Protein AF-A0A2E4J0R9-F1 (afdb_monomer_lite)

Sequence (691 aa):
MQTIPLLRLHPSAAPAVRNTQSSCRRRVATDRNFPVYTAAQASSKKLITSWTVWSPGIFLGLTMLCYFMTGLICVSTPPGPTVAYGRHVVPETATCVRVSRHADYVVAEVGIGTPLRIMRVLVNLNAVTDTTALLVHSTRVSESSTVSCDGQVCADVMLMNTRGPNSPQERVIGEFRYANPTTLTSSTSYTIGLDGEMPLRYGNDYFLTSTHMCWIPHDQVVSEEDPGLQMHVVENELCANASDILAYGGALGASPAISRLSKGCGNATDEVVSLFPDEASNEAAWLGLQNSEVYQSAPEDVDARRNVVEIGTTCAASAYPHAHSLFQLDCLSIYTSCETIASVPFRRAATQQMRFELPPSDSSVKPRVWATDDPRLHDLPKLGDNAVNTAIIKLILMVLSALVVWIRSNKVTASHSSLFMFCLRASRCIGSQSQEATKVSNFVIAEDAVIGLVAIGARLAVSAWRIVSLTADNQLRAPTIQIIASVLSLLHWVVRNFVLKHECEIPLTKLGGSTAIIDATSAVMLAFASPPLLVSATGRFDSTARMLVALIVATITVPRCLFSTSCCGLLLSFSLEDALRQKPLTSATMAMLPNGGGAKPSKQPHDTVYLVILVASAGAWLFQAASVGVLLADLFCVPLAYSMHRATTGDTLPTALALFLVTTSVGLPAIVNHAVRVAKEPVVEVPDKKN

Radius of gyration: 34.35 Å; chains: 1; bounding box: 87×56×108 Å

Structure (mmCIF, N/CA/C/O backbone):
data_AF-A0A2E4J0R9-F1
#
_entry.id   AF-A0A2E4J0R9-F1
#
loop_
_atom_site.group_PDB
_atom_site.id
_atom_site.type_symbol
_atom_site.label_atom_id
_atom_site.label_alt_id
_atom_site.label_comp_id
_atom_site.label_asym_id
_atom_site.label_entity_id
_atom_site.label_seq_id
_atom_site.pdbx_PDB_ins_code
_atom_site.Cartn_x
_atom_site.Cartn_y
_atom_site.Cartn_z
_atom_site.occupancy
_atom_site.B_iso_or_equiv
_atom_site.auth_seq_id
_atom_site.auth_comp_id
_atom_site.auth_asym_id
_atom_site.auth_atom_id
_atom_site.pdbx_PDB_model_num
ATOM 1 N N . MET A 1 1 ? -32.378 9.934 -17.286 1.00 36.19 1 MET A N 1
ATOM 2 C CA . MET A 1 1 ? -32.456 10.138 -15.823 1.00 36.19 1 MET A CA 1
ATOM 3 C C . MET A 1 1 ? -33.872 9.811 -15.372 1.00 36.19 1 MET A C 1
ATOM 5 O O . MET A 1 1 ? -34.761 10.629 -15.548 1.00 36.19 1 MET A O 1
ATOM 9 N N . GLN A 1 2 ? -34.094 8.584 -14.900 1.00 29.47 2 GLN A N 1
ATOM 10 C CA . GLN A 1 2 ? -35.380 8.118 -14.374 1.00 29.47 2 GLN A CA 1
ATOM 11 C C . GLN A 1 2 ? -35.316 8.143 -12.845 1.00 29.47 2 GLN A C 1
ATOM 13 O O . GLN A 1 2 ? -34.370 7.636 -12.246 1.00 29.47 2 GLN A O 1
ATOM 18 N N . THR A 1 3 ? -36.299 8.790 -12.230 1.00 33.22 3 THR A N 1
ATOM 19 C CA . THR A 1 3 ? -36.456 8.938 -10.784 1.00 33.22 3 THR A CA 1
ATOM 20 C C . THR A 1 3 ? -37.044 7.661 -10.183 1.00 33.22 3 THR A C 1
ATOM 22 O O . THR A 1 3 ? -38.137 7.231 -10.542 1.00 33.22 3 THR A O 1
ATOM 25 N N . ILE A 1 4 ? -36.310 7.050 -9.254 1.00 31.94 4 ILE A N 1
ATOM 26 C CA . ILE A 1 4 ? -36.760 5.896 -8.464 1.00 31.94 4 ILE A CA 1
ATOM 27 C C . ILE A 1 4 ? -37.635 6.416 -7.306 1.00 31.94 4 ILE A C 1
ATOM 29 O O . ILE A 1 4 ? -37.187 7.308 -6.579 1.00 31.94 4 ILE A O 1
ATOM 33 N N . PRO A 1 5 ? -38.861 5.898 -7.092 1.00 33.38 5 PRO A N 1
ATOM 34 C CA . PRO A 1 5 ? -39.711 6.330 -5.989 1.00 33.38 5 PRO A CA 1
ATOM 35 C C . PRO A 1 5 ? -39.284 5.669 -4.668 1.00 33.38 5 PRO A C 1
ATOM 37 O O . PRO A 1 5 ? -39.140 4.451 -4.570 1.00 33.38 5 PRO A O 1
ATOM 40 N N . LEU A 1 6 ? -39.107 6.490 -3.631 1.00 28.56 6 LEU A N 1
ATOM 41 C CA . LEU A 1 6 ? -38.840 6.055 -2.259 1.00 28.56 6 LEU A CA 1
ATOM 42 C C . LEU A 1 6 ? -40.099 5.429 -1.636 1.00 28.56 6 LEU A C 1
ATOM 44 O O . LEU A 1 6 ? -41.091 6.116 -1.387 1.00 28.56 6 LEU A O 1
ATOM 48 N N . LEU A 1 7 ? -40.029 4.128 -1.341 1.00 26.03 7 LEU A N 1
ATOM 49 C CA . LEU A 1 7 ? -41.007 3.405 -0.526 1.00 26.03 7 LEU A CA 1
ATOM 50 C C . LEU A 1 7 ? -41.025 3.978 0.906 1.00 26.03 7 LEU A C 1
ATOM 52 O O . LEU A 1 7 ? -40.048 3.859 1.647 1.00 26.03 7 LEU A O 1
ATOM 56 N N . ARG A 1 8 ? -42.151 4.567 1.323 1.00 30.78 8 ARG A N 1
ATOM 57 C CA . ARG A 1 8 ? -42.439 4.869 2.735 1.00 30.78 8 ARG A CA 1
ATOM 58 C C . ARG A 1 8 ? -42.994 3.619 3.415 1.00 30.78 8 ARG A C 1
ATOM 60 O O . ARG A 1 8 ? -44.126 3.226 3.152 1.00 30.78 8 ARG A O 1
ATOM 67 N N . LEU A 1 9 ? -42.219 3.027 4.320 1.00 29.05 9 LEU A N 1
ATOM 68 C CA . LEU A 1 9 ? -42.700 2.008 5.252 1.00 29.05 9 LEU A CA 1
ATOM 69 C C . LEU A 1 9 ? -43.286 2.697 6.494 1.00 29.05 9 LEU A C 1
ATOM 71 O O . LEU A 1 9 ? -42.570 3.362 7.243 1.00 29.05 9 LEU A O 1
ATOM 75 N N . HIS A 1 10 ? -44.596 2.551 6.700 1.00 31.91 10 HIS A N 1
ATOM 76 C CA . HIS A 1 10 ? -45.265 2.913 7.950 1.00 31.91 10 HIS A CA 1
ATOM 77 C C . HIS A 1 10 ? -44.947 1.871 9.037 1.00 31.91 10 HIS A C 1
ATOM 79 O O . HIS A 1 10 ? -45.091 0.675 8.777 1.00 31.91 10 HIS A O 1
ATOM 85 N N . PRO A 1 11 ? -44.567 2.274 10.263 1.00 36.44 11 PRO A N 1
ATOM 86 C CA . PRO A 1 11 ? -44.462 1.338 11.3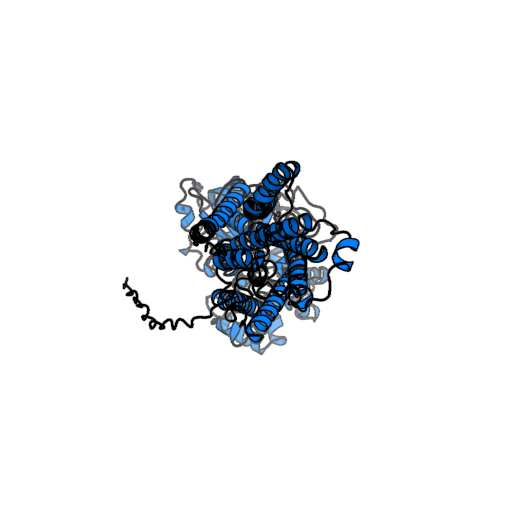72 1.00 36.44 11 PRO A CA 1
ATOM 87 C C . PRO A 1 11 ? -45.861 0.943 11.870 1.00 36.44 11 PRO A C 1
ATOM 89 O O . PRO A 1 11 ? -46.683 1.793 12.214 1.00 36.44 11 PRO A O 1
ATOM 92 N N . SER A 1 12 ? -46.106 -0.368 11.903 1.00 31.50 12 SER A N 1
ATOM 93 C CA . SER A 1 12 ? -47.281 -1.000 12.507 1.00 31.50 12 SER A CA 1
ATOM 94 C C . SER A 1 12 ? -47.376 -0.657 13.994 1.00 31.50 12 SER A C 1
ATOM 96 O O . SER A 1 12 ? -46.414 -0.834 14.743 1.00 31.50 12 SER A O 1
ATOM 98 N N . ALA A 1 13 ? -48.553 -0.205 14.424 1.00 36.22 13 ALA A N 1
ATOM 99 C CA . ALA A 1 13 ? -48.887 0.024 15.823 1.00 36.22 13 ALA A CA 1
ATOM 100 C C . ALA A 1 13 ? -48.776 -1.283 16.629 1.00 36.22 13 ALA A C 1
ATOM 102 O O 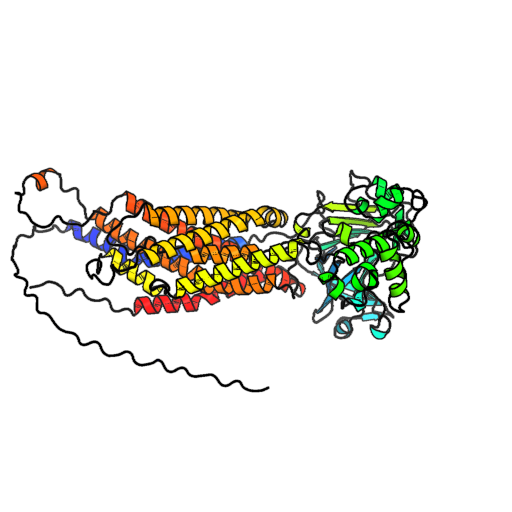. ALA A 1 13 ? -49.352 -2.306 16.257 1.00 36.22 13 ALA A O 1
ATOM 103 N N . ALA A 1 14 ? -48.029 -1.247 17.733 1.00 35.97 14 ALA A N 1
ATOM 104 C CA . ALA A 1 14 ? -47.977 -2.331 18.709 1.00 35.97 14 ALA A CA 1
ATOM 105 C C . ALA A 1 14 ? -49.219 -2.288 19.627 1.00 35.97 14 ALA A C 1
ATOM 107 O O . ALA A 1 14 ? -49.700 -1.196 19.947 1.00 35.97 14 ALA A O 1
ATOM 108 N N . PRO A 1 15 ? -49.751 -3.442 20.068 1.00 35.38 15 PRO A N 1
ATOM 109 C CA . PRO A 1 15 ? -50.953 -3.494 20.890 1.00 35.38 15 PRO A CA 1
ATOM 110 C C . PRO A 1 15 ? -50.681 -3.022 22.324 1.00 35.38 15 PRO A C 1
ATOM 112 O O . PRO A 1 15 ? -49.673 -3.368 22.941 1.00 35.38 15 PRO A O 1
ATOM 115 N N . ALA A 1 16 ? -51.618 -2.242 22.860 1.00 35.00 16 ALA A N 1
ATOM 116 C CA . ALA A 1 16 ? -51.612 -1.764 24.235 1.00 35.00 16 ALA A CA 1
ATOM 117 C C . ALA A 1 16 ? -51.759 -2.933 25.225 1.00 35.00 16 ALA A C 1
ATOM 119 O O . ALA A 1 16 ? -52.795 -3.598 25.278 1.00 35.00 16 ALA A O 1
ATOM 120 N N . VAL A 1 17 ? -50.725 -3.165 26.035 1.00 34.41 17 VAL A N 1
ATOM 121 C CA . VAL A 1 17 ? -50.752 -4.142 27.129 1.00 34.41 17 VAL A CA 1
ATOM 122 C C . VAL A 1 17 ? -51.416 -3.508 28.355 1.00 34.41 17 VAL A C 1
ATOM 124 O O . VAL A 1 17 ? -50.973 -2.483 28.872 1.00 34.41 17 VAL A O 1
ATOM 127 N N . ARG A 1 18 ? -52.512 -4.130 28.806 1.00 33.78 18 ARG A N 1
ATOM 128 C CA . ARG A 1 18 ? -53.256 -3.807 30.032 1.00 33.78 18 ARG A CA 1
ATOM 129 C C . ARG A 1 18 ? -52.372 -4.008 31.268 1.00 33.78 18 ARG A C 1
ATOM 131 O O . ARG A 1 18 ? -51.968 -5.128 31.560 1.00 33.78 18 ARG A O 1
ATOM 138 N N . ASN A 1 19 ? -52.166 -2.941 32.036 1.00 30.09 19 ASN A N 1
ATOM 139 C CA . ASN A 1 19 ? -51.603 -2.998 33.384 1.00 30.09 19 ASN A CA 1
ATOM 140 C C . ASN A 1 19 ? -52.639 -3.569 34.368 1.00 30.09 19 ASN A C 1
ATOM 142 O O . ASN A 1 19 ? -53.569 -2.874 34.774 1.00 30.09 19 ASN A O 1
ATOM 146 N N . THR A 1 20 ? -52.468 -4.821 34.788 1.00 33.75 20 THR A N 1
ATOM 147 C CA . THR A 1 20 ? -53.119 -5.363 35.988 1.00 33.75 20 THR A CA 1
ATOM 148 C C . THR A 1 20 ? -52.294 -4.988 37.218 1.00 33.75 20 THR A C 1
ATOM 150 O O . THR A 1 20 ? -51.226 -5.549 37.454 1.00 33.75 20 THR A O 1
ATOM 153 N N . GLN A 1 21 ? -52.782 -4.028 38.006 1.00 32.91 21 GLN A N 1
ATOM 154 C CA . GLN A 1 21 ? -52.235 -3.706 39.324 1.00 32.91 21 GLN A CA 1
ATOM 155 C C . GLN A 1 21 ? -52.614 -4.804 40.328 1.00 32.91 21 GLN A C 1
ATOM 157 O O . GLN A 1 21 ? -53.765 -4.897 40.748 1.00 32.91 21 GLN A O 1
ATOM 162 N N . SER A 1 22 ? -51.646 -5.617 40.753 1.00 32.12 22 SER A N 1
ATOM 163 C CA . SER A 1 22 ? -51.783 -6.469 41.939 1.00 32.12 22 SER A CA 1
ATOM 164 C C . SER A 1 22 ? -51.247 -5.728 43.166 1.00 32.12 22 SER A C 1
ATOM 166 O O . SER A 1 22 ? -50.049 -5.453 43.268 1.00 32.12 22 SER A O 1
ATOM 168 N N . SER A 1 23 ? -52.133 -5.398 44.105 1.00 35.16 23 SER A N 1
ATOM 169 C CA . SER A 1 23 ? -51.790 -4.756 45.373 1.00 35.16 23 SER A CA 1
ATOM 170 C C . SER A 1 23 ? -51.024 -5.717 46.289 1.00 35.16 23 SER A C 1
ATOM 172 O O . SER A 1 23 ? -51.594 -6.695 46.773 1.00 35.16 23 SER A O 1
ATOM 174 N N . CYS A 1 24 ? -49.763 -5.414 46.598 1.00 31.38 24 CYS A N 1
ATOM 175 C CA . CYS A 1 24 ? -49.012 -6.105 47.645 1.00 31.38 24 CYS A CA 1
ATOM 176 C C . CYS A 1 24 ? -48.757 -5.134 48.807 1.00 31.38 24 CYS A C 1
ATOM 178 O O . CYS A 1 24 ? -47.904 -4.251 48.740 1.00 31.38 24 CYS A O 1
ATOM 180 N N . ARG A 1 25 ? -49.546 -5.286 49.874 1.00 34.41 25 ARG A N 1
ATOM 181 C CA . ARG A 1 25 ? -49.492 -4.500 51.115 1.00 34.41 25 ARG A CA 1
ATOM 182 C C . ARG A 1 25 ? -48.278 -4.960 51.943 1.00 34.41 25 ARG A C 1
ATOM 184 O O . ARG A 1 25 ? -48.266 -6.092 52.419 1.00 34.41 25 ARG A O 1
ATOM 191 N N . ARG A 1 26 ? -47.252 -4.116 52.116 1.00 32.81 26 ARG A N 1
ATOM 192 C CA . ARG A 1 26 ? -46.111 -4.370 53.027 1.00 32.81 26 ARG A CA 1
ATOM 193 C C . ARG A 1 26 ? -46.337 -3.658 54.361 1.00 32.81 26 ARG A C 1
ATOM 195 O O . ARG A 1 26 ? -46.651 -2.474 54.371 1.00 32.81 26 ARG A O 1
ATOM 202 N N . ARG A 1 27 ? -46.163 -4.382 55.473 1.00 32.34 27 ARG A N 1
ATOM 203 C CA . ARG A 1 27 ? -46.080 -3.814 56.829 1.00 32.34 27 ARG A CA 1
ATOM 204 C C . ARG A 1 27 ? -44.744 -3.092 57.003 1.00 32.34 27 ARG A C 1
ATOM 206 O O . ARG A 1 27 ? -43.700 -3.653 56.674 1.00 32.34 27 ARG A O 1
ATOM 213 N N . VAL A 1 28 ? -44.808 -1.880 57.541 1.00 31.67 28 VAL A N 1
ATOM 214 C CA . VAL A 1 28 ? -43.667 -1.074 57.983 1.00 31.67 28 VAL A CA 1
ATOM 215 C C . VAL A 1 28 ? -43.428 -1.380 59.460 1.00 31.67 28 VAL A C 1
ATOM 217 O O . VAL A 1 28 ? -44.350 -1.265 60.265 1.00 31.67 28 VAL A O 1
ATOM 220 N N . ALA A 1 29 ? -42.209 -1.792 59.804 1.00 30.94 29 ALA A N 1
ATOM 221 C CA . ALA A 1 29 ? -41.714 -1.788 61.174 1.00 30.94 29 ALA A CA 1
ATOM 222 C C . ALA A 1 29 ? -40.817 -0.555 61.327 1.00 30.94 29 ALA A C 1
ATOM 224 O O . ALA A 1 29 ? -39.821 -0.409 60.618 1.00 30.94 29 ALA A O 1
ATOM 225 N N . THR A 1 30 ? -41.226 0.360 62.198 1.00 35.44 30 THR A N 1
ATOM 226 C CA . THR A 1 30 ? -40.498 1.575 62.556 1.00 35.44 30 THR A CA 1
ATOM 227 C C . THR A 1 30 ? -39.489 1.262 63.654 1.00 35.44 30 THR A C 1
ATOM 229 O O . THR A 1 30 ? -39.896 1.095 64.799 1.00 35.44 30 THR A O 1
ATOM 232 N N . ASP A 1 31 ? -38.197 1.260 63.330 1.00 29.50 31 ASP A N 1
ATOM 233 C CA . ASP A 1 31 ? -37.132 1.379 64.329 1.00 29.50 31 ASP A CA 1
ATOM 234 C C . ASP A 1 31 ? -36.396 2.706 64.129 1.00 29.50 31 ASP A C 1
ATOM 236 O O . ASP A 1 31 ? -35.691 2.936 63.143 1.00 29.50 31 ASP A O 1
ATOM 240 N N . ARG A 1 32 ? -36.623 3.622 65.075 1.00 34.69 32 ARG A N 1
ATOM 241 C CA . ARG A 1 32 ? -35.905 4.888 65.226 1.00 34.69 32 ARG A CA 1
ATOM 242 C C . ARG A 1 32 ? -34.724 4.644 66.155 1.00 34.69 32 ARG A C 1
ATOM 244 O O . ARG A 1 32 ? -34.942 4.523 67.349 1.00 34.69 32 ARG A O 1
ATOM 251 N N . ASN A 1 33 ? -33.507 4.646 65.619 1.00 31.77 33 ASN A N 1
ATOM 252 C CA . ASN A 1 33 ? -32.290 5.013 66.349 1.00 31.77 33 ASN A CA 1
ATOM 253 C C . ASN A 1 33 ? -31.198 5.391 65.337 1.00 31.77 33 ASN A C 1
ATOM 255 O O . ASN A 1 33 ? -30.549 4.528 64.754 1.00 31.77 33 ASN A O 1
ATOM 259 N N . PHE A 1 34 ? -31.014 6.693 65.107 1.00 30.33 34 PHE A N 1
ATOM 260 C CA . PHE A 1 34 ? -29.892 7.223 64.329 1.00 30.33 34 PHE A CA 1
ATOM 261 C C . PHE A 1 34 ? -28.862 7.844 65.279 1.00 30.33 34 PHE A C 1
ATOM 263 O O . PHE A 1 34 ? -29.234 8.707 66.076 1.00 30.33 34 PHE A O 1
ATOM 270 N N . PRO A 1 35 ? -27.573 7.474 65.190 1.00 36.06 35 PRO A N 1
ATOM 271 C CA . PRO A 1 35 ? -26.517 8.215 65.859 1.00 36.06 35 PRO A CA 1
ATOM 272 C C . PRO A 1 35 ? -26.300 9.570 65.169 1.00 36.06 35 PRO A C 1
ATOM 274 O O . PRO A 1 35 ? -26.275 9.679 63.940 1.00 36.06 35 PRO A O 1
ATOM 277 N N . VAL A 1 36 ? -26.136 10.609 65.986 1.00 38.75 36 VAL A N 1
ATOM 278 C CA . VAL A 1 36 ? -25.812 11.975 65.563 1.00 38.75 36 VAL A CA 1
ATOM 279 C C . VAL A 1 36 ? -24.407 11.989 64.952 1.00 38.75 36 VAL A C 1
ATOM 281 O O . VAL A 1 36 ? -23.417 11.714 65.626 1.00 38.75 36 VAL A O 1
ATOM 284 N N . TYR A 1 37 ? -24.319 12.297 63.657 1.00 34.84 37 TYR A N 1
ATOM 285 C CA . TYR A 1 37 ? -23.059 12.430 62.923 1.00 34.84 37 TYR A CA 1
ATOM 286 C C . TYR A 1 37 ? -22.448 13.827 63.116 1.00 34.84 37 TYR A C 1
ATOM 288 O O . TYR A 1 37 ? -23.112 14.841 62.917 1.00 34.84 37 TYR A O 1
ATOM 296 N N . THR A 1 38 ? -21.162 13.879 63.469 1.00 39.84 38 THR A N 1
ATOM 297 C CA . THR A 1 38 ? -20.392 15.108 63.711 1.00 39.84 38 THR A CA 1
ATOM 298 C C . THR A 1 38 ? -19.922 15.800 62.417 1.00 39.84 38 THR A C 1
ATOM 300 O O . THR A 1 38 ? -19.669 15.170 61.386 1.00 39.84 38 THR A O 1
ATOM 303 N N . ALA A 1 39 ? -19.772 17.129 62.485 1.00 41.69 39 ALA A N 1
ATOM 304 C CA . ALA A 1 39 ? -19.548 18.056 61.367 1.00 41.69 39 ALA A CA 1
ATOM 305 C C . ALA A 1 39 ? -18.246 17.857 60.550 1.00 41.69 39 ALA A C 1
ATOM 307 O O . ALA A 1 39 ? -18.129 18.395 59.449 1.00 41.69 39 ALA A O 1
ATOM 308 N N . ALA A 1 40 ? -17.298 17.030 61.007 1.00 42.62 40 ALA A N 1
ATOM 309 C CA . ALA A 1 40 ? -16.060 16.731 60.273 1.00 42.62 40 ALA A CA 1
ATOM 310 C C . ALA A 1 40 ? -16.282 15.892 58.990 1.00 42.62 40 ALA A C 1
ATOM 312 O O . ALA A 1 40 ? -15.427 15.862 58.107 1.00 42.62 40 ALA A O 1
ATOM 313 N N . GLN A 1 41 ? -17.448 15.250 58.830 1.00 47.88 41 GLN A N 1
ATOM 314 C CA . GLN A 1 41 ? -17.798 14.488 57.620 1.00 47.88 41 GLN A CA 1
ATOM 315 C C . GLN A 1 41 ? -18.389 15.324 56.470 1.00 47.88 41 GLN A C 1
ATOM 317 O O . GLN A 1 41 ? -18.591 14.789 55.379 1.00 47.88 41 GLN A O 1
ATOM 322 N N . ALA A 1 42 ? -18.673 16.613 56.670 1.00 49.69 42 ALA A N 1
ATOM 323 C CA . ALA A 1 42 ? -19.294 17.442 55.633 1.00 49.69 42 ALA A CA 1
ATOM 324 C C . ALA A 1 42 ? -18.322 17.820 54.493 1.00 49.69 42 ALA A C 1
ATOM 326 O O . ALA A 1 42 ? -18.745 17.945 53.344 1.00 49.69 42 ALA A O 1
ATOM 327 N N . SER A 1 43 ? -17.022 17.945 54.789 1.00 51.22 43 SER A N 1
ATOM 328 C CA . SER A 1 43 ? -15.977 18.293 53.809 1.00 51.22 43 SER A CA 1
ATOM 329 C C . SER A 1 43 ? -15.669 17.137 52.840 1.00 51.22 43 SER A C 1
ATOM 331 O O . SER A 1 43 ? -15.754 17.303 51.623 1.00 51.22 43 SER A O 1
ATOM 333 N N . SER A 1 44 ? -15.439 15.924 53.363 1.00 55.25 44 SER A N 1
ATOM 334 C CA . SER A 1 44 ? -15.159 14.725 52.550 1.00 55.25 44 SER A CA 1
ATOM 335 C C . SER A 1 44 ? -16.339 14.325 51.647 1.00 55.25 44 SER A C 1
ATOM 337 O O . SER A 1 44 ? -16.133 13.932 50.498 1.00 55.25 44 SER A O 1
ATOM 339 N N . LYS A 1 45 ? -17.588 14.517 52.104 1.00 57.66 45 LYS A N 1
ATOM 340 C CA . LYS A 1 45 ? -18.786 14.233 51.295 1.00 57.66 45 LYS A CA 1
ATOM 341 C C . LYS A 1 45 ? -18.894 15.117 50.048 1.00 57.66 45 LYS A C 1
ATOM 343 O O . LYS A 1 45 ? -19.344 14.620 49.019 1.00 57.66 45 LYS A O 1
ATOM 348 N N . LYS A 1 46 ? -18.461 16.385 50.099 1.00 66.19 46 LYS A N 1
ATOM 349 C CA . LYS A 1 46 ? -18.481 17.282 48.925 1.00 66.19 46 LYS A CA 1
ATOM 350 C C . LYS A 1 46 ? -17.480 16.858 47.846 1.00 66.19 46 LYS A C 1
ATOM 352 O O . LYS A 1 46 ? -17.795 16.942 46.665 1.00 66.19 46 LYS A O 1
ATOM 357 N N . LEU A 1 47 ? -16.302 16.367 48.236 1.00 62.31 47 LEU A N 1
ATOM 358 C CA . LEU A 1 47 ? -15.283 15.926 47.277 1.00 62.31 47 LEU A CA 1
ATOM 359 C C . LEU A 1 47 ? -15.689 14.618 46.572 1.00 62.31 47 LEU A C 1
ATOM 361 O O . LEU A 1 47 ? -15.575 14.508 45.355 1.00 62.31 47 LEU A O 1
ATOM 365 N N . ILE A 1 48 ? -16.222 13.650 47.327 1.00 65.00 48 ILE A N 1
ATOM 366 C CA . ILE A 1 48 ? -16.617 12.330 46.801 1.00 65.00 48 ILE A CA 1
ATOM 367 C C . ILE A 1 48 ? -17.838 12.438 45.875 1.00 65.00 48 ILE A C 1
ATOM 369 O O . ILE A 1 48 ? -17.852 11.838 44.802 1.00 65.00 48 ILE A O 1
ATOM 373 N N . THR A 1 49 ? -18.831 13.255 46.242 1.00 68.88 49 THR A N 1
ATOM 374 C CA . THR A 1 49 ? -20.008 13.510 45.387 1.00 68.88 49 THR A CA 1
ATOM 375 C C . THR A 1 49 ? -19.659 14.272 44.111 1.00 68.88 49 THR A C 1
ATOM 377 O O . THR A 1 49 ? -20.310 14.077 43.091 1.00 68.88 49 THR A O 1
ATOM 380 N N . SER A 1 50 ? -18.608 15.096 44.131 1.00 78.12 50 SER A N 1
ATOM 381 C CA . SER A 1 50 ? -18.077 15.716 42.915 1.00 78.12 50 SER A CA 1
ATOM 382 C C . SER A 1 50 ? -17.439 14.666 41.993 1.00 78.12 50 SER A C 1
ATOM 384 O O . SER A 1 50 ? -17.743 14.616 40.802 1.00 78.12 50 SER A O 1
ATOM 386 N N . TRP A 1 51 ? -16.615 13.759 42.531 1.00 83.75 51 TRP A N 1
ATOM 387 C CA . TRP A 1 51 ? -15.908 12.759 41.720 1.00 83.75 51 TRP A CA 1
ATOM 388 C C . TRP A 1 51 ? -16.843 11.826 40.940 1.00 83.75 51 TRP A C 1
ATOM 390 O O . TRP A 1 51 ? -16.611 11.589 39.758 1.00 83.75 51 TRP A O 1
ATOM 400 N N . THR A 1 52 ? -17.919 11.328 41.553 1.00 82.69 52 THR A N 1
ATOM 401 C CA . THR A 1 52 ? -18.867 10.419 40.878 1.00 82.69 52 THR A CA 1
ATOM 402 C C . THR A 1 52 ? -19.635 11.076 39.734 1.00 82.69 52 THR A C 1
ATOM 404 O O . THR A 1 52 ? -20.018 10.398 38.782 1.00 82.69 52 THR A O 1
ATOM 407 N N . VAL A 1 53 ? -19.828 12.395 39.792 1.00 86.00 53 VAL A N 1
ATOM 408 C CA . VAL A 1 53 ? -20.484 13.172 38.732 1.00 86.00 53 VAL A CA 1
ATOM 409 C C . VAL A 1 53 ? -19.527 13.441 37.570 1.00 86.00 53 VAL A C 1
ATOM 411 O O . VAL A 1 53 ? -19.917 13.311 36.411 1.00 86.00 53 VAL A O 1
ATOM 414 N N . TRP A 1 54 ? -18.271 13.789 37.861 1.00 90.31 54 TRP A N 1
ATOM 415 C CA . TRP A 1 54 ? -17.302 14.182 36.833 1.00 90.31 54 TRP A CA 1
ATOM 416 C C . TRP A 1 54 ? -16.526 13.012 36.220 1.00 90.31 54 TRP A C 1
ATOM 418 O O . TRP A 1 54 ? -16.075 13.130 35.079 1.00 90.31 54 TRP A O 1
ATOM 428 N N . SER A 1 55 ? -16.392 11.879 36.923 1.00 92.88 55 SER A N 1
ATOM 429 C CA . SER A 1 55 ? -15.593 10.731 36.467 1.00 92.88 55 SER A CA 1
ATOM 430 C C . SER A 1 55 ? -15.911 10.288 35.032 1.00 92.88 55 SER A C 1
ATOM 432 O O . SER A 1 55 ? -14.968 10.155 34.249 1.00 92.88 55 SER A O 1
ATOM 434 N N . PRO A 1 56 ? -17.177 10.143 34.587 1.00 92.06 56 PRO A N 1
ATOM 435 C CA . PRO A 1 56 ? -17.443 9.609 33.256 1.00 92.06 56 PRO A CA 1
ATOM 436 C C . PRO A 1 56 ? -17.015 10.588 32.159 1.00 92.06 56 PRO A C 1
ATOM 438 O O . PRO A 1 56 ? -16.528 10.158 31.113 1.00 92.06 56 PRO A O 1
ATOM 441 N N . GLY A 1 57 ? -17.154 11.895 32.419 1.00 93.31 57 GLY A N 1
ATOM 442 C CA . GLY A 1 57 ? -16.707 12.967 31.532 1.00 93.31 57 GLY A CA 1
ATOM 443 C C . GLY A 1 57 ? -15.184 13.072 31.459 1.00 93.31 57 GLY A C 1
ATOM 444 O O . GLY A 1 57 ? -14.645 13.239 30.368 1.00 93.31 57 GLY A O 1
ATOM 445 N N . ILE A 1 58 ? -14.482 12.887 32.584 1.00 95.44 58 ILE A N 1
ATOM 446 C CA . ILE A 1 58 ? -13.011 12.849 32.619 1.00 95.44 58 ILE A CA 1
ATOM 447 C C . ILE A 1 58 ? -12.490 11.678 31.781 1.00 95.44 58 ILE A C 1
ATOM 449 O O . ILE A 1 58 ? -11.634 11.877 30.923 1.00 95.44 58 ILE A O 1
ATOM 453 N N . PHE A 1 59 ? -13.028 10.469 31.972 1.00 96.38 59 PHE A N 1
ATOM 454 C CA . PHE A 1 59 ? -12.619 9.298 31.188 1.00 96.38 59 PHE A CA 1
ATOM 455 C C . PHE A 1 59 ? -12.993 9.423 29.704 1.00 96.38 59 PHE A C 1
ATOM 457 O O . PHE A 1 59 ? -12.224 8.980 28.848 1.00 96.38 59 PHE A O 1
ATOM 464 N N . LEU A 1 60 ? -14.119 10.074 29.381 1.00 95.75 60 LEU A N 1
ATOM 465 C CA . LEU A 1 60 ? -14.480 10.408 28.000 1.00 95.75 60 LEU A CA 1
ATOM 466 C C . LEU A 1 60 ? -13.424 11.321 27.368 1.00 95.75 60 LEU A C 1
ATOM 468 O O . LEU A 1 60 ? -12.890 11.013 26.303 1.00 95.75 60 LEU A O 1
ATOM 472 N N . GLY A 1 61 ? -13.105 12.425 28.048 1.00 96.62 61 GLY A N 1
ATOM 473 C CA . GLY A 1 61 ? -12.132 13.415 27.594 1.00 96.62 61 GLY A CA 1
ATOM 474 C C . GLY A 1 61 ? -10.731 12.829 27.457 1.00 96.62 61 GLY A C 1
ATOM 475 O O . GLY A 1 61 ? -10.080 13.048 26.440 1.00 96.62 61 GLY A O 1
ATOM 476 N N . LEU A 1 62 ? -10.299 12.012 28.421 1.00 97.69 62 LEU A N 1
ATOM 477 C CA . LEU A 1 62 ? -9.016 11.312 28.377 1.00 97.69 62 LEU A CA 1
ATOM 478 C C . LEU A 1 62 ? -8.943 10.349 27.186 1.00 97.69 62 LEU A C 1
ATOM 480 O O . LEU A 1 62 ? -7.935 10.314 26.492 1.00 97.69 62 LEU A O 1
ATOM 484 N N . THR A 1 63 ? -10.021 9.613 26.900 1.00 97.75 63 THR A N 1
ATOM 485 C CA . THR A 1 63 ? -10.066 8.694 25.751 1.00 97.75 63 THR A CA 1
ATOM 486 C C . THR A 1 63 ? -9.998 9.445 24.425 1.00 97.75 63 THR A C 1
ATOM 488 O O . THR A 1 63 ? -9.246 9.043 23.537 1.00 97.75 63 THR A O 1
ATOM 491 N N . MET A 1 64 ? -10.732 10.556 24.301 1.00 97.38 64 MET A N 1
ATOM 492 C CA . MET A 1 64 ? -10.674 11.418 23.118 1.00 97.38 64 MET A CA 1
ATOM 493 C C . MET A 1 64 ? -9.276 12.014 22.939 1.00 97.38 64 MET A C 1
ATOM 495 O O . MET A 1 64 ? -8.741 11.996 21.834 1.00 97.38 64 MET A O 1
ATOM 499 N N . LEU A 1 65 ? -8.664 12.486 24.029 1.00 97.75 65 LEU A N 1
ATOM 500 C CA . LEU A 1 65 ? -7.308 13.019 24.026 1.00 97.75 65 LEU A CA 1
ATOM 501 C C . LEU A 1 65 ? -6.292 11.949 23.613 1.00 97.75 65 LEU A C 1
ATOM 503 O O . LEU A 1 65 ? -5.467 12.216 22.750 1.00 97.75 65 LEU A O 1
ATOM 507 N N . CYS A 1 66 ? -6.365 10.732 24.160 1.00 97.81 66 CYS A N 1
ATOM 508 C CA . CYS A 1 66 ? -5.476 9.630 23.784 1.00 97.81 66 CYS A CA 1
ATOM 509 C C . CYS A 1 66 ? -5.600 9.275 22.296 1.00 97.81 66 CYS A C 1
ATOM 511 O O . CYS A 1 66 ? -4.584 9.197 21.607 1.00 97.81 66 CYS A O 1
ATOM 513 N N . TYR A 1 67 ? -6.825 9.102 21.788 1.00 98.06 67 TYR A N 1
ATOM 514 C CA . TYR A 1 67 ? -7.084 8.864 20.362 1.00 98.06 67 TYR A CA 1
ATOM 515 C C . TYR A 1 67 ? -6.502 9.983 19.484 1.00 98.06 67 TYR A C 1
ATOM 517 O O . TYR A 1 67 ? -5.778 9.721 18.526 1.00 98.06 67 TYR A O 1
ATOM 525 N N . PHE A 1 68 ? -6.782 11.236 19.842 1.00 97.88 68 PHE A N 1
ATOM 526 C CA . PHE A 1 68 ? -6.384 12.395 19.055 1.00 97.88 68 PHE A CA 1
ATOM 527 C C . PHE A 1 68 ? -4.870 12.613 19.072 1.00 97.88 68 PHE A C 1
ATOM 529 O O . PHE A 1 68 ? -4.263 12.769 18.019 1.00 97.88 68 PHE A O 1
ATOM 536 N N . MET A 1 69 ? -4.243 12.567 20.251 1.00 98.19 69 MET A N 1
ATOM 537 C CA . MET A 1 69 ? -2.802 12.774 20.408 1.00 98.19 69 MET A CA 1
ATOM 538 C C . MET A 1 69 ? -1.993 11.671 19.739 1.00 98.19 69 MET A C 1
ATOM 540 O O . MET A 1 69 ? -1.001 11.968 19.085 1.00 98.19 69 MET A O 1
ATOM 544 N N . THR A 1 70 ? -2.409 10.408 19.857 1.00 97.88 70 THR A N 1
ATOM 545 C CA . THR A 1 70 ? -1.712 9.308 19.171 1.00 97.88 70 THR A CA 1
ATOM 546 C C . THR A 1 70 ? -1.834 9.424 17.657 1.00 97.88 70 THR A C 1
ATOM 548 O O . THR A 1 70 ? -0.822 9.298 16.974 1.00 97.88 70 THR A O 1
ATOM 551 N N . GLY A 1 71 ? -3.018 9.755 17.132 1.00 97.62 71 GLY A N 1
ATOM 552 C CA . GLY A 1 71 ? -3.197 10.033 15.707 1.00 97.62 71 GLY A CA 1
ATOM 553 C C . GLY A 1 71 ? -2.359 11.221 15.222 1.00 97.62 71 GLY A C 1
ATOM 554 O O . GLY A 1 71 ? -1.669 11.097 14.215 1.00 97.62 71 GLY A O 1
ATOM 555 N N . LEU A 1 72 ? -2.325 12.330 15.971 1.00 97.88 72 LEU A N 1
ATOM 556 C CA . LEU A 1 72 ? -1.473 13.485 15.661 1.00 97.88 72 LEU A CA 1
ATOM 557 C C . LEU A 1 72 ? 0.015 13.134 15.672 1.00 97.88 72 LEU A C 1
ATOM 559 O O . LEU A 1 72 ? 0.722 13.501 14.743 1.00 97.88 72 LEU A O 1
ATOM 563 N N . ILE A 1 73 ? 0.495 12.411 16.687 1.00 97.69 73 ILE A N 1
ATOM 564 C CA . ILE A 1 73 ? 1.893 11.963 16.754 1.00 97.69 73 ILE A CA 1
ATOM 565 C C . ILE A 1 73 ? 2.223 11.106 15.530 1.00 97.69 73 ILE A C 1
ATOM 567 O O . ILE A 1 73 ? 3.280 11.290 14.931 1.00 97.69 73 ILE A O 1
ATOM 571 N N . CYS A 1 74 ? 1.318 10.208 15.133 1.00 97.00 74 CYS A N 1
ATOM 572 C CA . CYS A 1 74 ? 1.522 9.341 13.975 1.00 97.00 74 CYS A CA 1
ATOM 573 C C . CYS A 1 74 ? 1.549 10.121 12.656 1.00 97.00 74 CYS A C 1
ATOM 575 O O . CYS A 1 74 ? 2.442 9.901 11.845 1.00 97.00 74 CYS A O 1
ATOM 577 N N . VAL A 1 75 ? 0.636 11.079 12.471 1.00 96.62 75 VAL A N 1
ATOM 578 C CA . VAL A 1 75 ? 0.626 11.971 11.300 1.00 96.62 75 VAL A CA 1
ATOM 579 C C . VAL A 1 75 ? 1.877 12.851 11.247 1.00 96.62 75 VAL A C 1
ATOM 581 O O . VAL A 1 75 ? 2.438 13.025 10.172 1.00 96.62 75 VAL A O 1
ATOM 584 N N . SER A 1 76 ? 2.335 13.371 12.389 1.00 95.94 76 SER A N 1
ATOM 585 C CA . SER A 1 76 ? 3.541 14.207 12.496 1.00 95.94 76 SER A CA 1
ATOM 586 C C . SER A 1 76 ? 4.847 13.429 12.345 1.00 95.94 76 SER A C 1
ATOM 588 O O . SER A 1 76 ? 5.891 14.025 12.104 1.00 95.94 76 SER A O 1
ATOM 590 N N . THR A 1 77 ? 4.803 12.106 12.491 1.00 94.75 77 THR A N 1
ATOM 591 C CA . THR A 1 77 ? 5.938 11.205 12.254 1.00 94.75 77 THR A CA 1
ATOM 592 C C . THR A 1 77 ? 5.530 10.168 11.211 1.00 94.75 77 THR A C 1
ATOM 594 O O . THR A 1 77 ? 5.362 8.984 11.544 1.00 94.75 77 THR A O 1
ATOM 597 N N . PRO A 1 78 ? 5.271 10.610 9.963 1.00 91.50 78 PRO A N 1
ATOM 598 C CA . PRO A 1 78 ? 4.783 9.716 8.941 1.00 91.50 78 PRO A CA 1
ATOM 599 C C . PRO A 1 78 ? 5.885 8.712 8.569 1.00 91.50 78 PRO A C 1
ATOM 601 O O . PRO A 1 78 ? 7.069 9.058 8.549 1.00 91.50 78 PRO A O 1
ATOM 604 N N . PRO A 1 79 ? 5.513 7.466 8.262 1.00 88.25 79 PRO A N 1
ATOM 605 C CA . PRO A 1 79 ? 6.426 6.493 7.679 1.00 88.25 79 PRO A CA 1
ATOM 606 C C . PRO A 1 79 ? 6.980 7.039 6.356 1.00 88.25 79 PRO A C 1
ATOM 608 O O . PRO A 1 79 ? 6.221 7.462 5.482 1.00 88.25 79 PRO A O 1
ATOM 611 N N . GLY A 1 80 ? 8.308 7.069 6.234 1.00 83.25 80 GLY A N 1
ATOM 612 C CA . GLY A 1 80 ? 8.987 7.583 5.046 1.00 83.25 80 GLY A CA 1
ATOM 613 C C . GLY A 1 80 ? 8.917 6.603 3.869 1.00 83.25 80 GLY A C 1
ATOM 614 O O . GLY A 1 80 ? 8.895 5.385 4.095 1.00 83.25 80 GLY A O 1
ATOM 615 N N . PRO A 1 81 ? 8.899 7.097 2.616 1.00 84.06 81 PRO A N 1
ATOM 616 C CA . PRO A 1 81 ? 9.011 6.239 1.448 1.00 84.06 81 PRO A CA 1
ATOM 617 C C . PRO A 1 81 ? 10.357 5.510 1.405 1.00 84.06 81 PRO A C 1
ATOM 619 O O . PRO A 1 81 ? 11.293 5.784 2.155 1.00 84.06 81 PRO A O 1
ATOM 622 N N . THR A 1 82 ? 10.439 4.534 0.509 1.00 82.06 82 THR A N 1
ATOM 623 C CA . THR A 1 82 ? 11.662 3.786 0.241 1.00 82.06 82 THR A CA 1
ATOM 624 C C . THR A 1 82 ? 12.783 4.714 -0.213 1.00 82.06 82 THR A C 1
ATOM 626 O O . THR A 1 82 ? 12.742 5.240 -1.320 1.00 82.06 82 THR A O 1
ATOM 629 N N . VAL A 1 83 ? 13.796 4.878 0.636 1.00 86.81 83 VAL A N 1
ATOM 630 C CA . VAL A 1 83 ? 15.007 5.662 0.335 1.00 86.81 83 VAL A CA 1
ATOM 631 C C . VAL A 1 83 ? 16.171 4.822 -0.167 1.00 86.81 83 VAL A C 1
ATOM 633 O O . VAL A 1 83 ? 17.215 5.372 -0.492 1.00 86.81 83 VAL A O 1
ATOM 636 N N . ALA A 1 84 ? 16.027 3.500 -0.189 1.00 86.88 84 ALA A N 1
ATOM 637 C CA . ALA A 1 84 ? 17.120 2.587 -0.479 1.00 86.88 84 ALA A CA 1
ATOM 638 C C . ALA A 1 84 ? 16.746 1.571 -1.560 1.00 86.88 84 ALA A C 1
ATOM 640 O O . ALA A 1 84 ? 15.622 1.061 -1.590 1.00 86.88 84 ALA A O 1
ATOM 641 N N . TYR A 1 85 ? 17.729 1.285 -2.407 1.00 86.00 85 TYR A N 1
ATOM 642 C CA . TYR A 1 85 ? 17.804 0.124 -3.278 1.00 86.00 85 TYR A CA 1
ATOM 643 C C . TYR A 1 85 ? 18.635 -0.947 -2.553 1.00 86.00 85 TYR A C 1
ATOM 645 O O . TYR A 1 85 ? 19.836 -0.770 -2.350 1.00 86.00 85 TYR A O 1
ATOM 653 N N . GLY A 1 86 ? 18.008 -2.031 -2.096 1.00 86.81 86 GLY A N 1
ATOM 654 C CA . GLY A 1 86 ? 18.693 -3.051 -1.297 1.00 86.81 86 GLY A CA 1
ATOM 655 C C . GLY A 1 86 ? 19.395 -2.451 -0.068 1.00 86.81 86 GLY A C 1
ATOM 656 O O . GLY A 1 86 ? 18.741 -1.947 0.846 1.00 86.81 86 GLY A O 1
ATOM 657 N N . ARG A 1 87 ? 20.734 -2.502 -0.041 1.00 85.25 87 ARG A N 1
ATOM 658 C CA . ARG A 1 87 ? 21.571 -1.903 1.020 1.00 85.25 87 ARG A CA 1
ATOM 659 C C . ARG A 1 87 ? 22.053 -0.481 0.709 1.00 85.25 87 ARG A C 1
ATOM 661 O O . ARG A 1 87 ? 22.599 0.174 1.594 1.00 85.25 87 ARG A O 1
ATOM 668 N N . HIS A 1 88 ? 21.861 -0.007 -0.516 1.00 87.81 88 HIS A N 1
ATOM 669 C CA . HIS A 1 88 ? 22.363 1.278 -0.986 1.00 87.81 88 HIS A CA 1
ATOM 670 C C . HIS A 1 88 ? 21.290 2.354 -0.854 1.00 87.81 88 HIS A C 1
ATOM 672 O O . HIS A 1 88 ? 20.152 2.184 -1.289 1.00 87.81 88 HIS A O 1
ATOM 678 N N . VAL A 1 89 ? 21.649 3.482 -0.248 1.00 91.00 89 VAL A N 1
ATOM 679 C CA . VAL A 1 89 ? 20.761 4.642 -0.141 1.00 91.00 89 VAL A CA 1
ATOM 680 C C . VAL A 1 89 ? 20.768 5.384 -1.475 1.00 91.00 89 VAL A C 1
ATOM 682 O O . VAL A 1 89 ? 21.833 5.645 -2.031 1.00 91.00 89 VAL A O 1
ATOM 685 N N . VAL A 1 90 ? 19.584 5.723 -1.985 1.00 92.44 90 VAL A N 1
ATOM 686 C CA . VAL A 1 90 ? 19.441 6.575 -3.169 1.00 92.44 90 VAL A CA 1
ATOM 687 C C . VAL A 1 90 ? 20.009 7.956 -2.825 1.00 92.44 90 VAL A C 1
ATOM 689 O O . VAL A 1 90 ? 19.572 8.536 -1.826 1.00 92.44 90 VAL A O 1
ATOM 692 N N . PRO A 1 91 ? 20.958 8.499 -3.610 1.00 92.81 91 PRO A N 1
ATOM 693 C CA . PRO A 1 91 ? 21.577 9.783 -3.299 1.00 92.81 91 PRO A CA 1
ATOM 694 C C . PRO A 1 91 ? 20.558 10.913 -3.148 1.00 92.81 91 PRO A C 1
ATOM 696 O O . PRO A 1 91 ? 19.576 10.996 -3.885 1.00 92.81 91 PRO A O 1
ATOM 699 N N . GLU A 1 92 ? 20.818 11.834 -2.219 1.00 92.69 92 GLU A N 1
ATOM 700 C CA . GLU A 1 92 ? 19.970 13.016 -2.018 1.00 92.69 92 GLU A CA 1
ATOM 701 C C . GLU A 1 92 ? 20.003 13.976 -3.213 1.00 92.69 92 GLU A C 1
ATOM 703 O O . GLU A 1 92 ? 19.144 14.838 -3.312 1.00 92.69 92 GLU A O 1
ATOM 708 N N . THR A 1 93 ? 20.961 13.840 -4.132 1.00 93.88 93 THR A N 1
ATOM 709 C CA . THR A 1 93 ? 21.025 14.600 -5.392 1.00 93.88 93 THR A CA 1
ATOM 710 C C . THR A 1 93 ? 20.144 14.011 -6.496 1.00 93.88 93 THR A C 1
ATOM 712 O O . THR A 1 93 ? 20.037 14.602 -7.570 1.00 93.88 93 THR A O 1
ATOM 715 N N . ALA A 1 94 ? 19.519 12.853 -6.261 1.00 95.38 94 ALA A N 1
ATOM 716 C CA . ALA A 1 94 ? 18.714 12.177 -7.265 1.00 95.38 94 ALA A CA 1
ATOM 717 C C . ALA A 1 94 ? 17.417 12.926 -7.565 1.00 95.38 94 ALA A C 1
ATOM 719 O O . ALA A 1 94 ? 16.684 13.333 -6.662 1.00 95.38 94 ALA A O 1
ATOM 720 N N . THR A 1 95 ? 17.098 13.025 -8.854 1.00 96.06 95 THR A N 1
ATOM 721 C CA . THR A 1 95 ? 15.771 13.450 -9.295 1.00 96.06 95 THR A CA 1
ATOM 722 C C . THR A 1 95 ? 14.875 12.226 -9.355 1.00 96.06 95 THR A C 1
ATOM 724 O O . THR A 1 95 ? 15.229 11.229 -9.975 1.00 96.06 95 THR A O 1
ATOM 727 N N . CYS A 1 96 ? 13.725 12.281 -8.696 1.00 96.12 96 CYS A N 1
ATOM 728 C CA . CYS A 1 96 ? 12.807 11.163 -8.576 1.00 96.12 96 CYS A CA 1
ATOM 729 C C . CYS A 1 96 ? 11.410 11.517 -9.082 1.00 96.12 96 CYS A C 1
ATOM 731 O O . CYS A 1 96 ? 10.887 12.612 -8.854 1.00 96.12 96 CYS A O 1
ATOM 733 N N . VAL A 1 97 ? 10.770 10.525 -9.692 1.00 94.62 97 VAL A N 1
ATOM 734 C CA . VAL A 1 97 ? 9.339 10.509 -9.994 1.00 94.62 97 VAL A CA 1
ATOM 735 C C . VAL A 1 97 ? 8.692 9.331 -9.288 1.00 94.62 97 VAL A C 1
ATOM 737 O O . VAL A 1 97 ? 9.306 8.285 -9.069 1.00 94.62 97 VAL A O 1
ATOM 740 N N . ARG A 1 98 ? 7.430 9.499 -8.906 1.00 92.88 98 ARG A N 1
ATOM 741 C CA . ARG A 1 98 ? 6.666 8.432 -8.260 1.00 92.88 98 ARG A CA 1
ATOM 742 C C . ARG A 1 98 ? 6.280 7.395 -9.297 1.00 92.88 98 ARG A C 1
ATOM 744 O O . ARG A 1 98 ? 5.846 7.750 -10.392 1.00 92.88 98 ARG A O 1
ATOM 751 N N . VAL A 1 99 ? 6.389 6.125 -8.926 1.00 93.00 99 VAL A N 1
ATOM 752 C CA . VAL A 1 99 ? 6.013 5.019 -9.802 1.00 93.00 99 VAL A CA 1
ATOM 753 C C . VAL A 1 99 ? 5.004 4.089 -9.156 1.00 93.00 99 VAL A C 1
ATOM 755 O O . VAL A 1 99 ? 5.024 3.837 -7.952 1.00 93.00 99 VAL A O 1
ATOM 758 N N . SER A 1 100 ? 4.138 3.548 -10.000 1.00 91.44 100 SER A N 1
ATOM 759 C CA . SER A 1 100 ? 3.233 2.452 -9.710 1.00 91.44 100 SER A CA 1
ATOM 760 C C . SER A 1 100 ? 3.774 1.186 -10.374 1.00 91.44 100 SER A C 1
ATOM 762 O O . SER A 1 100 ? 3.891 1.105 -11.596 1.00 91.44 100 SER A O 1
ATOM 764 N N . ARG A 1 101 ? 4.116 0.190 -9.554 1.00 91.50 101 ARG A N 1
ATOM 765 C CA . ARG A 1 101 ? 4.601 -1.122 -10.002 1.00 91.50 101 ARG A CA 1
ATOM 766 C C . ARG A 1 101 ? 3.416 -2.025 -10.366 1.00 91.50 101 ARG A C 1
ATOM 768 O O . ARG A 1 101 ? 2.455 -2.129 -9.590 1.00 91.50 101 ARG A O 1
ATOM 775 N N . HIS A 1 102 ? 3.487 -2.662 -11.530 1.00 91.56 102 HIS A N 1
ATOM 776 C CA . HIS A 1 102 ? 2.590 -3.728 -11.980 1.00 91.56 102 HIS A CA 1
ATOM 777 C C . HIS A 1 102 ? 3.394 -5.022 -12.170 1.00 91.56 102 HIS A C 1
ATOM 779 O O . HIS A 1 102 ? 4.615 -5.002 -12.041 1.00 91.56 102 HIS A O 1
ATOM 785 N N . ALA A 1 103 ? 2.719 -6.149 -12.420 1.00 90.56 103 ALA A N 1
ATOM 786 C CA . ALA A 1 103 ? 3.412 -7.407 -12.693 1.00 90.56 103 ALA A CA 1
ATOM 787 C C . ALA A 1 103 ? 4.282 -7.302 -13.952 1.00 90.56 103 ALA A C 1
ATOM 789 O O . ALA A 1 103 ? 5.441 -7.676 -13.908 1.00 90.56 103 ALA A O 1
ATOM 790 N N . ASP A 1 104 ? 3.751 -6.741 -15.037 1.00 92.88 104 ASP A N 1
ATOM 791 C CA . ASP A 1 104 ? 4.415 -6.813 -16.345 1.00 92.88 104 ASP A CA 1
ATOM 792 C C . ASP A 1 104 ? 5.102 -5.498 -16.754 1.00 92.88 104 ASP A C 1
ATOM 794 O O . ASP A 1 104 ? 5.912 -5.491 -17.670 1.00 92.88 104 ASP A O 1
ATOM 798 N N . TYR A 1 105 ? 4.835 -4.388 -16.053 1.00 94.50 105 TYR A N 1
ATOM 799 C CA . TYR A 1 105 ? 5.388 -3.070 -16.385 1.00 94.50 105 TYR A CA 1
ATOM 800 C C . TYR A 1 105 ? 5.434 -2.106 -15.189 1.00 94.50 105 TYR A C 1
ATOM 802 O O . TYR A 1 105 ? 4.904 -2.372 -14.103 1.00 94.50 105 TYR A O 1
ATOM 810 N N . VAL A 1 106 ? 6.040 -0.935 -15.397 1.00 95.31 106 VAL A N 1
ATOM 811 C CA . VAL A 1 106 ? 6.083 0.161 -14.419 1.00 95.31 106 VAL A CA 1
ATOM 812 C C . VAL A 1 106 ? 5.498 1.429 -15.019 1.00 95.31 106 VAL A C 1
ATOM 814 O O . VAL A 1 106 ? 5.792 1.787 -16.153 1.00 95.31 106 VAL A O 1
ATOM 817 N N . VAL A 1 107 ? 4.684 2.133 -14.236 1.00 95.00 107 VAL A N 1
ATOM 818 C CA . VAL A 1 107 ? 4.099 3.417 -14.630 1.00 95.00 107 VAL A CA 1
ATOM 819 C C . VAL A 1 107 ? 4.702 4.522 -13.786 1.00 95.00 107 VAL A C 1
ATOM 821 O O . VAL A 1 107 ? 4.545 4.493 -12.569 1.00 95.00 107 VAL A O 1
ATOM 824 N N . ALA A 1 108 ? 5.330 5.512 -14.406 1.00 95.12 108 ALA A N 1
ATOM 825 C CA . ALA A 1 108 ? 5.660 6.765 -13.747 1.00 95.12 108 ALA A CA 1
ATOM 826 C C . ALA A 1 108 ? 4.473 7.726 -13.820 1.00 95.12 108 ALA A C 1
ATOM 828 O O . ALA A 1 108 ? 3.788 7.844 -14.835 1.00 95.12 108 ALA A O 1
ATOM 829 N N . GLU A 1 109 ? 4.206 8.402 -12.712 1.00 92.75 109 GLU A N 1
ATOM 830 C CA . GLU A 1 109 ? 3.146 9.395 -12.612 1.00 92.75 109 GLU A CA 1
ATOM 831 C C . GLU A 1 109 ? 3.784 10.776 -12.518 1.00 92.75 109 GLU A C 1
ATOM 833 O O . GLU A 1 109 ? 4.299 11.167 -11.469 1.00 92.75 109 GLU A O 1
ATOM 838 N N . VAL A 1 110 ? 3.769 11.498 -13.637 1.00 93.38 110 VAL A N 1
ATOM 839 C CA . VAL A 1 110 ? 4.443 12.790 -13.784 1.00 93.38 110 VAL A CA 1
ATOM 840 C C . VAL A 1 110 ? 3.384 13.879 -13.889 1.00 93.38 110 VAL A C 1
ATOM 842 O O . VAL A 1 110 ? 2.550 13.862 -14.791 1.00 93.38 110 VAL A O 1
ATOM 845 N N . GLY A 1 111 ? 3.387 14.829 -12.955 1.00 94.12 111 GLY A N 1
ATOM 846 C CA . GLY A 1 111 ? 2.552 16.024 -13.065 1.00 94.12 111 GLY A CA 1
ATOM 847 C C . GLY A 1 111 ? 3.157 16.974 -14.091 1.00 94.12 111 GLY A C 1
ATOM 848 O O . GLY A 1 111 ? 4.268 17.428 -13.859 1.00 94.12 111 GLY A O 1
ATOM 849 N N . ILE A 1 112 ? 2.456 17.272 -15.186 1.00 94.75 112 ILE A N 1
ATOM 850 C CA . ILE A 1 112 ? 2.917 18.160 -16.265 1.00 94.75 112 ILE A CA 1
ATOM 851 C C . ILE A 1 112 ? 1.889 19.280 -16.480 1.00 94.75 112 ILE A C 1
ATOM 853 O O . ILE A 1 112 ? 0.678 19.038 -16.469 1.00 94.75 112 ILE A O 1
ATOM 857 N N . GLY A 1 113 ? 2.384 20.498 -16.675 1.00 94.00 113 GLY A N 1
ATOM 858 C CA . GLY A 1 113 ? 1.646 21.657 -17.162 1.00 94.00 113 GLY A CA 1
ATOM 859 C C . GLY A 1 113 ? 1.018 22.573 -16.119 1.00 94.00 113 GLY A C 1
ATOM 860 O O . GLY A 1 113 ? 1.117 22.369 -14.909 1.00 94.00 113 GLY A O 1
ATOM 861 N N . THR A 1 114 ? 0.357 23.622 -16.614 1.00 93.06 114 THR A N 1
ATOM 862 C CA . THR A 1 114 ? -0.386 24.599 -15.807 1.00 93.06 114 THR A CA 1
ATOM 863 C C . THR A 1 114 ? -1.790 24.808 -16.402 1.00 93.06 114 THR A C 1
ATOM 865 O O . THR A 1 114 ? -1.896 25.422 -17.461 1.00 93.06 114 THR A O 1
ATOM 868 N N . PRO A 1 115 ? -2.879 24.332 -15.756 1.00 92.25 115 PRO A N 1
ATOM 869 C CA . PRO A 1 115 ? -2.910 23.622 -14.477 1.00 92.25 115 PRO A CA 1
ATOM 870 C C . PRO A 1 115 ? -2.256 22.237 -14.561 1.00 92.25 115 PRO A C 1
ATOM 872 O O . PRO A 1 115 ? -2.311 21.575 -15.592 1.00 92.25 115 PRO A O 1
ATOM 875 N N . LEU A 1 116 ? -1.686 21.788 -13.443 1.00 90.75 116 LEU A N 1
ATOM 876 C CA . LEU A 1 116 ? -0.996 20.503 -13.358 1.00 90.75 116 LEU A CA 1
ATOM 877 C C . LEU A 1 116 ? -1.942 19.334 -13.647 1.00 90.75 116 LEU A C 1
ATOM 879 O O . LEU A 1 116 ? -2.983 19.175 -12.999 1.00 90.75 116 LEU A O 1
ATOM 883 N N . ARG A 1 117 ? -1.544 18.484 -14.594 1.00 91.56 117 ARG A N 1
ATOM 884 C CA . ARG A 1 117 ? -2.212 17.224 -14.928 1.00 91.56 117 ARG A CA 1
ATOM 885 C C . ARG A 1 117 ? -1.253 16.066 -14.689 1.00 91.56 117 ARG A C 1
ATOM 887 O O . ARG A 1 117 ? -0.117 16.101 -15.141 1.00 91.56 117 ARG A O 1
ATOM 894 N N . ILE A 1 118 ? -1.712 15.031 -13.990 1.00 91.75 118 ILE A N 1
ATOM 895 C CA . ILE A 1 118 ? -0.932 13.800 -13.824 1.00 91.75 118 ILE A CA 1
ATOM 896 C C . ILE A 1 118 ? -1.011 13.020 -15.138 1.00 91.75 118 ILE A C 1
ATOM 898 O O . ILE A 1 118 ? -2.092 12.558 -15.509 1.00 91.75 118 ILE A O 1
ATOM 902 N N . MET A 1 119 ? 0.130 12.874 -15.803 1.00 93.31 119 MET A N 1
ATOM 903 C CA . MET A 1 119 ? 0.325 11.985 -16.942 1.00 93.31 119 MET A CA 1
ATOM 904 C C . MET A 1 119 ? 0.868 10.651 -16.438 1.00 93.31 119 MET A C 1
ATOM 906 O O . MET A 1 119 ? 1.784 10.610 -15.612 1.00 93.31 119 MET A O 1
ATOM 910 N N . ARG A 1 120 ? 0.290 9.549 -16.912 1.00 94.69 120 ARG A N 1
ATOM 911 C CA . ARG A 1 120 ? 0.752 8.196 -16.586 1.00 94.69 120 ARG A CA 1
ATOM 912 C C . ARG A 1 120 ? 1.622 7.704 -17.728 1.00 94.69 120 ARG A C 1
ATOM 914 O O . ARG A 1 120 ? 1.089 7.417 -18.788 1.00 94.69 120 ARG A O 1
ATOM 921 N N . VAL A 1 121 ? 2.927 7.599 -17.528 1.00 95.69 121 VAL A N 1
ATOM 922 C CA . VAL A 1 121 ? 3.870 7.213 -18.587 1.00 95.69 121 VAL A CA 1
ATOM 923 C C . VAL A 1 121 ? 4.486 5.849 -18.298 1.00 95.69 121 VAL A C 1
ATOM 925 O O . VAL A 1 121 ? 4.754 5.518 -17.143 1.00 95.69 121 VAL A O 1
ATOM 928 N N . LEU A 1 122 ? 4.669 5.031 -19.331 1.00 96.81 122 LEU A N 1
ATOM 929 C CA . LEU A 1 122 ? 5.346 3.739 -19.224 1.00 96.81 122 LEU A CA 1
ATOM 930 C C . LEU A 1 122 ? 6.831 3.982 -18.968 1.00 96.81 122 LEU A C 1
ATOM 932 O O . LEU A 1 122 ? 7.468 4.663 -19.762 1.00 96.81 122 LEU A O 1
ATOM 936 N N . VAL A 1 123 ? 7.402 3.427 -17.903 1.00 97.00 123 VAL A N 1
ATOM 937 C CA . VAL A 1 123 ? 8.863 3.406 -17.754 1.00 97.00 123 VAL A CA 1
ATOM 938 C C . VAL A 1 123 ? 9.379 2.291 -18.656 1.00 97.00 123 VAL A C 1
ATOM 940 O O . VAL A 1 123 ? 9.269 1.117 -18.303 1.00 97.00 123 VAL A O 1
ATOM 943 N N . ASN A 1 124 ? 9.864 2.660 -19.841 1.00 95.50 124 ASN A N 1
ATOM 944 C CA . ASN A 1 124 ? 10.358 1.711 -20.827 1.00 95.50 124 ASN A CA 1
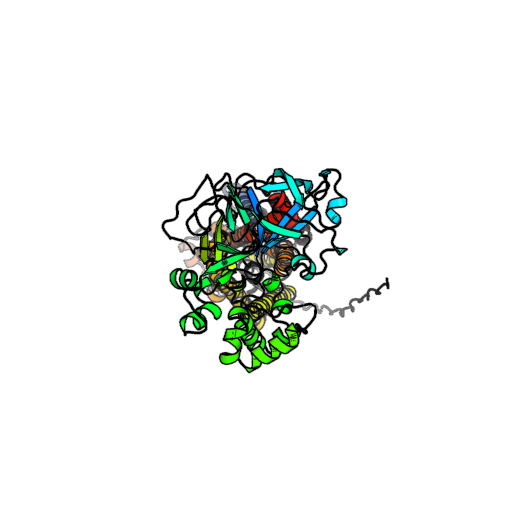ATOM 945 C C . ASN A 1 124 ? 11.790 1.324 -20.439 1.00 95.50 124 ASN A C 1
ATOM 947 O O . ASN A 1 124 ? 12.731 2.082 -20.651 1.00 95.50 124 ASN A O 1
ATOM 951 N N . LEU A 1 125 ? 11.919 0.166 -19.790 1.00 95.88 125 LEU A N 1
ATOM 952 C CA . LEU A 1 125 ? 13.197 -0.355 -19.309 1.00 95.88 125 LEU A CA 1
ATOM 953 C C . LEU A 1 125 ? 13.997 -1.077 -20.396 1.00 95.88 125 LEU A C 1
ATOM 955 O O . LEU A 1 125 ? 15.136 -1.428 -20.117 1.00 95.88 125 LEU A O 1
ATOM 959 N N . ASN A 1 126 ? 13.422 -1.301 -21.582 1.00 94.88 126 ASN A N 1
ATOM 960 C CA . ASN A 1 126 ? 14.143 -1.832 -22.738 1.00 94.88 126 ASN A CA 1
ATOM 961 C C . ASN A 1 126 ? 14.851 -0.703 -23.494 1.00 94.88 126 ASN A C 1
ATOM 963 O O . ASN A 1 126 ? 16.036 -0.787 -23.800 1.00 94.88 126 ASN A O 1
ATOM 967 N N . ALA A 1 127 ? 14.125 0.381 -23.768 1.00 95.19 127 ALA A N 1
ATOM 968 C CA . ALA A 1 127 ? 14.602 1.439 -24.646 1.00 95.19 127 ALA A CA 1
ATOM 969 C C . ALA A 1 127 ? 15.606 2.385 -23.963 1.00 95.19 127 ALA A C 1
ATOM 971 O O . ALA A 1 127 ? 15.354 2.912 -22.874 1.00 95.19 127 ALA A O 1
ATOM 972 N N . VAL A 1 128 ? 16.706 2.676 -24.659 1.00 95.81 128 VAL A N 1
ATOM 973 C CA . VAL A 1 128 ? 17.747 3.631 -24.260 1.00 95.81 128 VAL A CA 1
ATOM 974 C C . VAL A 1 128 ? 17.897 4.715 -25.323 1.00 95.81 128 VAL A C 1
ATOM 976 O O . VAL A 1 128 ? 17.938 4.431 -26.513 1.00 95.81 128 VAL A O 1
ATOM 979 N N . THR A 1 129 ? 17.986 5.981 -24.920 1.00 95.56 129 THR A N 1
ATOM 980 C CA . THR A 1 129 ? 18.128 7.112 -25.847 1.00 95.56 129 THR A CA 1
ATOM 981 C C . THR A 1 129 ? 19.238 8.075 -25.432 1.00 95.56 129 THR A C 1
ATOM 983 O O . THR A 1 129 ? 19.506 8.272 -24.249 1.00 95.56 129 THR A O 1
ATOM 986 N N . ASP A 1 130 ? 19.865 8.737 -26.405 1.00 92.69 130 ASP A N 1
ATOM 987 C CA . ASP A 1 130 ? 20.756 9.881 -26.159 1.00 92.69 130 ASP A CA 1
ATOM 988 C C . ASP A 1 130 ? 19.980 11.197 -25.940 1.00 92.69 130 ASP A C 1
ATOM 990 O O . ASP A 1 130 ? 20.502 12.175 -25.395 1.00 92.69 130 ASP A O 1
ATOM 994 N N . THR A 1 131 ? 18.715 11.233 -26.371 1.00 89.81 131 THR A N 1
ATOM 995 C CA . THR A 1 131 ? 17.888 12.449 -26.413 1.00 89.81 131 THR A CA 1
ATOM 996 C C . THR A 1 131 ? 17.044 12.634 -25.145 1.00 89.81 131 THR A C 1
ATOM 998 O O . THR A 1 131 ? 17.283 12.010 -24.110 1.00 89.81 131 THR A O 1
ATOM 1001 N N . THR A 1 132 ? 16.062 13.540 -25.185 1.00 86.19 132 THR A N 1
ATOM 1002 C CA . THR A 1 132 ? 15.062 13.693 -24.122 1.00 86.19 132 THR A CA 1
ATOM 1003 C C . THR A 1 132 ? 14.373 12.356 -23.864 1.00 86.19 132 THR A C 1
ATOM 1005 O O . THR A 1 132 ? 13.745 11.811 -24.773 1.00 86.19 132 THR A O 1
ATOM 1008 N N . ALA A 1 133 ? 14.460 11.861 -22.629 1.00 88.31 133 ALA A N 1
ATOM 1009 C CA . ALA A 1 133 ? 13.833 10.603 -22.252 1.00 88.31 133 ALA A CA 1
ATOM 1010 C C . ALA A 1 133 ? 12.313 10.679 -22.446 1.00 88.31 133 ALA A C 1
ATOM 1012 O O . ALA A 1 133 ? 11.744 9.922 -23.211 1.00 88.31 133 ALA A O 1
ATOM 1013 N N . LEU A 1 134 ? 11.638 11.640 -21.821 1.00 95.50 134 LEU A N 1
ATOM 1014 C CA . LEU A 1 134 ? 10.180 11.648 -21.766 1.00 95.50 134 LEU A CA 1
ATOM 1015 C C . LEU A 1 134 ? 9.524 11.870 -23.145 1.00 95.50 134 LEU A C 1
ATOM 1017 O O . LEU A 1 134 ? 9.672 12.929 -23.751 1.00 95.50 134 LEU A O 1
ATOM 1021 N N . LEU A 1 135 ? 8.744 10.894 -23.603 1.00 94.88 135 LEU A N 1
ATOM 1022 C CA . LEU A 1 135 ? 7.857 10.961 -24.763 1.00 94.88 135 LEU A CA 1
ATOM 1023 C C . LEU A 1 135 ? 6.412 11.052 -24.268 1.00 94.88 135 LEU A C 1
ATOM 1025 O O . LEU A 1 135 ? 5.959 10.211 -23.496 1.00 94.88 135 LEU A O 1
ATOM 1029 N N . VAL A 1 136 ? 5.658 12.047 -24.722 1.00 94.69 136 VAL A N 1
ATOM 1030 C CA . VAL A 1 136 ? 4.252 12.232 -24.351 1.00 94.69 136 VAL A CA 1
ATOM 1031 C C . VAL A 1 136 ? 3.394 12.266 -25.603 1.00 94.69 136 VAL A C 1
ATOM 1033 O O . VAL A 1 136 ? 3.670 13.013 -26.541 1.00 94.69 136 VAL A O 1
ATOM 1036 N N . HIS A 1 137 ? 2.324 11.477 -25.605 1.00 93.19 137 HIS A N 1
ATOM 1037 C CA . HIS A 1 137 ? 1.352 11.436 -26.700 1.00 93.19 137 HIS A CA 1
ATOM 1038 C C . HIS A 1 137 ? -0.072 11.802 -26.269 1.00 93.19 137 HIS A C 1
ATOM 1040 O O . HIS A 1 137 ? -1.007 11.796 -27.067 1.00 93.19 137 HIS A O 1
ATOM 1046 N N . SER A 1 138 ? -0.246 12.212 -25.013 1.00 89.31 138 SER A N 1
ATOM 1047 C CA . SER A 1 138 ? -1.524 12.697 -24.497 1.00 89.31 138 SER A CA 1
ATOM 1048 C C . SER A 1 138 ? -1.838 14.109 -24.983 1.00 89.31 138 SER A C 1
ATOM 1050 O O . SER A 1 138 ? -1.077 15.055 -24.761 1.00 89.31 138 SER A O 1
ATOM 1052 N N . THR A 1 139 ? -3.028 14.296 -25.559 1.00 86.06 139 THR A N 1
ATOM 1053 C CA . THR A 1 139 ? -3.507 15.624 -25.980 1.00 86.06 139 THR A CA 1
ATOM 1054 C C . THR A 1 139 ? -3.678 16.581 -24.803 1.00 86.06 139 THR A C 1
ATOM 1056 O O . THR A 1 139 ? -3.685 17.793 -24.994 1.00 86.06 139 THR A O 1
ATOM 1059 N N . ARG A 1 140 ? -3.777 16.067 -23.573 1.00 86.06 140 ARG A N 1
ATOM 1060 C CA . ARG A 1 140 ? -3.932 16.868 -22.350 1.00 86.06 140 ARG A CA 1
ATOM 1061 C C . ARG A 1 140 ? -2.789 17.849 -22.112 1.00 86.06 140 ARG A C 1
ATOM 1063 O O . ARG A 1 140 ? -3.001 18.860 -21.455 1.00 86.06 140 ARG A O 1
ATOM 1070 N N . VAL A 1 141 ? -1.596 17.573 -22.640 1.00 84.25 141 VAL A N 1
ATOM 1071 C CA . VAL A 1 141 ? -0.450 18.488 -22.526 1.00 84.25 141 VAL A CA 1
ATOM 1072 C C . VAL A 1 141 ? -0.713 19.802 -23.262 1.00 84.25 141 VAL A C 1
ATOM 1074 O O . VAL A 1 141 ? -0.295 20.860 -22.804 1.00 84.25 141 VAL A O 1
ATOM 1077 N N . SER A 1 142 ? -1.473 19.755 -24.361 1.00 81.94 142 SER A N 1
ATOM 1078 C CA . SER A 1 142 ? -1.823 20.950 -25.141 1.00 81.94 142 SER A CA 1
ATOM 1079 C C . SER A 1 142 ? -2.717 21.944 -24.385 1.00 81.94 142 SER A C 1
ATOM 1081 O O . SER A 1 142 ? -2.812 23.099 -24.784 1.00 81.94 142 SER A O 1
ATOM 1083 N N . GLU A 1 143 ? -3.343 21.528 -23.276 1.00 88.69 143 GLU A N 1
ATOM 1084 C CA . GLU A 1 143 ? -4.144 22.406 -22.409 1.00 88.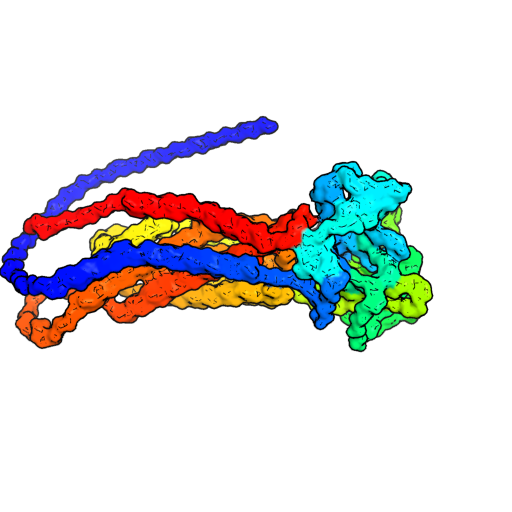69 143 GLU A CA 1
ATOM 1085 C C . GLU A 1 143 ? -3.286 23.282 -21.479 1.00 88.69 143 GLU A C 1
ATOM 1087 O O . GLU A 1 143 ? -3.817 24.172 -20.812 1.00 88.69 143 GLU A O 1
ATOM 1092 N N . SER A 1 144 ? -1.981 23.016 -21.388 1.00 93.12 144 SER A N 1
ATOM 1093 C CA . SER A 1 144 ? -1.075 23.742 -20.503 1.00 93.12 144 SER A CA 1
ATOM 1094 C C . SER A 1 144 ? -0.803 25.155 -21.014 1.00 93.12 144 SER A C 1
ATOM 1096 O O . SER A 1 144 ? -0.430 25.351 -22.167 1.00 93.12 144 SER A O 1
ATOM 1098 N N . SER A 1 145 ? -0.914 26.158 -20.140 1.00 95.12 145 SER A N 1
ATOM 1099 C CA . SER A 1 145 ? -0.566 27.543 -20.483 1.00 95.12 145 SER A CA 1
ATOM 1100 C C . SER A 1 145 ? 0.942 27.818 -20.480 1.00 95.12 145 SER A C 1
ATOM 1102 O O . SER A 1 145 ? 1.357 28.907 -20.866 1.00 95.12 145 SER A O 1
ATOM 1104 N N . THR A 1 146 ? 1.752 26.890 -19.962 1.00 95.44 146 THR A N 1
ATOM 1105 C CA . THR A 1 146 ? 3.207 27.045 -19.793 1.00 95.44 146 THR A CA 1
ATOM 1106 C C . THR A 1 146 ? 4.025 26.213 -20.774 1.00 95.44 146 THR A C 1
ATOM 1108 O O . THR A 1 146 ? 5.251 26.305 -20.756 1.00 95.44 146 THR A O 1
ATOM 1111 N N . VAL A 1 147 ? 3.369 25.437 -21.641 1.00 96.19 147 VAL A N 1
ATOM 1112 C CA . VAL A 1 147 ? 4.054 24.635 -22.655 1.00 96.19 147 VAL A CA 1
ATOM 1113 C C . VAL A 1 147 ? 4.671 25.528 -23.731 1.00 96.19 147 VAL A C 1
ATOM 1115 O O . VAL A 1 147 ? 4.025 26.428 -24.268 1.00 96.19 147 VAL A O 1
ATOM 1118 N N . SER A 1 148 ? 5.929 25.260 -24.067 1.00 95.69 148 SER A N 1
ATOM 1119 C CA . SER A 1 148 ? 6.647 25.899 -25.169 1.00 95.69 148 SER A CA 1
ATOM 1120 C C . SER A 1 148 ? 7.328 24.825 -26.002 1.00 95.69 148 SER A C 1
ATOM 1122 O O . SER A 1 148 ? 8.104 24.046 -25.459 1.00 95.69 148 SER A O 1
ATOM 1124 N N . CYS A 1 149 ? 7.061 24.780 -27.307 1.00 95.25 149 CYS A N 1
ATOM 1125 C CA . CYS A 1 149 ? 7.601 23.752 -28.195 1.00 95.25 149 CYS A CA 1
ATOM 1126 C C . CYS A 1 149 ? 8.477 24.349 -29.295 1.00 95.25 149 CYS A C 1
ATOM 1128 O O . CYS A 1 149 ? 8.099 25.340 -29.920 1.00 95.25 149 CYS A O 1
ATOM 1130 N N . ASP A 1 150 ? 9.600 23.687 -29.558 1.00 95.56 150 ASP A N 1
ATOM 1131 C CA . ASP A 1 150 ? 10.431 23.866 -30.743 1.00 95.56 150 ASP A CA 1
ATOM 1132 C C . ASP A 1 150 ? 10.455 22.545 -31.532 1.00 95.56 150 ASP A C 1
ATOM 1134 O O . ASP A 1 150 ? 11.044 21.536 -31.128 1.00 95.56 150 ASP A O 1
ATOM 1138 N N . GLY A 1 151 ? 9.705 22.505 -32.634 1.00 92.31 151 GLY A N 1
ATOM 1139 C CA . GLY A 1 151 ? 9.459 21.271 -33.380 1.00 92.31 151 GLY A CA 1
ATOM 1140 C C . GLY A 1 151 ? 8.708 20.222 -32.548 1.00 92.31 151 GLY A C 1
ATOM 1141 O O . GLY A 1 151 ? 7.573 20.446 -32.133 1.00 92.31 151 GLY A O 1
ATOM 1142 N N . GLN A 1 152 ? 9.323 19.050 -32.349 1.00 91.12 152 GLN A N 1
ATOM 1143 C CA . GLN A 1 152 ? 8.762 17.959 -31.534 1.00 91.12 152 GLN A CA 1
ATOM 1144 C C . GLN A 1 152 ? 9.173 18.029 -30.061 1.00 91.12 152 GLN A C 1
ATOM 1146 O O . GLN A 1 152 ? 8.626 17.278 -29.257 1.00 91.12 152 GLN A O 1
ATOM 1151 N N . VAL A 1 153 ? 10.148 18.867 -29.706 1.00 95.50 153 VAL A N 1
ATOM 1152 C CA . VAL A 1 153 ? 10.639 18.984 -28.332 1.00 95.50 153 VAL A CA 1
ATOM 1153 C C . VAL A 1 153 ? 9.897 20.128 -27.662 1.00 95.50 153 VAL A C 1
ATOM 1155 O O . VAL A 1 153 ? 9.884 21.255 -28.147 1.00 95.50 153 VAL A O 1
ATOM 1158 N N . CYS A 1 154 ? 9.255 19.828 -26.547 1.00 96.31 154 CYS A N 1
ATOM 1159 C CA . CYS A 1 154 ? 8.494 20.768 -25.753 1.00 96.31 154 CYS A CA 1
ATOM 1160 C C . CYS A 1 154 ? 9.088 20.853 -24.352 1.00 96.31 154 CYS A C 1
ATOM 1162 O O . CYS A 1 154 ? 9.533 19.856 -23.793 1.00 96.31 154 CYS A O 1
ATOM 1164 N N . ALA A 1 155 ? 9.060 22.042 -23.769 1.00 96.75 155 ALA A N 1
ATOM 1165 C CA . ALA A 1 155 ? 9.370 22.281 -22.373 1.00 96.75 155 ALA A CA 1
ATOM 1166 C C . ALA A 1 155 ? 8.098 22.726 -21.651 1.00 96.75 155 ALA A C 1
ATOM 1168 O O . ALA A 1 155 ? 7.319 23.523 -22.179 1.00 96.75 155 ALA A O 1
ATOM 1169 N N . ASP A 1 156 ? 7.881 22.213 -20.445 1.00 97.19 156 ASP A N 1
ATOM 1170 C CA . ASP A 1 156 ? 6.775 22.631 -19.585 1.00 97.19 156 ASP A CA 1
ATOM 1171 C C . ASP A 1 156 ? 7.142 22.444 -18.106 1.00 97.19 156 ASP A C 1
ATOM 1173 O O . ASP A 1 156 ? 8.152 21.831 -17.752 1.00 97.19 156 ASP A O 1
ATOM 1177 N N . VAL A 1 157 ? 6.314 22.987 -17.220 1.00 95.88 157 VAL A N 1
ATOM 1178 C CA . VAL A 1 157 ? 6.423 22.789 -15.779 1.00 95.88 157 VAL A CA 1
ATOM 1179 C C . VAL A 1 157 ? 6.078 21.342 -15.444 1.00 95.88 157 VAL A C 1
ATOM 1181 O O . VAL A 1 157 ? 5.001 20.855 -15.778 1.00 95.88 157 VAL A O 1
ATOM 1184 N N . MET A 1 158 ? 6.971 20.668 -14.729 1.00 95.62 158 MET A N 1
ATOM 1185 C CA . MET A 1 158 ? 6.790 19.319 -14.212 1.00 95.62 158 MET A CA 1
ATOM 1186 C C . MET A 1 158 ? 6.912 19.291 -12.688 1.00 95.62 158 MET A C 1
ATOM 1188 O O . MET A 1 158 ? 7.616 20.108 -12.092 1.00 95.62 158 MET A O 1
ATOM 1192 N N . LEU A 1 159 ? 6.234 18.341 -12.045 1.00 94.81 159 LEU A N 1
ATOM 1193 C CA . LEU A 1 159 ? 6.412 18.033 -10.627 1.00 94.81 159 LEU A CA 1
ATOM 1194 C C . LEU A 1 159 ? 7.366 16.862 -10.448 1.00 94.81 159 LEU A C 1
ATOM 1196 O O . LEU A 1 159 ? 7.072 15.747 -10.882 1.00 94.81 159 LEU A O 1
ATOM 1200 N N . MET A 1 160 ? 8.477 17.115 -9.762 1.00 94.81 160 MET A N 1
ATOM 1201 C CA . MET A 1 160 ? 9.495 16.110 -9.467 1.00 94.81 160 MET A CA 1
ATOM 1202 C C . MET A 1 160 ? 10.035 16.276 -8.048 1.00 94.81 160 MET A C 1
ATOM 1204 O O . MET A 1 160 ? 9.940 17.339 -7.436 1.00 94.81 160 MET A O 1
ATOM 1208 N N . ASN A 1 161 ? 10.612 15.205 -7.524 1.00 94.88 161 ASN A N 1
ATOM 1209 C CA . ASN A 1 161 ? 11.332 15.190 -6.260 1.00 94.88 161 ASN A CA 1
ATOM 1210 C C . ASN A 1 161 ? 12.823 15.378 -6.575 1.00 94.88 161 ASN A C 1
ATOM 1212 O O . ASN A 1 161 ? 13.490 14.430 -6.966 1.00 94.88 161 ASN A O 1
ATOM 1216 N N . THR A 1 162 ? 13.338 16.602 -6.483 1.00 94.88 162 THR A N 1
ATOM 1217 C CA . THR A 1 162 ? 14.700 16.972 -6.934 1.00 94.88 162 THR A CA 1
ATOM 1218 C C . THR A 1 162 ? 15.805 16.588 -5.955 1.00 94.88 162 THR A C 1
ATOM 1220 O O . THR A 1 162 ? 16.981 16.661 -6.302 1.00 94.88 162 THR A O 1
ATOM 1223 N N . ARG A 1 163 ? 15.437 16.232 -4.718 1.00 94.75 163 ARG A N 1
ATOM 1224 C CA . ARG A 1 163 ? 16.379 15.957 -3.629 1.00 94.75 163 ARG A CA 1
ATOM 1225 C C . ARG A 1 163 ? 16.188 14.559 -3.033 1.00 94.75 163 ARG A C 1
ATOM 1227 O O . ARG A 1 163 ? 16.045 14.386 -1.821 1.00 94.75 163 ARG A O 1
ATOM 1234 N N . GLY A 1 164 ? 16.069 13.562 -3.904 1.00 93.12 164 GLY A N 1
ATOM 1235 C CA . GLY A 1 164 ? 15.794 12.174 -3.543 1.00 93.12 164 GLY A CA 1
ATOM 1236 C C . GLY A 1 164 ? 14.319 11.892 -3.201 1.00 93.12 164 GLY A C 1
ATOM 1237 O O . GLY A 1 164 ? 13.475 12.794 -3.198 1.00 93.12 164 GLY A O 1
ATOM 1238 N N . PRO A 1 165 ? 13.973 10.633 -2.877 1.00 91.44 165 PRO A N 1
ATOM 1239 C CA . PRO A 1 165 ? 12.581 10.168 -2.765 1.00 91.44 165 PRO A CA 1
ATOM 1240 C C . PRO A 1 165 ? 11.816 10.707 -1.542 1.00 91.44 165 PRO A C 1
ATOM 1242 O O . PRO A 1 165 ? 10.585 10.690 -1.525 1.00 91.44 165 PRO A O 1
ATOM 1245 N N . ASN A 1 166 ? 12.526 11.197 -0.520 1.00 90.25 166 ASN A N 1
ATOM 1246 C CA . ASN A 1 166 ? 11.931 11.828 0.666 1.00 90.25 166 ASN A CA 1
ATOM 1247 C C . ASN A 1 166 ? 11.693 13.335 0.504 1.00 90.25 166 ASN A C 1
ATOM 1249 O O . ASN A 1 166 ? 11.055 13.941 1.366 1.00 90.25 166 ASN A O 1
ATOM 1253 N N . SER A 1 167 ? 12.232 13.956 -0.548 1.00 91.56 167 SER A N 1
ATOM 1254 C CA . SER A 1 167 ? 12.099 15.400 -0.737 1.00 91.56 167 SER A CA 1
ATOM 1255 C C . SER A 1 167 ? 10.647 15.803 -1.017 1.00 91.56 167 SER A C 1
ATOM 1257 O O . SER A 1 167 ? 9.873 14.994 -1.530 1.00 91.56 167 SER A O 1
ATOM 1259 N N . PRO A 1 168 ? 10.233 17.038 -0.691 1.00 90.50 168 PRO A N 1
ATOM 1260 C CA . PRO A 1 168 ? 8.959 17.571 -1.167 1.00 90.50 168 PRO A CA 1
ATOM 1261 C C . PRO A 1 168 ? 8.944 17.651 -2.701 1.00 90.50 168 PRO A C 1
ATOM 1263 O O . PRO A 1 168 ? 9.992 17.791 -3.330 1.00 90.50 168 PRO A O 1
ATOM 1266 N N . GLN A 1 169 ? 7.755 17.584 -3.309 1.00 91.12 169 GLN A N 1
ATOM 1267 C CA . GLN A 1 169 ? 7.640 17.802 -4.753 1.00 91.12 169 GLN A CA 1
ATOM 1268 C C . GLN A 1 169 ? 7.841 19.281 -5.085 1.00 91.12 169 GLN A C 1
ATOM 1270 O O . GLN A 1 169 ? 7.179 20.159 -4.518 1.00 91.12 169 GLN A O 1
ATOM 1275 N N . GLU A 1 170 ? 8.728 19.538 -6.039 1.00 94.19 170 GLU A N 1
ATOM 1276 C CA . GLU A 1 170 ? 9.091 20.861 -6.529 1.00 94.19 170 GLU A CA 1
ATOM 1277 C C . GLU A 1 170 ? 8.684 21.007 -8.000 1.00 94.19 170 GLU A C 1
ATOM 1279 O O . GLU A 1 170 ? 8.565 20.029 -8.741 1.00 94.19 170 GLU A O 1
ATOM 1284 N N . ARG A 1 171 ? 8.433 22.252 -8.419 1.00 95.00 171 ARG A N 1
ATOM 1285 C CA . ARG A 1 171 ? 8.179 22.576 -9.826 1.00 95.00 171 ARG A CA 1
ATOM 1286 C C . ARG A 1 171 ? 9.512 22.757 -10.525 1.00 95.00 171 ARG A C 1
ATOM 1288 O O . ARG A 1 171 ? 10.274 23.645 -10.154 1.00 95.00 171 ARG A O 1
ATOM 1295 N N . VAL A 1 172 ? 9.746 21.955 -11.548 1.00 95.38 172 VAL A N 1
ATOM 1296 C CA . VAL A 1 172 ? 10.924 22.033 -12.409 1.00 95.38 172 VAL A CA 1
ATOM 1297 C C . VAL A 1 172 ? 10.485 22.253 -13.845 1.00 95.38 172 VAL A C 1
ATOM 1299 O O . VAL A 1 172 ? 9.375 21.887 -14.213 1.00 95.38 172 VAL A O 1
ATOM 1302 N N . ILE A 1 173 ? 11.332 22.870 -14.660 1.00 95.88 173 ILE A N 1
ATOM 1303 C CA . ILE A 1 173 ? 11.102 22.907 -16.106 1.00 95.88 173 ILE A CA 1
ATOM 1304 C C . ILE A 1 173 ? 11.682 21.610 -16.659 1.00 95.88 173 ILE A C 1
ATOM 1306 O O . ILE A 1 173 ? 12.870 21.348 -16.482 1.00 95.88 173 ILE A O 1
ATOM 1310 N N . GLY A 1 174 ? 10.831 20.787 -17.260 1.00 94.56 174 GLY A N 1
ATOM 1311 C CA . GLY A 1 174 ? 11.229 19.535 -17.885 1.00 94.56 174 GLY A CA 1
ATOM 1312 C C . GLY A 1 174 ? 10.972 19.573 -19.382 1.00 94.56 174 GLY A C 1
ATOM 1313 O O . GLY A 1 174 ? 10.006 20.183 -19.842 1.00 94.56 174 GLY A O 1
ATOM 1314 N N . GLU A 1 175 ? 11.835 18.899 -20.131 1.00 96.00 175 GLU A N 1
ATOM 1315 C CA . GLU A 1 175 ? 11.692 18.717 -21.571 1.00 96.00 175 GLU A CA 1
ATOM 1316 C C . GLU A 1 175 ? 11.081 17.349 -21.874 1.00 96.00 175 GLU A C 1
ATOM 1318 O O . GLU A 1 175 ? 11.375 16.352 -21.210 1.00 96.00 175 GLU A O 1
ATOM 1323 N N . PHE A 1 176 ? 10.229 17.298 -22.889 1.00 96.00 176 PHE A N 1
ATOM 1324 C CA . PHE A 1 176 ? 9.615 16.080 -23.393 1.00 96.00 176 PHE A CA 1
ATOM 1325 C C . PHE A 1 176 ? 9.396 16.181 -24.898 1.00 96.00 176 PHE A C 1
ATOM 1327 O O . PHE A 1 176 ? 9.228 17.265 -25.454 1.00 96.00 176 PHE A O 1
ATOM 1334 N N . ARG A 1 177 ? 9.347 15.037 -25.572 1.00 95.38 177 ARG A N 1
ATOM 1335 C CA . ARG A 1 177 ? 8.925 14.971 -26.969 1.00 95.38 177 ARG A CA 1
ATOM 1336 C C . ARG A 1 177 ? 7.425 14.803 -27.044 1.00 95.38 177 ARG A C 1
ATOM 1338 O O . ARG A 1 177 ? 6.880 13.897 -26.422 1.00 95.38 177 ARG A O 1
ATOM 1345 N N . TYR A 1 178 ? 6.762 15.652 -27.816 1.00 94.12 178 TYR A N 1
ATOM 1346 C CA . TYR A 1 178 ? 5.353 15.478 -28.128 1.00 94.12 178 TYR A CA 1
ATOM 1347 C C . TYR A 1 178 ? 5.201 14.684 -29.421 1.00 94.12 178 TYR A C 1
ATOM 1349 O O . TYR A 1 178 ? 5.757 15.046 -30.460 1.00 94.12 178 TYR A O 1
ATOM 1357 N N . ALA A 1 179 ? 4.409 13.621 -29.368 1.00 91.19 179 ALA A N 1
ATOM 1358 C CA . ALA A 1 179 ? 4.047 12.850 -30.543 1.00 91.19 179 ALA A CA 1
ATOM 1359 C C . ALA A 1 179 ? 2.528 12.737 -30.656 1.00 91.19 179 ALA A C 1
ATOM 1361 O O . ALA A 1 179 ? 1.816 12.585 -29.668 1.00 91.19 179 ALA A O 1
ATOM 1362 N N . ASN A 1 180 ? 2.008 12.839 -31.877 1.00 87.06 180 ASN A N 1
ATOM 1363 C CA . ASN A 1 180 ? 0.570 12.787 -32.086 1.00 87.06 180 ASN A CA 1
ATOM 1364 C C . ASN A 1 180 ? 0.062 11.357 -31.796 1.00 87.06 180 ASN A C 1
ATOM 1366 O O . ASN A 1 180 ? 0.581 10.403 -32.382 1.00 87.06 180 ASN A O 1
ATOM 1370 N N . PRO A 1 181 ? -0.969 11.171 -30.954 1.00 82.44 181 PRO A N 1
ATOM 1371 C CA . PRO A 1 181 ? -1.481 9.836 -30.637 1.00 82.44 181 PRO A CA 1
ATOM 1372 C C . PRO A 1 181 ? -1.998 9.094 -31.877 1.00 82.44 181 PRO A C 1
ATOM 1374 O O . PRO A 1 181 ? -1.920 7.872 -31.947 1.00 82.44 181 PRO A O 1
ATOM 1377 N N . THR A 1 182 ? -2.464 9.816 -32.903 1.00 83.00 182 THR A N 1
ATOM 1378 C CA . THR A 1 182 ? -2.922 9.207 -34.167 1.00 83.00 182 THR A CA 1
ATOM 1379 C C . THR A 1 182 ? -1.799 8.548 -34.967 1.00 83.00 182 THR A C 1
ATOM 1381 O O . THR A 1 182 ? -2.068 7.654 -35.762 1.00 83.00 182 THR A O 1
ATOM 1384 N N . THR A 1 183 ? -0.546 8.951 -34.743 1.00 80.81 183 THR A N 1
ATOM 1385 C CA . THR A 1 183 ? 0.627 8.367 -35.408 1.00 80.81 183 THR A CA 1
ATOM 1386 C C . THR A 1 183 ? 1.266 7.226 -34.612 1.00 80.81 183 THR A C 1
ATOM 1388 O O . THR A 1 183 ? 2.104 6.520 -35.154 1.00 80.81 183 THR A O 1
ATOM 1391 N N . LEU A 1 184 ? 0.860 7.021 -33.352 1.00 79.50 184 LEU A N 1
ATOM 1392 C CA . LEU A 1 184 ? 1.457 6.067 -32.402 1.00 79.50 184 LEU A CA 1
ATOM 1393 C C . LEU A 1 184 ? 0.518 4.910 -32.037 1.00 79.50 184 LEU A C 1
ATOM 1395 O O . LEU A 1 184 ? 0.668 4.287 -30.993 1.00 79.50 184 LEU A O 1
ATOM 1399 N N . THR A 1 185 ? -0.456 4.596 -32.894 1.00 74.50 185 THR A N 1
ATOM 1400 C CA . THR A 1 185 ? -1.462 3.554 -32.600 1.00 74.50 185 THR A CA 1
ATOM 1401 C C . THR A 1 185 ? -0.878 2.162 -32.318 1.00 74.50 185 THR A C 1
ATOM 1403 O O . THR A 1 185 ? -1.569 1.339 -31.724 1.00 74.50 185 THR A O 1
ATOM 1406 N N . SER A 1 186 ? 0.377 1.912 -32.703 1.00 78.50 186 SER A N 1
ATOM 1407 C CA . SER A 1 186 ? 1.105 0.668 -32.445 1.00 78.50 186 SER A CA 1
ATOM 1408 C C . SER A 1 186 ? 2.001 0.695 -31.203 1.00 78.50 186 SER A C 1
ATOM 1410 O O . SER A 1 186 ? 2.565 -0.342 -30.881 1.00 78.50 186 SER A O 1
ATOM 1412 N N . SER A 1 187 ? 2.180 1.831 -30.512 1.00 86.19 187 SER A N 1
ATOM 1413 C CA . SER A 1 187 ? 3.088 1.868 -29.359 1.00 86.19 187 SER A CA 1
ATOM 1414 C C . SER A 1 187 ? 2.495 1.133 -28.164 1.00 86.19 187 SER A C 1
ATOM 1416 O O . SER A 1 187 ? 1.295 1.244 -27.872 1.00 86.19 187 SER A O 1
ATOM 1418 N N . THR A 1 188 ? 3.338 0.413 -27.423 1.00 88.31 188 THR A N 1
ATOM 1419 C CA . THR A 1 188 ? 2.855 -0.397 -26.307 1.00 88.31 188 THR A CA 1
ATOM 1420 C C . THR A 1 188 ? 2.146 0.465 -25.268 1.00 88.31 188 THR A C 1
ATOM 1422 O O . THR A 1 188 ? 1.034 0.121 -24.865 1.00 88.31 188 THR A O 1
ATOM 1425 N N . SER A 1 189 ? 2.695 1.638 -24.922 1.00 91.38 189 SER A N 1
ATOM 1426 C CA . SER A 1 189 ? 2.061 2.583 -23.988 1.00 91.38 189 SER A CA 1
ATOM 1427 C C . SER A 1 189 ? 0.648 3.006 -24.398 1.00 91.38 189 SER A C 1
ATOM 1429 O O . SER A 1 189 ? -0.223 3.128 -23.534 1.00 91.38 189 SER A O 1
ATOM 1431 N N . TYR A 1 190 ? 0.395 3.198 -25.696 1.00 90.50 190 TYR A N 1
ATOM 1432 C CA . TYR A 1 190 ? -0.922 3.561 -26.207 1.00 90.50 190 TYR A CA 1
ATOM 1433 C C . TYR A 1 190 ? -1.910 2.399 -26.055 1.00 90.50 190 TYR A C 1
ATOM 1435 O O . TYR A 1 190 ? -3.020 2.598 -25.557 1.00 90.50 190 TYR A O 1
ATOM 1443 N N . THR A 1 191 ? -1.494 1.170 -26.390 1.00 88.12 191 THR A N 1
ATOM 1444 C CA . THR A 1 191 ? -2.359 -0.023 -26.284 1.00 88.12 191 THR A CA 1
ATOM 1445 C C . THR A 1 191 ? -2.807 -0.313 -24.849 1.00 88.12 191 THR A C 1
ATOM 1447 O O . THR A 1 191 ? -3.946 -0.726 -24.628 1.00 88.12 191 THR A O 1
ATOM 1450 N N . ILE A 1 192 ? -1.954 -0.028 -23.859 1.00 90.00 192 ILE A N 1
ATOM 1451 C CA . ILE A 1 192 ? -2.280 -0.171 -22.430 1.00 90.00 192 ILE A CA 1
ATOM 1452 C C . ILE A 1 192 ? -2.950 1.078 -21.826 1.00 90.00 192 ILE A C 1
ATOM 1454 O O . ILE A 1 192 ? -3.245 1.105 -20.628 1.00 90.00 192 ILE A O 1
ATOM 1458 N N . GLY A 1 193 ? -3.229 2.103 -22.641 1.00 92.25 193 GLY A N 1
ATOM 1459 C CA . GLY A 1 193 ? -3.972 3.302 -22.248 1.00 92.25 193 GLY A CA 1
ATOM 1460 C C . GLY A 1 193 ? -3.195 4.270 -21.351 1.00 92.25 193 GLY A C 1
ATOM 1461 O O . GLY A 1 193 ? -3.788 4.901 -20.469 1.00 92.25 193 GLY A O 1
ATOM 1462 N N . LEU A 1 194 ? -1.877 4.354 -21.524 1.00 93.94 194 LEU A N 1
ATOM 1463 C CA . LEU A 1 194 ? -1.013 5.337 -20.867 1.00 93.94 194 LEU A CA 1
ATOM 1464 C C . LEU A 1 194 ? -0.890 6.616 -21.713 1.00 93.94 194 LEU A C 1
ATOM 1466 O O . LEU A 1 194 ? -1.317 6.655 -22.858 1.00 93.94 194 LEU A O 1
ATOM 1470 N N . ASP A 1 195 ? -0.345 7.680 -21.127 1.00 95.25 195 ASP A N 1
ATOM 1471 C CA . ASP A 1 195 ? -0.215 9.019 -21.719 1.00 95.25 195 ASP A CA 1
ATOM 1472 C C . ASP A 1 195 ? 1.132 9.238 -22.447 1.00 95.25 195 ASP A C 1
ATOM 1474 O O . ASP A 1 195 ? 1.327 10.272 -23.094 1.00 95.25 195 ASP A O 1
ATOM 1478 N N . GLY A 1 196 ? 2.086 8.312 -22.307 1.00 95.44 196 GLY A N 1
ATOM 1479 C CA . GLY A 1 196 ? 3.444 8.456 -22.831 1.00 95.44 196 GLY A CA 1
ATOM 1480 C C . GLY A 1 196 ? 4.402 7.344 -22.402 1.00 95.44 196 GLY A C 1
ATOM 1481 O O . GLY A 1 196 ? 3.993 6.357 -21.786 1.00 95.44 196 GLY A O 1
ATOM 1482 N N . GLU A 1 197 ? 5.685 7.541 -22.695 1.00 95.81 197 GLU A N 1
ATOM 1483 C CA . GLU A 1 197 ? 6.799 6.628 -22.425 1.00 95.81 197 GLU A CA 1
ATOM 1484 C C . GLU A 1 197 ? 7.999 7.384 -21.849 1.00 95.81 197 GLU A C 1
ATOM 1486 O O . GLU A 1 197 ? 8.249 8.544 -22.162 1.00 95.81 197 GLU A O 1
ATOM 1491 N N . MET A 1 198 ? 8.748 6.712 -20.988 1.00 96.50 198 MET A N 1
ATOM 1492 C CA . MET A 1 198 ? 9.971 7.191 -20.366 1.00 96.50 198 MET A CA 1
ATOM 1493 C C . MET A 1 198 ? 11.054 6.109 -20.551 1.00 96.50 198 MET A C 1
ATOM 1495 O O . MET A 1 198 ? 11.202 5.266 -19.664 1.00 96.50 198 MET A O 1
ATOM 1499 N N . PRO A 1 199 ? 11.750 6.080 -21.706 1.00 96.62 199 PRO A N 1
ATOM 1500 C CA . PRO A 1 199 ? 12.961 5.303 -21.922 1.00 96.62 199 PRO A CA 1
ATOM 1501 C C . PRO A 1 199 ? 14.086 5.780 -21.003 1.00 96.62 199 PRO A C 1
ATOM 1503 O O . PRO A 1 199 ? 14.062 6.892 -20.460 1.00 96.62 199 PRO A O 1
ATOM 1506 N N . LEU A 1 200 ? 15.095 4.936 -20.846 1.00 97.00 200 LEU A N 1
ATOM 1507 C CA . LEU A 1 200 ? 16.304 5.284 -20.120 1.00 97.00 200 LEU A CA 1
ATOM 1508 C C . LEU A 1 200 ? 17.204 6.174 -20.990 1.00 97.00 200 LEU A C 1
ATOM 1510 O O . LEU A 1 200 ? 17.159 6.123 -22.217 1.00 97.00 200 LEU A O 1
ATOM 1514 N N . ARG A 1 201 ? 18.027 7.014 -20.367 1.00 96.56 201 ARG A N 1
ATOM 1515 C CA . ARG A 1 201 ? 18.936 7.933 -21.060 1.00 96.56 201 ARG A CA 1
ATOM 1516 C C . ARG A 1 201 ? 20.381 7.617 -20.713 1.00 96.56 201 ARG A C 1
ATOM 1518 O O . ARG A 1 201 ? 20.703 7.486 -19.532 1.00 96.56 201 ARG A O 1
ATOM 1525 N N . TYR A 1 202 ? 21.246 7.578 -21.724 1.00 96.75 202 TYR A N 1
ATOM 1526 C CA . TYR A 1 202 ? 22.689 7.430 -21.526 1.00 96.75 202 TYR A CA 1
ATOM 1527 C C . TYR A 1 202 ? 23.267 8.496 -20.584 1.00 96.75 202 TYR A C 1
ATOM 1529 O O . TYR A 1 202 ? 22.770 9.624 -20.499 1.00 96.75 202 TYR A O 1
ATOM 1537 N N . GLY A 1 203 ? 24.338 8.132 -19.879 1.00 95.62 203 GLY A N 1
ATOM 1538 C CA . GLY A 1 203 ? 25.022 8.998 -18.919 1.00 95.62 203 GLY A CA 1
ATOM 1539 C C . GLY A 1 203 ? 24.285 9.184 -17.590 1.00 95.62 203 GLY A C 1
ATOM 1540 O O . GLY A 1 203 ? 24.581 10.146 -16.882 1.00 95.62 203 GLY A O 1
ATOM 1541 N N . ASN A 1 204 ? 23.345 8.298 -17.243 1.00 96.12 204 ASN A N 1
ATOM 1542 C CA . ASN A 1 204 ? 22.628 8.336 -15.969 1.00 96.12 204 ASN A CA 1
ATOM 1543 C C . ASN A 1 204 ? 22.620 6.974 -15.271 1.00 96.12 204 ASN A C 1
ATOM 1545 O O . ASN A 1 204 ? 22.526 5.923 -15.905 1.00 96.12 204 ASN A O 1
ATOM 1549 N N . ASP A 1 205 ? 22.601 7.028 -13.945 1.00 95.25 205 ASP A N 1
ATOM 1550 C CA . ASP A 1 205 ? 22.319 5.893 -13.080 1.00 95.25 205 ASP A CA 1
ATOM 1551 C C . ASP A 1 205 ? 20.868 5.985 -12.602 1.00 95.25 205 ASP A C 1
ATOM 1553 O O . ASP A 1 205 ? 20.461 6.989 -12.012 1.00 95.25 205 ASP A O 1
ATOM 1557 N N . TYR A 1 206 ? 20.088 4.934 -12.834 1.00 96.81 206 TYR A N 1
ATOM 1558 C CA . TYR A 1 206 ? 18.684 4.844 -12.456 1.00 96.81 206 TYR A CA 1
ATOM 1559 C C . TYR A 1 206 ? 18.483 3.908 -11.271 1.00 96.81 206 TYR A C 1
ATOM 1561 O O . TYR A 1 206 ? 19.021 2.806 -11.237 1.00 96.81 206 TYR A O 1
ATOM 1569 N N . PHE A 1 207 ? 17.624 4.307 -10.338 1.00 96.56 207 PHE A N 1
ATOM 1570 C CA . PHE A 1 207 ? 17.216 3.530 -9.176 1.00 96.56 207 PHE A CA 1
ATOM 1571 C C . PHE A 1 207 ? 15.708 3.350 -9.200 1.00 96.56 207 PHE A C 1
ATOM 1573 O O . PHE A 1 207 ? 14.934 4.287 -8.988 1.00 96.56 207 PHE A O 1
ATOM 1580 N N . LEU A 1 208 ? 15.289 2.118 -9.423 1.00 96.31 208 LEU A N 1
ATOM 1581 C CA . LEU A 1 208 ? 13.902 1.725 -9.463 1.00 96.31 208 LEU A CA 1
ATOM 1582 C C . LEU A 1 208 ? 13.531 1.020 -8.160 1.00 96.31 208 LEU A C 1
ATOM 1584 O O . LEU A 1 208 ? 13.770 -0.172 -7.964 1.00 96.31 208 LEU A O 1
ATOM 1588 N N . THR A 1 209 ? 12.941 1.790 -7.257 1.00 95.00 209 THR A N 1
ATOM 1589 C CA . THR A 1 209 ? 12.474 1.320 -5.950 1.00 95.00 209 THR A CA 1
ATOM 1590 C C . THR A 1 209 ? 11.014 0.861 -6.023 1.00 95.00 209 THR A C 1
ATOM 1592 O O . THR A 1 209 ? 10.360 0.925 -7.067 1.00 95.00 209 THR A O 1
ATOM 1595 N N . SER A 1 210 ? 10.456 0.430 -4.890 1.00 92.19 210 SER A N 1
ATOM 1596 C CA . SER A 1 210 ? 9.037 0.068 -4.809 1.00 92.19 210 SER A CA 1
ATOM 1597 C C . SER A 1 210 ? 8.080 1.245 -5.042 1.00 92.19 210 SER A C 1
ATOM 1599 O O . SER A 1 210 ? 6.926 1.011 -5.399 1.00 92.19 210 SER A O 1
ATOM 1601 N N . THR A 1 211 ? 8.532 2.490 -4.835 1.00 92.25 211 THR A N 1
ATOM 1602 C CA . THR A 1 211 ? 7.675 3.690 -4.851 1.00 92.25 211 THR A CA 1
ATOM 1603 C C . THR A 1 211 ? 8.132 4.794 -5.803 1.00 92.25 211 THR A C 1
ATOM 1605 O O . THR A 1 211 ? 7.310 5.619 -6.206 1.00 92.25 211 THR A O 1
ATOM 1608 N N . HIS A 1 212 ? 9.410 4.815 -6.186 1.00 94.62 212 HIS A N 1
ATOM 1609 C CA . HIS A 1 212 ? 9.998 5.834 -7.058 1.00 94.62 212 HIS A CA 1
ATOM 1610 C C . HIS A 1 212 ? 10.912 5.234 -8.123 1.00 94.62 212 HIS A C 1
ATOM 1612 O O . HIS A 1 212 ? 11.565 4.217 -7.886 1.00 94.62 212 HIS A O 1
ATOM 1618 N N . MET A 1 213 ? 11.002 5.938 -9.246 1.00 96.31 213 MET A N 1
ATOM 1619 C CA . MET A 1 213 ? 12.111 5.863 -10.187 1.00 96.31 213 MET A CA 1
ATOM 1620 C C . MET A 1 213 ? 12.937 7.130 -10.001 1.00 96.31 213 MET A C 1
ATOM 1622 O O . MET A 1 213 ? 12.423 8.235 -10.173 1.00 96.31 213 MET A O 1
ATOM 1626 N N . CYS A 1 214 ? 14.186 6.964 -9.597 1.00 97.12 214 CYS A N 1
ATOM 1627 C CA . CYS A 1 214 ? 15.130 8.043 -9.357 1.00 97.12 214 CYS A CA 1
ATOM 1628 C C . CYS A 1 214 ? 16.286 7.946 -10.342 1.00 97.12 214 CYS A C 1
ATOM 1630 O O . CYS A 1 214 ? 16.625 6.844 -10.760 1.00 97.12 214 CYS A O 1
ATOM 1632 N N . TRP A 1 215 ? 16.912 9.064 -10.684 1.00 96.31 215 TRP A N 1
ATOM 1633 C CA . TRP A 1 215 ? 18.124 9.060 -11.491 1.00 96.31 215 TRP A CA 1
ATOM 1634 C C . TRP A 1 215 ? 19.099 10.163 -11.089 1.00 96.31 215 TRP A C 1
ATOM 1636 O O . TRP A 1 215 ? 18.700 11.219 -10.587 1.00 96.31 215 TRP A O 1
ATOM 1646 N N . ILE A 1 216 ? 20.382 9.887 -11.310 1.00 95.62 216 ILE A N 1
ATOM 1647 C CA . ILE A 1 216 ? 21.507 10.814 -11.146 1.00 95.62 216 ILE A CA 1
ATOM 1648 C C . ILE A 1 216 ? 22.400 10.759 -12.389 1.00 95.62 216 ILE A C 1
ATOM 1650 O O . ILE A 1 216 ? 22.421 9.731 -13.067 1.00 95.62 216 ILE A O 1
ATOM 1654 N N . PRO A 1 217 ? 23.174 11.816 -12.669 1.00 94.69 217 PRO A N 1
ATOM 1655 C CA . PRO A 1 217 ? 24.259 11.743 -13.640 1.00 94.69 217 PRO A CA 1
ATOM 1656 C C . PRO A 1 217 ? 25.285 10.657 -13.265 1.00 94.69 217 PRO A C 1
ATOM 1658 O O . PRO A 1 217 ? 25.601 10.466 -12.089 1.00 94.69 217 PRO A O 1
ATOM 1661 N N . HIS A 1 218 ? 25.802 9.943 -14.268 1.00 89.75 218 HIS A N 1
ATOM 1662 C CA . HIS A 1 218 ? 26.683 8.781 -14.087 1.00 89.75 218 HIS A CA 1
ATOM 1663 C C . HIS A 1 218 ? 28.018 9.104 -13.388 1.00 89.75 218 HIS A C 1
ATOM 1665 O O . HIS A 1 218 ? 28.616 8.239 -12.765 1.00 89.75 218 HIS A O 1
ATOM 1671 N N . ASP A 1 219 ? 28.497 10.348 -13.426 1.00 80.38 219 ASP A N 1
ATOM 1672 C CA . ASP A 1 219 ? 29.749 10.764 -12.776 1.00 80.38 219 ASP A CA 1
ATOM 1673 C C . ASP A 1 219 ? 29.711 10.706 -11.232 1.00 80.38 219 ASP A C 1
ATOM 1675 O O . ASP A 1 219 ? 30.752 10.809 -10.581 1.00 80.38 219 ASP A O 1
ATOM 1679 N N . GLN A 1 220 ? 28.537 10.478 -10.636 1.00 72.88 220 GLN A N 1
ATOM 1680 C CA . GLN A 1 220 ? 28.318 10.351 -9.190 1.00 72.88 220 GLN A CA 1
ATOM 1681 C C . GLN A 1 220 ? 28.244 8.883 -8.718 1.00 72.88 220 GLN A C 1
ATOM 1683 O O . GLN A 1 220 ? 27.482 8.565 -7.802 1.00 72.88 220 GLN A O 1
ATOM 1688 N N . VAL A 1 221 ? 29.022 7.990 -9.347 1.00 66.56 221 VAL A N 1
ATOM 1689 C CA . VAL A 1 221 ? 28.953 6.523 -9.183 1.00 66.56 221 VAL A CA 1
ATOM 1690 C C . VAL A 1 221 ? 28.906 6.081 -7.716 1.00 66.56 221 VAL A C 1
ATOM 1692 O O . VAL A 1 221 ? 29.813 6.343 -6.921 1.00 66.56 221 VAL A O 1
ATOM 1695 N N . VAL A 1 222 ? 27.881 5.296 -7.381 1.00 65.31 222 VAL A N 1
ATOM 1696 C CA . VAL A 1 222 ? 27.842 4.498 -6.149 1.00 65.31 222 VAL A CA 1
ATOM 1697 C C . VAL A 1 222 ? 28.563 3.178 -6.422 1.00 65.31 222 VAL A C 1
ATOM 1699 O O . VAL A 1 222 ? 28.062 2.354 -7.189 1.00 65.31 222 VAL A O 1
ATOM 1702 N N . SER A 1 223 ? 29.740 2.983 -5.821 1.00 72.00 223 SER A N 1
ATOM 1703 C CA . SER A 1 223 ? 30.507 1.734 -5.940 1.00 72.00 223 SER A CA 1
ATOM 1704 C C . SER A 1 223 ? 29.701 0.555 -5.387 1.00 72.00 223 SER A C 1
ATOM 1706 O O . SER A 1 223 ? 29.278 0.598 -4.230 1.00 72.00 223 SER A O 1
ATOM 1708 N N . GLU A 1 224 ? 29.529 -0.504 -6.180 1.00 73.31 224 GLU A N 1
ATOM 1709 C CA . GLU A 1 224 ? 29.001 -1.792 -5.704 1.00 73.31 224 GLU A CA 1
ATOM 1710 C C . GLU A 1 224 ? 30.107 -2.839 -5.599 1.00 73.31 224 GLU A C 1
ATOM 1712 O O . GLU A 1 224 ? 31.076 -2.821 -6.357 1.00 73.31 224 GLU A O 1
ATOM 1717 N N . GLU A 1 225 ? 29.958 -3.736 -4.624 1.00 78.25 225 GLU A N 1
ATOM 1718 C CA . GLU A 1 225 ? 30.840 -4.895 -4.442 1.00 78.25 225 GLU A CA 1
ATOM 1719 C C . GLU A 1 225 ? 30.505 -6.012 -5.445 1.00 78.25 225 GLU A C 1
ATOM 1721 O O . GLU A 1 225 ? 31.400 -6.743 -5.873 1.00 78.25 225 GLU A O 1
ATOM 1726 N N . ASP A 1 226 ? 29.235 -6.108 -5.861 1.00 80.19 226 ASP A N 1
ATOM 1727 C CA . ASP A 1 226 ? 28.759 -7.112 -6.809 1.00 80.19 226 ASP A CA 1
ATOM 1728 C C . ASP A 1 226 ? 28.906 -6.625 -8.263 1.00 80.19 226 ASP A C 1
ATOM 1730 O O . ASP A 1 226 ? 28.564 -5.480 -8.576 1.00 80.19 226 ASP A O 1
ATOM 1734 N N . PRO A 1 227 ? 29.358 -7.486 -9.197 1.00 83.62 227 PRO A N 1
ATOM 1735 C CA . PRO A 1 227 ? 29.716 -7.072 -10.556 1.00 83.62 227 PRO A CA 1
ATOM 1736 C C . PRO A 1 227 ? 28.531 -6.639 -11.437 1.00 83.62 227 PRO A C 1
ATOM 1738 O O . PRO A 1 227 ? 28.767 -6.059 -12.499 1.00 83.62 227 PRO A O 1
ATOM 1741 N N . GLY A 1 228 ? 27.288 -6.894 -11.013 1.00 90.38 228 GLY A N 1
ATOM 1742 C CA . GLY A 1 228 ? 26.078 -6.631 -11.798 1.00 90.38 228 GLY A CA 1
ATOM 1743 C C . GLY A 1 228 ? 25.956 -7.527 -13.034 1.00 90.38 228 GLY A C 1
ATOM 1744 O O . GLY A 1 228 ? 26.908 -8.191 -13.448 1.00 90.38 228 GLY A O 1
ATOM 1745 N N . LEU A 1 229 ? 24.770 -7.562 -13.637 1.00 94.06 229 LEU A N 1
ATOM 1746 C CA . LEU A 1 229 ? 24.572 -8.170 -14.950 1.00 94.06 229 LEU A CA 1
ATOM 1747 C C . LEU A 1 229 ? 25.074 -7.193 -16.013 1.00 94.06 229 LEU A C 1
ATOM 1749 O O . LEU A 1 229 ? 24.568 -6.075 -16.111 1.00 94.06 229 LEU A O 1
ATOM 1753 N N . GLN A 1 230 ? 26.056 -7.616 -16.809 1.00 94.56 230 GLN A N 1
ATOM 1754 C CA . GLN A 1 230 ? 26.527 -6.831 -17.947 1.00 94.56 230 GLN A CA 1
ATOM 1755 C C . GLN A 1 230 ? 25.494 -6.860 -19.071 1.00 94.56 230 GLN A C 1
ATOM 1757 O O . GLN A 1 230 ? 24.999 -7.917 -19.457 1.00 94.56 230 GLN A O 1
ATOM 1762 N N . MET A 1 231 ? 25.199 -5.682 -19.603 1.00 95.31 231 MET A N 1
ATOM 1763 C CA . MET A 1 231 ? 24.275 -5.479 -20.709 1.00 95.31 231 MET A CA 1
ATOM 1764 C C . MET A 1 231 ? 24.992 -4.761 -21.852 1.00 95.31 231 MET A C 1
ATOM 1766 O O . MET A 1 231 ? 26.085 -4.209 -21.703 1.00 95.31 231 MET A O 1
ATOM 1770 N N . HIS A 1 232 ? 24.364 -4.762 -23.013 1.00 94.50 232 HIS A N 1
ATOM 1771 C CA . HIS A 1 232 ? 24.760 -3.990 -24.176 1.00 94.50 232 HIS A CA 1
ATOM 1772 C C . HIS A 1 232 ? 23.503 -3.445 -24.851 1.00 94.50 232 HIS A C 1
ATOM 1774 O O . HIS A 1 232 ? 22.416 -3.987 -24.676 1.00 94.50 232 HIS A O 1
ATOM 1780 N N . VAL A 1 233 ? 23.645 -2.344 -25.585 1.00 94.75 233 VAL A N 1
ATOM 1781 C CA . VAL A 1 233 ? 22.519 -1.735 -26.294 1.00 94.75 233 VAL A CA 1
ATOM 1782 C C . VAL A 1 233 ? 22.623 -2.093 -27.770 1.00 94.75 233 VAL A C 1
ATOM 1784 O O . VAL A 1 233 ? 23.637 -1.793 -28.400 1.00 94.75 233 VAL A O 1
ATOM 1787 N N . VAL A 1 234 ? 21.593 -2.740 -28.310 1.00 94.38 234 VAL A N 1
ATOM 1788 C CA . VAL A 1 234 ? 21.472 -3.093 -29.731 1.00 94.38 234 VAL A CA 1
ATOM 1789 C C . VAL A 1 234 ? 20.255 -2.366 -30.268 1.00 94.38 234 VAL A C 1
ATOM 1791 O O . VAL A 1 234 ? 19.179 -2.514 -29.714 1.00 94.38 234 VAL A O 1
ATOM 1794 N N . GLU A 1 235 ? 20.418 -1.536 -31.298 1.00 93.19 235 GLU A N 1
ATOM 1795 C CA . GLU A 1 235 ? 19.294 -0.800 -31.909 1.00 93.19 235 GLU A CA 1
ATOM 1796 C C . GLU A 1 235 ? 18.452 0.034 -30.914 1.00 93.19 235 GLU A C 1
ATOM 1798 O O . GLU A 1 235 ? 17.268 0.261 -31.132 1.00 93.19 235 GLU A O 1
ATOM 1803 N N . ASN A 1 236 ? 19.087 0.573 -29.863 1.00 94.56 236 ASN A N 1
ATOM 1804 C CA . ASN A 1 236 ? 18.461 1.289 -28.734 1.00 94.56 236 ASN A CA 1
ATOM 1805 C C . ASN A 1 236 ? 17.722 0.407 -27.716 1.00 94.56 236 ASN A C 1
ATOM 1807 O O . ASN A 1 236 ? 17.062 0.945 -26.832 1.00 94.56 236 ASN A O 1
ATOM 1811 N N . GLU A 1 237 ? 17.862 -0.910 -27.785 1.00 94.44 237 GLU A N 1
ATOM 1812 C CA . GLU A 1 237 ? 17.261 -1.860 -26.849 1.00 94.44 237 GLU A CA 1
ATOM 1813 C C . GLU A 1 237 ? 18.301 -2.502 -25.937 1.00 94.44 237 GLU A C 1
ATOM 1815 O O . GLU A 1 237 ? 19.431 -2.789 -26.347 1.00 94.44 237 GLU A O 1
ATOM 1820 N N . LEU A 1 238 ? 17.924 -2.740 -24.683 1.00 95.06 238 LEU A N 1
ATOM 1821 C CA . LEU A 1 238 ? 18.780 -3.377 -23.698 1.00 95.06 238 LEU A CA 1
ATOM 1822 C C . LEU A 1 238 ? 18.788 -4.884 -23.905 1.00 95.06 238 LEU A C 1
ATOM 1824 O O . LEU A 1 238 ? 17.798 -5.583 -23.713 1.00 95.06 238 LEU A O 1
ATOM 1828 N N . CYS A 1 239 ? 19.966 -5.392 -24.232 1.00 95.50 239 CYS A N 1
ATOM 1829 C CA . CYS A 1 239 ? 20.220 -6.805 -24.421 1.00 95.50 239 CYS A CA 1
ATOM 1830 C C . CYS A 1 239 ? 21.322 -7.284 -23.472 1.00 95.50 239 CYS A C 1
ATOM 1832 O O . CYS A 1 239 ? 22.176 -6.519 -23.017 1.00 95.50 239 CYS A O 1
ATOM 1834 N N . ALA A 1 240 ? 21.348 -8.579 -23.189 1.00 95.00 240 ALA A N 1
ATOM 1835 C CA . ALA A 1 240 ? 22.459 -9.224 -22.503 1.00 95.00 240 ALA A CA 1
ATOM 1836 C C . ALA A 1 240 ? 22.800 -10.551 -23.174 1.00 95.00 240 ALA A C 1
ATOM 1838 O O . ALA A 1 240 ? 21.957 -11.184 -23.807 1.00 95.00 240 ALA A O 1
ATOM 1839 N N . ASN A 1 241 ? 24.054 -10.974 -23.040 1.00 93.19 241 ASN A N 1
ATOM 1840 C CA . ASN A 1 241 ? 24.450 -12.288 -23.526 1.00 93.19 241 ASN A CA 1
ATOM 1841 C C . ASN A 1 241 ? 23.904 -13.356 -22.582 1.00 93.19 241 ASN A C 1
ATOM 1843 O O . ASN A 1 241 ? 23.933 -13.197 -21.357 1.00 93.19 241 ASN A O 1
ATOM 1847 N N . ALA A 1 242 ? 23.475 -14.486 -23.139 1.00 89.88 242 ALA A N 1
ATOM 1848 C CA . ALA A 1 242 ? 22.982 -15.607 -22.346 1.00 89.88 242 ALA A CA 1
ATOM 1849 C C . ALA A 1 242 ? 23.999 -16.082 -21.285 1.00 89.88 242 ALA A C 1
ATOM 1851 O O . ALA A 1 242 ? 23.610 -16.397 -20.157 1.00 89.88 242 ALA A O 1
ATOM 1852 N N . SER A 1 243 ? 25.301 -16.067 -21.600 1.00 90.19 243 SER A N 1
ATOM 1853 C CA . SER A 1 243 ? 26.376 -16.396 -20.654 1.00 90.19 243 SER A CA 1
ATOM 1854 C C . SER A 1 243 ? 26.448 -15.445 -19.459 1.00 90.19 243 SER A C 1
ATOM 1856 O O . SER A 1 243 ? 26.703 -15.893 -18.342 1.00 90.19 243 SER A O 1
ATOM 1858 N N . ASP A 1 244 ? 26.204 -14.150 -19.675 1.00 92.44 244 ASP A N 1
ATOM 1859 C CA . ASP A 1 244 ? 26.268 -13.130 -18.624 1.00 92.44 244 ASP A CA 1
ATOM 1860 C C . ASP A 1 244 ? 25.064 -13.256 -17.683 1.00 92.44 244 ASP A C 1
ATOM 1862 O O . ASP A 1 244 ? 25.218 -13.174 -16.465 1.00 92.44 244 ASP A O 1
ATOM 1866 N N . ILE A 1 245 ? 23.878 -13.562 -18.226 1.00 90.88 245 ILE A N 1
ATOM 1867 C CA . ILE A 1 245 ? 22.675 -13.831 -17.423 1.00 90.88 245 ILE A CA 1
ATOM 1868 C C . ILE A 1 245 ? 22.844 -15.119 -16.600 1.00 90.88 245 ILE A C 1
ATOM 1870 O O . ILE A 1 245 ? 22.484 -15.155 -15.420 1.00 90.88 245 ILE A O 1
ATOM 1874 N N . LEU A 1 246 ? 23.435 -16.167 -17.190 1.00 89.00 246 LEU A N 1
ATOM 1875 C CA . LEU A 1 246 ? 23.771 -17.409 -16.484 1.00 89.00 246 LEU A CA 1
ATOM 1876 C C . LEU A 1 246 ? 24.775 -17.176 -15.349 1.00 89.00 246 LEU A C 1
ATOM 1878 O O . LEU A 1 246 ? 24.612 -17.746 -14.270 1.00 89.00 246 LEU A O 1
ATOM 1882 N N . ALA A 1 247 ? 25.797 -16.350 -15.585 1.00 89.38 247 ALA A N 1
ATOM 1883 C CA . ALA A 1 247 ? 26.820 -16.029 -14.594 1.00 89.38 247 ALA A CA 1
ATOM 1884 C C . ALA A 1 247 ? 26.285 -15.143 -13.458 1.00 89.38 247 ALA A C 1
ATOM 1886 O O . ALA A 1 247 ? 26.682 -15.328 -12.308 1.00 89.38 247 ALA A O 1
ATOM 1887 N N . TYR A 1 248 ? 25.379 -14.210 -13.765 1.00 89.44 248 TYR A N 1
ATOM 1888 C CA . TYR A 1 248 ? 24.748 -13.333 -12.777 1.00 89.44 248 TYR A CA 1
ATOM 1889 C C . TYR A 1 248 ? 23.882 -14.111 -11.773 1.00 89.44 248 TYR A C 1
ATOM 1891 O O . TYR A 1 248 ? 23.931 -13.854 -10.569 1.00 89.44 248 TYR A O 1
ATOM 1899 N N . GLY A 1 249 ? 23.109 -15.093 -12.248 1.00 81.50 249 GLY A N 1
ATOM 1900 C CA . GLY A 1 249 ? 22.184 -15.852 -11.406 1.00 81.50 249 GLY A CA 1
ATOM 1901 C C . GLY A 1 249 ? 20.987 -15.020 -10.911 1.00 81.50 249 GLY A C 1
ATOM 1902 O O . GLY A 1 249 ? 20.610 -14.009 -11.498 1.00 81.50 249 GLY A O 1
ATOM 1903 N N . GLY A 1 250 ? 20.314 -15.471 -9.848 1.00 83.00 250 GLY A N 1
ATOM 1904 C CA . GLY A 1 250 ? 19.170 -14.753 -9.263 1.00 83.00 250 GLY A CA 1
ATOM 1905 C C . GLY A 1 250 ? 17.866 -14.848 -10.072 1.00 83.00 250 GLY A C 1
ATOM 1906 O O . GLY A 1 250 ? 17.632 -15.822 -10.785 1.00 83.00 250 GLY A O 1
ATOM 1907 N N . ALA A 1 251 ? 16.978 -13.854 -9.926 1.00 79.19 251 ALA A N 1
ATOM 1908 C CA . ALA A 1 251 ? 15.632 -13.904 -10.517 1.00 79.19 251 ALA A CA 1
ATOM 1909 C C . ALA A 1 251 ? 15.628 -13.763 -12.048 1.00 79.19 251 ALA A C 1
ATOM 1911 O O . ALA A 1 251 ? 14.826 -14.417 -12.712 1.00 79.19 251 ALA A O 1
ATOM 1912 N N . LEU A 1 252 ? 16.554 -12.978 -12.613 1.00 83.31 252 LEU A N 1
ATOM 1913 C CA . LEU A 1 252 ? 16.729 -12.871 -14.068 1.00 83.31 252 LEU A CA 1
ATOM 1914 C C . LEU A 1 252 ? 17.247 -14.188 -14.670 1.00 83.31 252 LEU A C 1
ATOM 1916 O O . LEU A 1 252 ? 16.794 -14.602 -15.735 1.00 83.31 252 LEU A O 1
ATOM 1920 N N . GLY A 1 253 ? 18.128 -14.894 -13.952 1.00 80.25 253 GLY A N 1
ATOM 1921 C CA . GLY A 1 253 ? 18.634 -16.212 -14.351 1.00 80.25 253 GLY A CA 1
ATOM 1922 C C . GLY A 1 253 ? 17.628 -17.360 -14.193 1.00 80.25 253 GLY A C 1
ATOM 1923 O O . GLY A 1 253 ? 17.837 -18.437 -14.747 1.00 80.25 253 GLY A O 1
ATOM 1924 N N . ALA A 1 254 ? 16.523 -17.148 -13.470 1.00 83.31 254 ALA A N 1
ATOM 1925 C CA . ALA A 1 254 ? 15.478 -18.153 -13.269 1.00 83.31 254 ALA A CA 1
ATOM 1926 C C . ALA A 1 254 ? 14.484 -18.254 -14.444 1.00 83.31 254 ALA A C 1
ATOM 1928 O O . ALA A 1 254 ? 13.535 -19.040 -14.371 1.00 83.31 254 ALA A O 1
ATOM 1929 N N . SER A 1 255 ? 14.662 -17.470 -15.514 1.00 85.69 255 SER A N 1
ATOM 1930 C CA . SER A 1 255 ? 13.741 -17.505 -16.648 1.00 85.69 255 SER A CA 1
ATOM 1931 C C . SER A 1 255 ? 13.837 -18.836 -17.430 1.00 85.69 255 SER A C 1
ATOM 1933 O O . SER A 1 255 ? 14.913 -19.440 -17.548 1.00 85.69 255 SER A O 1
ATOM 1935 N N . PRO A 1 256 ? 12.718 -19.321 -18.001 1.00 85.50 256 PRO A N 1
ATOM 1936 C CA . PRO A 1 256 ? 12.687 -20.466 -18.909 1.00 85.50 256 PRO A CA 1
ATOM 1937 C C . PRO A 1 256 ? 13.671 -20.343 -20.075 1.00 85.50 256 PRO A C 1
ATOM 1939 O O . PRO A 1 256 ? 14.255 -21.357 -20.464 1.00 85.50 256 PRO A O 1
ATOM 1942 N N . ALA A 1 257 ? 13.877 -19.121 -20.584 1.00 83.94 257 ALA A N 1
ATOM 1943 C CA . ALA A 1 257 ? 14.855 -18.808 -21.622 1.00 83.94 257 ALA A CA 1
ATOM 1944 C C . ALA A 1 257 ? 16.240 -19.333 -21.228 1.00 83.94 257 ALA A C 1
ATOM 1946 O O . ALA A 1 257 ? 16.789 -20.239 -21.853 1.00 83.94 257 ALA A O 1
ATOM 1947 N N . ILE A 1 258 ? 16.737 -18.876 -20.082 1.00 85.56 258 ILE A N 1
ATOM 1948 C CA . ILE A 1 258 ? 18.068 -19.200 -19.569 1.00 85.56 258 ILE A CA 1
ATOM 1949 C C . ILE A 1 258 ? 18.201 -20.687 -19.213 1.00 85.56 258 ILE A C 1
ATOM 1951 O O . ILE A 1 258 ? 19.216 -21.333 -19.505 1.00 85.56 258 ILE A O 1
ATOM 1955 N N . SER A 1 259 ? 17.143 -21.286 -18.658 1.00 86.62 259 SER A N 1
ATOM 1956 C CA . SER A 1 259 ? 17.109 -22.725 -18.366 1.00 86.62 259 SER A CA 1
ATOM 1957 C C . SER A 1 259 ? 17.194 -23.605 -19.622 1.00 86.62 259 SER A C 1
ATOM 1959 O O . SER A 1 259 ? 17.671 -24.740 -19.547 1.00 86.62 259 SER A O 1
ATOM 1961 N N . ARG A 1 260 ? 16.727 -23.127 -20.783 1.00 86.38 260 ARG A N 1
ATOM 1962 C CA . ARG A 1 260 ? 16.825 -23.870 -22.049 1.00 86.38 260 ARG A CA 1
ATOM 1963 C C . ARG A 1 260 ? 18.113 -23.594 -22.805 1.00 86.38 260 ARG A C 1
ATOM 1965 O O . ARG A 1 260 ? 18.687 -24.552 -23.321 1.00 86.38 260 ARG A O 1
ATOM 1972 N N . LEU A 1 261 ? 18.599 -22.356 -22.800 1.00 82.19 261 LEU A N 1
ATOM 1973 C CA . LEU A 1 261 ? 19.893 -22.007 -23.392 1.00 82.19 261 LEU A CA 1
ATOM 1974 C C . LEU A 1 261 ? 21.029 -22.815 -22.742 1.00 82.19 261 LEU A C 1
ATOM 1976 O O . LEU A 1 261 ? 21.837 -23.435 -23.429 1.00 82.19 261 LEU A O 1
ATOM 1980 N N . SER A 1 262 ? 21.004 -22.966 -21.413 1.00 83.81 262 SER A N 1
ATOM 1981 C CA . SER A 1 262 ? 21.956 -23.831 -20.688 1.00 83.81 262 SER A CA 1
ATOM 1982 C C . SER A 1 262 ? 21.856 -25.327 -21.028 1.00 83.81 262 SER A C 1
ATOM 1984 O O . SER A 1 262 ? 22.805 -26.073 -20.792 1.00 83.81 262 SER A O 1
ATOM 1986 N N . LYS A 1 263 ? 20.736 -25.785 -21.602 1.00 85.44 263 LYS A N 1
ATOM 1987 C CA . LYS A 1 263 ? 20.530 -27.175 -22.049 1.00 85.44 263 LYS A CA 1
ATOM 1988 C C . LYS A 1 263 ? 20.913 -27.402 -23.516 1.00 85.44 263 LYS A C 1
ATOM 1990 O O . LYS A 1 263 ? 20.628 -28.474 -24.044 1.00 85.44 263 LYS A O 1
ATOM 1995 N N . GLY A 1 264 ? 21.564 -26.431 -24.158 1.00 81.12 264 GLY A N 1
ATOM 1996 C CA . GLY A 1 264 ? 22.077 -26.556 -25.523 1.00 81.12 264 GLY A CA 1
ATOM 1997 C C . GLY A 1 264 ? 21.070 -26.184 -26.608 1.00 81.12 264 GLY A C 1
ATOM 1998 O O . GLY A 1 264 ? 21.208 -26.637 -27.742 1.00 81.12 264 GLY A O 1
ATOM 1999 N N . CYS A 1 265 ? 20.047 -25.395 -26.271 1.00 80.38 265 CYS A N 1
ATOM 2000 C CA . CYS A 1 265 ? 19.258 -24.739 -27.300 1.00 80.38 265 CYS A CA 1
ATOM 2001 C C . CYS A 1 265 ? 19.971 -23.455 -27.728 1.00 80.38 265 CYS A C 1
ATOM 2003 O O . CYS A 1 265 ? 20.200 -22.607 -26.878 1.00 80.38 265 CYS A O 1
ATOM 2005 N N . GLY A 1 266 ? 20.365 -23.354 -29.000 1.00 75.38 266 GLY A N 1
ATOM 2006 C CA . GLY A 1 266 ? 21.156 -22.225 -29.497 1.00 75.38 266 GLY A CA 1
ATOM 2007 C C . GLY A 1 266 ? 22.627 -22.242 -29.057 1.00 75.38 266 GLY A C 1
ATOM 2008 O O . GLY A 1 266 ? 23.105 -23.200 -28.440 1.00 75.38 266 GLY A O 1
ATOM 2009 N N . ASN A 1 267 ? 23.376 -21.201 -29.433 1.00 74.62 267 ASN A N 1
ATOM 2010 C CA . ASN A 1 267 ? 24.777 -21.049 -29.036 1.00 74.62 267 ASN A CA 1
ATOM 2011 C C . ASN A 1 267 ? 24.849 -20.158 -27.792 1.00 74.62 267 ASN A C 1
ATOM 2013 O O . ASN A 1 267 ? 24.935 -18.937 -27.900 1.00 74.62 267 ASN A O 1
ATOM 2017 N N . ALA A 1 268 ? 24.825 -20.777 -26.611 1.00 66.56 268 ALA A N 1
ATOM 2018 C CA . ALA A 1 268 ? 24.713 -20.087 -25.322 1.00 66.56 268 ALA A CA 1
ATOM 2019 C C . ALA A 1 268 ? 25.805 -19.030 -25.039 1.00 66.56 268 ALA A C 1
ATOM 2021 O O . ALA A 1 268 ? 25.656 -18.242 -24.107 1.00 66.56 268 ALA A O 1
ATOM 2022 N N . THR A 1 269 ? 26.906 -19.012 -25.798 1.00 69.56 269 THR A N 1
ATOM 2023 C CA . THR A 1 269 ? 27.975 -18.011 -25.656 1.00 69.56 269 THR A CA 1
ATOM 2024 C C . THR A 1 269 ? 27.707 -16.709 -26.406 1.00 69.56 269 THR A C 1
ATOM 2026 O O . THR A 1 269 ? 28.152 -15.668 -25.938 1.00 69.56 269 THR A O 1
ATOM 2029 N N . ASP A 1 270 ? 26.975 -16.754 -27.525 1.00 76.06 270 ASP A N 1
ATOM 2030 C CA . ASP A 1 270 ? 26.800 -15.604 -28.431 1.00 76.06 270 ASP A CA 1
ATOM 2031 C C . ASP A 1 270 ? 25.330 -15.205 -28.623 1.00 76.06 270 ASP A C 1
ATOM 2033 O O . ASP A 1 270 ? 25.026 -14.263 -29.353 1.00 76.06 270 ASP A O 1
ATOM 2037 N N . GLU A 1 271 ? 24.399 -15.932 -28.006 1.00 83.94 271 GLU A N 1
ATOM 2038 C CA . GLU A 1 271 ? 22.979 -15.640 -28.136 1.00 83.94 271 GLU A CA 1
ATOM 2039 C C . GLU A 1 271 ? 22.597 -14.393 -27.333 1.00 83.94 271 GLU A C 1
ATOM 2041 O O . GLU A 1 271 ? 22.773 -14.322 -26.109 1.00 83.94 271 GLU A O 1
ATOM 2046 N N . VAL A 1 272 ? 22.084 -13.406 -28.067 1.00 90.50 272 VAL A N 1
ATOM 2047 C CA . VAL A 1 272 ? 21.585 -12.135 -27.547 1.00 90.50 272 VAL A CA 1
ATOM 2048 C C . VAL A 1 272 ? 20.190 -12.361 -26.973 1.00 90.50 272 VAL A C 1
ATOM 2050 O O . VAL A 1 272 ? 19.311 -12.886 -27.652 1.00 90.50 272 VAL A O 1
ATOM 2053 N N . VAL A 1 273 ? 19.994 -11.961 -25.719 1.00 92.88 273 VAL A N 1
ATOM 2054 C CA . VAL A 1 273 ? 18.717 -12.046 -25.009 1.00 92.88 273 VAL A CA 1
ATOM 2055 C C . VAL A 1 273 ? 18.210 -10.630 -24.754 1.00 92.88 273 VAL A C 1
ATOM 2057 O O . VAL A 1 273 ? 18.898 -9.840 -24.103 1.00 92.88 273 VAL A O 1
ATOM 2060 N N . SER A 1 274 ? 17.009 -10.315 -25.243 1.00 94.12 274 SER A N 1
ATOM 2061 C CA . SER A 1 274 ? 16.363 -9.018 -25.003 1.00 94.12 274 SER A CA 1
ATOM 2062 C C . SER A 1 274 ? 15.895 -8.913 -23.546 1.00 94.12 274 SER A C 1
ATOM 2064 O O . SER A 1 274 ? 15.313 -9.854 -22.989 1.00 94.12 274 SER A O 1
ATOM 2066 N N . LEU A 1 275 ? 16.173 -7.785 -22.893 1.00 94.75 275 LEU A N 1
ATOM 2067 C CA . LEU A 1 275 ? 15.797 -7.532 -21.507 1.00 94.75 275 LEU A CA 1
ATOM 2068 C C . LEU A 1 275 ? 14.613 -6.570 -21.446 1.00 94.75 275 LEU A C 1
ATOM 2070 O O . LEU A 1 275 ? 14.682 -5.430 -21.887 1.00 94.75 275 LEU A O 1
ATOM 2074 N N . PHE A 1 276 ? 13.548 -7.019 -20.786 1.00 95.06 276 PHE A N 1
ATOM 2075 C CA . PHE A 1 276 ? 12.336 -6.241 -20.535 1.00 95.06 276 PHE A CA 1
ATOM 2076 C C . PHE A 1 276 ? 11.641 -5.701 -21.798 1.00 95.06 276 PHE A C 1
ATOM 2078 O O . PHE A 1 276 ? 11.216 -4.545 -21.747 1.00 95.06 276 PHE A O 1
ATOM 2085 N N . PRO A 1 277 ? 11.476 -6.508 -22.872 1.00 93.69 277 PRO A N 1
ATOM 2086 C CA . PRO A 1 277 ? 10.901 -6.054 -24.143 1.00 93.69 277 PRO A CA 1
ATOM 2087 C C . PRO A 1 277 ? 9.608 -5.272 -23.915 1.00 93.69 277 PRO A C 1
ATOM 2089 O O . PRO A 1 277 ? 8.803 -5.634 -23.044 1.00 93.69 277 PRO A O 1
ATOM 2092 N N . ASP A 1 278 ? 9.425 -4.169 -24.640 1.00 91.50 278 ASP A N 1
ATOM 2093 C CA . ASP A 1 278 ? 8.342 -3.242 -24.334 1.00 91.50 278 ASP A CA 1
ATOM 2094 C C . ASP A 1 278 ? 6.988 -3.902 -24.587 1.00 91.50 278 ASP A C 1
ATOM 2096 O O . ASP A 1 278 ? 6.087 -3.721 -23.765 1.00 91.50 278 ASP A O 1
ATOM 2100 N N . GLU A 1 279 ? 6.882 -4.761 -25.607 1.00 89.75 279 GLU A N 1
ATOM 2101 C CA . GLU A 1 279 ? 5.685 -5.525 -25.956 1.00 89.75 279 GLU A CA 1
ATOM 2102 C C . GLU A 1 279 ? 5.186 -6.375 -24.784 1.00 89.75 279 GLU A C 1
ATOM 2104 O O . GLU A 1 279 ? 3.975 -6.484 -24.570 1.00 89.75 279 GLU A O 1
ATOM 2109 N N . ALA A 1 280 ? 6.092 -6.909 -23.954 1.00 91.31 280 ALA A N 1
ATOM 2110 C CA . ALA A 1 280 ? 5.729 -7.701 -22.778 1.00 91.31 280 ALA A CA 1
ATOM 2111 C C . ALA A 1 280 ? 4.956 -6.890 -21.722 1.00 91.31 280 ALA A C 1
ATOM 2113 O O . ALA A 1 280 ? 4.259 -7.472 -20.886 1.00 91.31 280 ALA A O 1
ATOM 2114 N N . SER A 1 281 ? 4.997 -5.554 -21.786 1.00 92.06 281 SER A N 1
ATOM 2115 C CA . SER A 1 281 ? 4.140 -4.683 -20.968 1.00 92.06 281 SER A CA 1
ATOM 2116 C C . SER A 1 281 ? 2.651 -4.892 -21.274 1.00 92.06 281 SER A C 1
ATOM 2118 O O . SER A 1 281 ? 1.804 -4.706 -20.394 1.00 92.06 281 SER A O 1
ATOM 2120 N N . ASN A 1 282 ? 2.321 -5.306 -22.503 1.00 90.56 282 ASN A N 1
ATOM 2121 C CA . ASN A 1 282 ? 1.008 -5.794 -22.906 1.00 90.56 282 ASN A CA 1
ATOM 2122 C C . ASN A 1 282 ? 1.055 -7.312 -23.120 1.00 90.56 282 ASN A C 1
ATOM 2124 O O . ASN A 1 282 ? 1.000 -7.810 -24.243 1.00 90.56 282 ASN A O 1
ATOM 2128 N N . GLU A 1 283 ? 1.114 -8.051 -22.013 1.00 89.12 283 GLU A N 1
ATOM 2129 C CA . GLU A 1 283 ? 1.267 -9.509 -22.012 1.00 89.12 283 GLU A CA 1
ATOM 2130 C C . GLU A 1 283 ? 0.286 -10.233 -22.953 1.00 89.12 283 GLU A C 1
ATOM 2132 O O . GLU A 1 283 ? 0.680 -11.154 -23.658 1.00 89.12 283 GLU A O 1
ATOM 2137 N N . ALA A 1 284 ? -0.979 -9.811 -23.021 1.00 88.81 284 ALA A N 1
ATOM 2138 C CA . ALA A 1 284 ? -1.950 -10.459 -23.901 1.00 88.81 284 ALA A CA 1
ATOM 2139 C C . ALA A 1 284 ? -1.554 -10.334 -25.382 1.00 88.81 284 ALA A C 1
ATOM 2141 O O . ALA A 1 284 ? -1.609 -11.322 -26.111 1.00 88.81 284 ALA A O 1
ATOM 2142 N N . ALA A 1 285 ? -1.121 -9.146 -25.811 1.00 87.56 285 ALA A N 1
ATOM 2143 C CA . ALA A 1 285 ? -0.647 -8.929 -27.174 1.00 87.56 285 ALA A CA 1
ATOM 2144 C C . ALA A 1 285 ? 0.666 -9.679 -27.435 1.00 87.56 285 ALA A C 1
ATOM 2146 O O . ALA A 1 285 ? 0.783 -10.342 -28.462 1.00 87.56 285 ALA A O 1
ATOM 2147 N N . TRP A 1 286 ? 1.600 -9.640 -26.482 1.00 89.75 286 TRP A N 1
ATOM 2148 C CA . TRP A 1 286 ? 2.901 -10.308 -26.563 1.00 89.75 286 TRP A CA 1
ATOM 2149 C C . TRP A 1 286 ? 2.795 -11.837 -26.648 1.00 89.75 286 TRP A C 1
ATOM 2151 O O . TRP A 1 286 ? 3.523 -12.476 -27.397 1.00 89.75 286 TRP A O 1
ATOM 2161 N N . LEU A 1 287 ? 1.828 -12.439 -25.950 1.00 90.50 287 LEU A N 1
ATOM 2162 C CA . LEU A 1 287 ? 1.537 -13.877 -26.018 1.00 90.50 287 LEU A CA 1
ATOM 2163 C C . LEU A 1 287 ? 0.679 -14.277 -27.236 1.00 90.50 287 LEU A C 1
ATOM 2165 O O . LEU A 1 287 ? 0.283 -15.446 -27.358 1.00 90.50 287 LEU A O 1
ATOM 2169 N N . GLY A 1 288 ? 0.337 -13.323 -28.110 1.00 87.44 288 GLY A N 1
ATOM 2170 C CA . GLY A 1 288 ? -0.568 -13.540 -29.240 1.00 87.44 288 GLY A CA 1
ATOM 2171 C C . GLY A 1 288 ? -1.969 -13.982 -28.802 1.00 87.44 288 GLY A C 1
ATOM 2172 O O . GLY A 1 288 ? -2.625 -14.761 -29.484 1.00 87.44 288 GLY A O 1
ATOM 2173 N N . LEU A 1 289 ? -2.434 -13.566 -27.623 1.00 87.50 289 LEU A N 1
ATOM 2174 C CA . LEU A 1 289 ? -3.741 -13.954 -27.102 1.00 87.50 289 LEU A CA 1
ATOM 2175 C C . LEU A 1 289 ? -4.821 -13.018 -27.648 1.00 87.50 289 LEU A C 1
ATOM 2177 O O . LEU A 1 289 ? -4.961 -11.880 -27.206 1.00 87.50 289 LEU A O 1
ATOM 2181 N N . GLN A 1 290 ? -5.650 -13.521 -28.565 1.00 82.44 290 GLN A N 1
ATOM 2182 C CA . GLN A 1 290 ? -6.801 -12.763 -29.076 1.00 82.44 290 GLN A CA 1
ATOM 2183 C C . GLN A 1 290 ? -7.925 -12.611 -28.038 1.00 82.44 290 GLN A C 1
ATOM 2185 O O . GLN A 1 290 ? -8.690 -11.649 -28.085 1.00 82.44 290 GLN A O 1
ATOM 2190 N N . ASN A 1 291 ? -8.034 -13.557 -27.097 1.00 82.56 291 ASN A N 1
ATOM 2191 C CA . ASN A 1 291 ? -9.030 -13.538 -26.030 1.00 82.56 291 ASN A CA 1
ATOM 2192 C C . ASN A 1 291 ? -8.349 -13.552 -24.653 1.00 82.56 291 ASN A C 1
ATOM 2194 O O . ASN A 1 291 ? -7.631 -14.489 -24.307 1.00 82.56 291 ASN A O 1
ATOM 2198 N N . SER A 1 292 ? -8.623 -12.536 -23.833 1.00 79.94 292 SER A N 1
ATOM 2199 C CA . SER A 1 292 ? -8.116 -12.455 -22.458 1.00 79.94 292 SER A CA 1
ATOM 2200 C C . SER A 1 292 ? -8.840 -13.395 -21.478 1.00 79.94 292 SER A C 1
ATOM 2202 O O . SER A 1 292 ? -8.392 -13.576 -20.349 1.00 79.94 292 SER A O 1
ATOM 2204 N N . GLU A 1 293 ? -9.917 -14.069 -21.885 1.00 83.25 293 GLU A N 1
ATOM 2205 C CA . GLU A 1 293 ? -10.562 -15.114 -21.074 1.00 83.25 293 GLU A CA 1
ATOM 2206 C C . GLU A 1 293 ? -9.700 -16.379 -20.934 1.00 83.25 293 GLU A C 1
ATOM 2208 O O . GLU A 1 293 ? -9.923 -17.187 -20.026 1.00 83.25 293 GLU A O 1
ATOM 2213 N N . VAL A 1 294 ? -8.684 -16.553 -21.788 1.00 83.38 294 VAL A N 1
ATOM 2214 C CA . VAL A 1 294 ? -7.750 -17.692 -21.723 1.00 83.38 294 VAL A CA 1
ATOM 2215 C C . VAL A 1 294 ? -6.995 -17.712 -20.389 1.00 83.38 294 VAL A C 1
ATOM 2217 O O . VAL A 1 294 ? -6.772 -18.779 -19.828 1.00 83.38 294 VAL A O 1
ATOM 2220 N N . TYR A 1 295 ? -6.742 -16.542 -19.792 1.00 81.25 295 TYR A N 1
ATOM 2221 C CA . TYR A 1 295 ? -6.157 -16.429 -18.451 1.00 81.25 295 TYR A CA 1
ATOM 2222 C C . TYR A 1 295 ? -6.970 -17.128 -17.353 1.00 81.25 295 TYR A C 1
ATOM 2224 O O . TYR A 1 295 ? -6.410 -17.500 -16.326 1.00 81.25 295 TYR A O 1
ATOM 2232 N N . GLN A 1 296 ? -8.284 -17.271 -17.539 1.00 80.94 296 GLN A N 1
ATOM 2233 C CA . GLN A 1 296 ? -9.173 -17.906 -16.564 1.00 80.94 296 GLN A CA 1
ATOM 2234 C C . GLN A 1 296 ? -9.521 -19.341 -16.956 1.00 80.94 296 GLN A C 1
ATOM 2236 O O . GLN A 1 296 ? -9.646 -20.201 -16.088 1.00 80.94 296 GLN A O 1
ATOM 2241 N N . SER A 1 297 ? -9.709 -19.588 -18.253 1.00 86.06 297 SER A N 1
ATOM 2242 C CA . SER A 1 297 ? -10.167 -20.881 -18.767 1.00 86.06 297 SER A CA 1
ATOM 2243 C C . SER A 1 297 ? -9.040 -21.900 -18.953 1.00 86.06 297 SER A C 1
ATOM 2245 O O . SER A 1 297 ? -9.297 -23.091 -18.801 1.00 86.06 297 SER A O 1
ATOM 2247 N N . ALA A 1 298 ? -7.812 -21.453 -19.233 1.00 83.94 298 ALA A N 1
ATOM 2248 C CA . ALA A 1 298 ? -6.660 -22.321 -19.480 1.00 83.94 298 ALA A CA 1
ATOM 2249 C C . ALA A 1 298 ? -5.336 -21.665 -19.020 1.00 83.94 298 ALA A C 1
ATOM 2251 O O . ALA A 1 298 ? -4.492 -21.311 -19.845 1.00 83.94 298 ALA A O 1
ATOM 2252 N N . PRO A 1 299 ? -5.121 -21.482 -17.701 1.00 86.31 299 PRO A N 1
ATOM 2253 C CA . PRO A 1 299 ? -3.922 -20.815 -17.182 1.00 86.31 299 PRO A CA 1
ATOM 2254 C C . PRO A 1 299 ? -2.619 -21.548 -17.542 1.00 86.31 299 PRO A C 1
ATOM 2256 O O . PRO A 1 299 ? -1.621 -20.899 -17.844 1.00 86.31 299 PRO A O 1
ATOM 2259 N N . GLU A 1 300 ? -2.641 -22.884 -17.595 1.00 89.06 300 GLU A N 1
ATOM 2260 C CA . GLU A 1 300 ? -1.479 -23.694 -17.990 1.00 89.06 300 GLU A CA 1
ATOM 2261 C C . GLU A 1 300 ? -1.051 -23.430 -19.445 1.00 89.06 300 GLU A C 1
ATOM 2263 O O . GLU A 1 300 ? 0.144 -23.389 -19.740 1.00 89.06 300 GLU A O 1
ATOM 2268 N N . ASP A 1 301 ? -2.004 -23.177 -20.349 1.00 88.69 301 ASP A N 1
ATOM 2269 C CA . ASP A 1 301 ? -1.708 -22.842 -21.747 1.00 88.69 301 ASP A CA 1
ATOM 2270 C C . ASP A 1 301 ? -1.096 -21.443 -21.870 1.00 88.69 301 ASP A C 1
ATOM 2272 O O . ASP A 1 301 ? -0.214 -21.219 -22.703 1.00 88.69 301 ASP A O 1
ATOM 2276 N N . VAL A 1 302 ? -1.519 -20.501 -21.017 1.00 89.88 302 VAL A N 1
ATOM 2277 C CA . VAL A 1 302 ? -0.889 -19.176 -20.921 1.00 89.88 302 VAL A CA 1
ATOM 2278 C C . VAL A 1 302 ? 0.555 -19.314 -20.447 1.00 89.88 302 VAL A C 1
ATOM 2280 O O . VAL A 1 302 ? 1.442 -18.712 -21.044 1.00 89.88 302 VAL A O 1
ATOM 2283 N N . ASP A 1 303 ? 0.822 -20.139 -19.433 1.00 90.06 303 ASP A N 1
ATOM 2284 C CA . ASP A 1 303 ? 2.188 -20.403 -18.965 1.00 90.06 303 ASP A CA 1
ATOM 2285 C C . ASP A 1 303 ? 3.047 -21.095 -20.026 1.00 90.06 303 ASP A C 1
ATOM 2287 O O . ASP A 1 303 ? 4.213 -20.739 -20.221 1.00 90.06 303 ASP A O 1
ATOM 2291 N N . ALA A 1 304 ? 2.479 -22.044 -20.771 1.00 91.62 304 ALA A N 1
ATOM 2292 C CA . ALA A 1 304 ? 3.164 -22.672 -21.892 1.00 91.62 304 ALA A CA 1
ATOM 2293 C C . ALA A 1 304 ? 3.499 -21.653 -22.992 1.00 91.62 304 ALA A C 1
ATOM 2295 O O . ALA A 1 304 ? 4.618 -21.667 -23.507 1.00 91.62 304 ALA A O 1
ATOM 2296 N N . ARG A 1 305 ? 2.579 -20.734 -23.316 1.00 90.94 305 ARG A N 1
ATOM 2297 C CA . ARG A 1 305 ? 2.836 -19.634 -24.258 1.00 90.94 305 ARG A CA 1
ATOM 2298 C C . ARG A 1 305 ? 3.886 -18.661 -23.734 1.00 90.94 305 ARG A C 1
ATOM 2300 O O . ARG A 1 305 ? 4.785 -18.326 -24.491 1.00 90.94 305 ARG A O 1
ATOM 2307 N N . ARG A 1 306 ? 3.856 -18.277 -22.454 1.00 91.94 306 ARG A N 1
ATOM 2308 C CA . ARG A 1 306 ? 4.922 -17.458 -21.840 1.00 91.94 306 ARG A CA 1
ATOM 2309 C C . ARG A 1 306 ? 6.286 -18.091 -22.054 1.00 91.94 306 ARG A C 1
ATOM 2311 O O . ARG A 1 306 ? 7.200 -17.433 -22.531 1.00 91.94 306 ARG A O 1
ATOM 2318 N N . ASN A 1 307 ? 6.399 -19.393 -21.793 1.00 92.94 307 ASN A N 1
ATOM 2319 C CA . ASN A 1 307 ? 7.644 -20.115 -22.027 1.00 92.94 307 ASN A CA 1
ATOM 2320 C C . ASN A 1 307 ? 8.077 -20.048 -23.501 1.00 92.94 307 ASN A C 1
ATOM 2322 O O . ASN A 1 307 ? 9.261 -19.868 -23.760 1.00 92.94 307 ASN A O 1
ATOM 2326 N N . VAL A 1 308 ? 7.149 -20.170 -24.459 1.00 92.62 308 VAL A N 1
ATOM 2327 C CA . VAL A 1 308 ? 7.453 -20.052 -25.898 1.00 92.62 308 VAL A CA 1
ATOM 2328 C C . VAL A 1 308 ? 8.073 -18.694 -26.232 1.00 92.62 308 VAL A C 1
ATOM 2330 O O . VAL A 1 308 ? 9.109 -18.670 -26.891 1.00 92.62 308 VAL A O 1
ATOM 2333 N N . VAL A 1 309 ? 7.470 -17.592 -25.772 1.00 92.06 309 VAL A N 1
ATOM 2334 C CA . VAL A 1 309 ? 7.937 -16.237 -26.114 1.00 92.06 309 VAL A CA 1
ATOM 2335 C C . VAL A 1 309 ? 9.227 -15.873 -25.366 1.00 92.06 309 VAL A C 1
ATOM 2337 O O . VAL A 1 309 ? 10.133 -15.300 -25.958 1.00 92.06 309 VAL A O 1
ATOM 2340 N N . GLU A 1 310 ? 9.379 -16.295 -24.105 1.00 92.56 310 GLU A N 1
ATOM 2341 C CA . GLU A 1 310 ? 10.623 -16.089 -23.342 1.00 92.56 310 GLU A CA 1
ATOM 2342 C C . GLU A 1 310 ? 11.809 -16.844 -23.971 1.00 92.56 310 GLU A C 1
ATOM 2344 O O . GLU A 1 310 ? 12.916 -16.321 -24.049 1.00 92.56 310 GLU A O 1
ATOM 2349 N N . ILE A 1 311 ? 11.602 -18.077 -24.443 1.00 91.50 311 ILE A N 1
ATOM 2350 C CA . ILE A 1 311 ? 12.670 -18.913 -25.021 1.00 91.50 311 ILE A CA 1
ATOM 2351 C C . ILE A 1 311 ? 12.981 -18.541 -26.484 1.00 91.50 311 ILE A C 1
ATOM 2353 O O . ILE A 1 311 ? 14.045 -18.898 -26.989 1.00 91.50 311 ILE A O 1
ATOM 2357 N N . GLY A 1 312 ? 12.069 -17.852 -27.169 1.00 90.00 312 GLY A N 1
ATOM 2358 C CA . GLY A 1 312 ? 12.145 -17.592 -28.605 1.00 90.00 312 GLY A CA 1
ATOM 2359 C C . GLY A 1 312 ? 11.667 -18.783 -29.448 1.00 90.00 312 GLY A C 1
ATOM 2360 O O . GLY A 1 312 ? 11.837 -19.958 -29.093 1.00 90.00 312 GLY A O 1
ATOM 2361 N N . THR A 1 313 ? 11.059 -18.495 -30.602 1.00 86.19 313 THR A N 1
ATOM 2362 C CA . THR A 1 313 ? 10.401 -19.506 -31.458 1.00 86.19 313 THR A CA 1
ATOM 2363 C C . THR A 1 313 ? 11.336 -20.621 -31.933 1.00 86.19 313 THR A C 1
ATOM 2365 O O . THR A 1 313 ? 10.948 -21.792 -31.914 1.00 86.19 313 THR A O 1
ATOM 2368 N N . THR A 1 314 ? 12.590 -20.298 -32.264 1.00 85.00 314 THR A N 1
ATOM 2369 C CA . THR A 1 314 ? 13.604 -21.271 -32.714 1.00 85.00 314 THR A CA 1
ATOM 2370 C C . THR A 1 314 ? 13.791 -22.407 -31.710 1.00 85.00 314 THR A C 1
ATOM 2372 O O . THR A 1 314 ? 13.817 -23.585 -32.072 1.00 85.00 314 THR A O 1
ATOM 2375 N N . CYS A 1 315 ? 13.871 -22.058 -30.429 1.00 87.31 315 CYS A N 1
ATOM 2376 C CA . CYS A 1 315 ? 14.085 -23.011 -29.354 1.00 87.31 315 CYS A CA 1
ATOM 2377 C C . CYS A 1 315 ? 12.782 -23.631 -28.840 1.00 87.31 315 CYS A C 1
ATOM 2379 O O . CYS A 1 315 ? 12.728 -24.822 -28.502 1.00 87.31 315 CYS A O 1
ATOM 2381 N N . ALA A 1 316 ? 11.704 -22.850 -28.840 1.00 90.94 316 ALA A N 1
ATOM 2382 C CA . ALA A 1 316 ? 10.394 -23.281 -28.384 1.00 90.94 316 ALA A CA 1
ATOM 2383 C C . ALA A 1 316 ? 9.774 -24.388 -29.252 1.00 90.94 316 ALA A C 1
ATOM 2385 O O . ALA A 1 316 ? 9.066 -25.237 -28.709 1.00 90.94 316 ALA A O 1
ATOM 2386 N N . ALA A 1 317 ? 10.077 -24.445 -30.556 1.00 90.19 317 ALA A N 1
ATOM 2387 C CA . ALA A 1 317 ? 9.542 -25.460 -31.471 1.00 90.19 317 ALA A CA 1
ATOM 2388 C C . ALA A 1 317 ? 9.800 -26.906 -31.002 1.00 90.19 317 ALA A C 1
ATOM 2390 O O . ALA A 1 317 ? 8.941 -27.775 -31.148 1.00 90.19 317 ALA A O 1
ATOM 2391 N N . SER A 1 318 ? 10.966 -27.160 -30.397 1.00 89.00 318 SER A N 1
ATOM 2392 C CA . SER A 1 318 ? 11.322 -28.481 -29.857 1.00 89.00 318 SER A CA 1
ATOM 2393 C C . SER A 1 318 ? 10.825 -28.699 -28.424 1.00 89.00 318 SER A C 1
ATOM 2395 O O . SER A 1 318 ? 10.461 -29.813 -28.049 1.00 89.00 318 SER A O 1
ATOM 2397 N N . ALA A 1 319 ? 10.808 -27.639 -27.612 1.00 88.00 319 ALA A N 1
ATOM 2398 C CA . ALA A 1 319 ? 10.519 -27.717 -26.185 1.00 88.00 319 ALA A CA 1
ATOM 2399 C C . ALA A 1 319 ? 9.016 -27.724 -25.865 1.00 88.00 319 ALA A C 1
ATOM 2401 O O . ALA A 1 319 ? 8.607 -28.384 -24.911 1.00 88.00 319 ALA A O 1
ATOM 2402 N N . TYR A 1 320 ? 8.218 -26.996 -26.651 1.00 91.69 320 TYR A N 1
ATOM 2403 C CA . TYR A 1 320 ? 6.784 -26.779 -26.453 1.00 91.69 320 TYR A CA 1
ATOM 2404 C C . TYR A 1 320 ? 6.042 -26.782 -27.803 1.00 91.69 320 TYR A C 1
ATOM 2406 O O . TYR A 1 320 ? 5.426 -25.781 -28.169 1.00 91.69 320 TYR A O 1
ATOM 2414 N N . PRO A 1 321 ? 6.064 -27.892 -28.566 1.00 92.38 321 PRO A N 1
ATOM 2415 C CA . PRO A 1 321 ? 5.608 -27.917 -29.961 1.00 92.38 321 PRO A CA 1
ATOM 2416 C C . PRO A 1 321 ? 4.144 -27.489 -30.139 1.00 92.38 321 PRO A C 1
ATOM 2418 O O . PRO A 1 321 ? 3.809 -26.802 -31.106 1.00 92.38 321 PRO A O 1
ATOM 2421 N N . HIS A 1 322 ? 3.267 -27.855 -29.198 1.00 92.88 322 HIS A N 1
ATOM 2422 C CA . HIS A 1 322 ? 1.855 -27.478 -29.246 1.00 92.88 322 HIS A CA 1
ATOM 2423 C C . HIS A 1 322 ? 1.650 -25.970 -29.032 1.00 92.88 322 HIS A C 1
ATOM 2425 O O . HIS A 1 322 ? 1.093 -25.302 -29.901 1.00 92.88 322 HIS A O 1
ATOM 2431 N N . ALA A 1 323 ? 2.157 -25.425 -27.920 1.00 91.75 323 ALA A N 1
ATOM 2432 C CA . ALA A 1 323 ? 2.040 -24.001 -27.603 1.00 91.75 323 ALA A CA 1
ATOM 2433 C C . ALA A 1 323 ? 2.750 -23.122 -28.643 1.00 91.75 323 ALA A C 1
ATOM 2435 O O . ALA A 1 323 ? 2.221 -22.084 -29.027 1.00 91.75 323 ALA A O 1
ATOM 2436 N N . HIS A 1 324 ? 3.899 -23.573 -29.157 1.00 93.25 324 HIS A N 1
ATOM 2437 C CA . HIS A 1 324 ? 4.614 -22.920 -30.248 1.00 93.25 324 HIS A CA 1
ATOM 2438 C C . HIS A 1 324 ? 3.762 -22.829 -31.519 1.00 93.25 324 HIS A C 1
ATOM 2440 O O . HIS A 1 324 ? 3.668 -21.760 -32.111 1.00 93.25 324 HIS A O 1
ATOM 2446 N N . SER A 1 325 ? 3.104 -23.922 -31.921 1.00 92.31 325 SER A N 1
ATOM 2447 C CA . SER A 1 325 ? 2.251 -23.926 -33.119 1.00 92.31 325 SER A CA 1
ATOM 2448 C C . SER A 1 325 ? 1.068 -22.965 -32.979 1.00 92.31 325 SER A C 1
ATOM 2450 O O . SER A 1 325 ? 0.733 -22.262 -33.926 1.00 92.31 325 SER A O 1
ATOM 2452 N N . LEU A 1 326 ? 0.452 -22.902 -31.794 1.00 90.88 326 LEU A N 1
ATOM 2453 C CA . LEU A 1 326 ? -0.633 -21.959 -31.520 1.00 90.88 326 LEU A CA 1
ATOM 2454 C C . LEU A 1 326 ? -0.144 -20.505 -31.526 1.00 90.88 326 LEU A C 1
ATOM 2456 O O . LEU A 1 326 ? -0.777 -19.657 -32.145 1.00 90.88 326 LEU A O 1
ATOM 2460 N N . PHE A 1 327 ? 0.997 -20.231 -30.890 1.00 90.25 327 PHE A N 1
ATOM 2461 C CA . PHE A 1 327 ? 1.611 -18.905 -30.914 1.00 90.25 327 PHE A CA 1
ATOM 2462 C C . PHE A 1 327 ? 1.935 -18.465 -32.346 1.00 90.25 327 PHE A C 1
ATOM 2464 O O . PHE A 1 327 ? 1.565 -17.362 -32.729 1.00 90.25 327 PHE A O 1
ATOM 2471 N N . GLN A 1 328 ? 2.533 -19.345 -33.159 1.00 90.50 328 GLN A N 1
ATOM 2472 C CA . GLN A 1 328 ? 2.829 -19.063 -34.566 1.00 90.50 328 GLN A CA 1
ATOM 2473 C C . GLN A 1 328 ? 1.583 -18.748 -35.393 1.00 90.50 328 GLN A C 1
ATOM 2475 O O . GLN A 1 328 ? 1.647 -17.906 -36.280 1.00 90.50 328 GLN A O 1
ATOM 2480 N N . LEU A 1 329 ? 0.453 -19.405 -35.128 1.00 88.56 329 LEU A N 1
ATOM 2481 C CA . LEU A 1 329 ? -0.799 -19.095 -35.819 1.00 88.56 329 LEU A CA 1
ATOM 2482 C C . LEU A 1 329 ? -1.321 -17.703 -35.448 1.00 88.56 329 LEU A C 1
ATOM 2484 O O . LEU A 1 329 ? -1.793 -16.977 -36.323 1.00 88.56 329 LEU A O 1
ATOM 2488 N N . ASP A 1 330 ? -1.214 -17.325 -34.175 1.00 86.06 330 ASP A N 1
ATOM 2489 C CA . ASP A 1 330 ? -1.777 -16.071 -33.676 1.00 86.06 330 ASP A CA 1
ATOM 2490 C C . ASP A 1 330 ? -0.876 -14.852 -33.945 1.00 86.06 330 ASP A C 1
ATOM 2492 O O . ASP A 1 330 ? -1.387 -13.767 -34.237 1.00 86.06 330 ASP A O 1
ATOM 2496 N N . CYS A 1 331 ? 0.451 -15.019 -33.915 1.00 85.38 331 CYS A N 1
ATOM 2497 C CA . CYS A 1 331 ? 1.414 -13.948 -34.200 1.00 85.38 331 CYS A CA 1
ATOM 2498 C C . CYS A 1 331 ? 1.526 -13.603 -35.696 1.00 85.38 331 CYS A C 1
ATOM 2500 O O . CYS A 1 331 ? 2.213 -12.662 -36.065 1.00 85.38 331 CYS A O 1
ATOM 2502 N N . LEU A 1 332 ? 0.823 -14.314 -36.587 1.00 79.88 332 LEU A N 1
ATOM 2503 C CA . LEU A 1 332 ? 0.660 -13.890 -37.987 1.00 79.88 332 LEU A CA 1
ATOM 2504 C C . LEU A 1 332 ? -0.350 -12.736 -38.147 1.00 79.88 332 LEU A C 1
ATOM 2506 O O . LEU A 1 332 ? -0.574 -12.248 -39.257 1.00 79.88 332 LEU A O 1
ATOM 2510 N N . SER A 1 333 ? -0.983 -12.305 -37.054 1.00 73.88 333 SER A N 1
ATOM 2511 C CA . SER A 1 333 ? -1.821 -11.108 -37.004 1.00 73.88 333 SER A CA 1
ATOM 2512 C C . SER A 1 333 ? -0.997 -9.832 -37.222 1.00 73.88 333 SER A C 1
ATOM 2514 O O . SER A 1 333 ? 0.119 -9.713 -36.735 1.00 73.88 333 SER A O 1
ATOM 2516 N N . ILE A 1 334 ? -1.582 -8.820 -37.875 1.00 64.56 334 ILE A N 1
ATOM 2517 C CA . ILE A 1 334 ? -0.953 -7.499 -38.115 1.00 64.56 334 ILE A CA 1
ATOM 2518 C C . ILE A 1 334 ? -0.517 -6.801 -36.808 1.00 64.56 334 ILE A C 1
ATOM 2520 O O . ILE A 1 334 ? 0.312 -5.897 -36.838 1.00 64.56 334 ILE A O 1
ATOM 2524 N N . TYR A 1 335 ? -1.085 -7.201 -35.670 1.00 66.12 335 TYR A N 1
ATOM 2525 C CA . TYR A 1 335 ? -0.927 -6.515 -34.388 1.00 66.12 335 TYR A CA 1
ATOM 2526 C C . TYR A 1 335 ? 0.129 -7.121 -33.452 1.00 66.12 335 TYR A C 1
ATOM 2528 O O . TYR A 1 335 ? 0.378 -6.535 -32.402 1.00 66.12 335 TYR A O 1
ATOM 2536 N N . THR A 1 336 ? 0.737 -8.259 -33.802 1.00 68.69 336 THR A N 1
ATOM 2537 C CA . THR A 1 336 ? 1.734 -8.938 -32.958 1.00 68.69 336 THR A CA 1
ATOM 2538 C C . THR A 1 336 ? 2.867 -9.450 -33.841 1.00 68.69 336 THR A C 1
ATOM 2540 O O . THR A 1 336 ? 2.608 -10.226 -34.751 1.00 68.69 336 THR A O 1
ATOM 2543 N N . SER A 1 337 ? 4.115 -9.056 -33.588 1.00 77.44 337 SER A N 1
ATOM 2544 C CA . SER A 1 337 ? 5.284 -9.673 -34.225 1.00 77.44 337 SER A CA 1
ATOM 2545 C C . SER A 1 337 ? 5.521 -11.075 -33.662 1.00 77.44 337 SER A C 1
ATOM 2547 O O . SER A 1 337 ? 5.407 -11.316 -32.462 1.00 77.44 337 SER A O 1
ATOM 2549 N N . CYS A 1 338 ? 5.858 -12.032 -34.528 1.00 81.75 338 CYS A N 1
ATOM 2550 C CA . CYS A 1 338 ? 6.322 -13.337 -34.068 1.00 81.75 338 CYS A CA 1
ATOM 2551 C C . CYS A 1 338 ? 7.721 -13.194 -33.465 1.00 81.75 338 CYS A C 1
ATOM 2553 O O . CYS A 1 338 ? 8.700 -13.122 -34.206 1.00 81.75 338 CYS A O 1
ATOM 2555 N N . GLU A 1 339 ? 7.809 -13.189 -32.137 1.00 81.00 339 GLU A N 1
ATOM 2556 C CA . GLU A 1 339 ? 9.088 -13.077 -31.438 1.00 81.00 339 GLU A CA 1
ATOM 2557 C C . GLU A 1 339 ? 10.033 -14.234 -31.779 1.00 81.00 339 GLU A C 1
ATOM 2559 O O . GLU A 1 339 ? 9.745 -15.421 -31.571 1.00 81.00 339 GLU A O 1
ATOM 2564 N N . THR A 1 340 ? 11.193 -13.888 -32.330 1.00 83.25 340 THR A N 1
ATOM 2565 C CA . THR A 1 340 ? 12.227 -14.859 -32.706 1.00 83.25 340 THR A CA 1
ATOM 2566 C C . THR A 1 340 ? 13.370 -14.929 -31.708 1.00 83.25 340 THR A C 1
ATOM 2568 O O . THR A 1 340 ? 14.040 -15.959 -31.640 1.00 83.25 340 THR A O 1
ATOM 2571 N N . ILE A 1 341 ? 13.590 -13.857 -30.948 1.00 88.62 341 ILE A N 1
ATOM 2572 C CA . ILE A 1 341 ? 14.720 -13.706 -30.031 1.00 88.62 341 ILE A CA 1
ATOM 2573 C C . ILE A 1 341 ? 14.275 -14.113 -28.623 1.00 88.62 341 ILE A C 1
ATOM 2575 O O . ILE A 1 341 ? 13.140 -13.862 -28.220 1.00 88.62 341 ILE A O 1
ATOM 2579 N N . ALA A 1 342 ? 15.161 -14.768 -27.872 1.00 91.38 342 ALA A N 1
ATOM 2580 C CA . ALA A 1 342 ? 14.916 -15.056 -26.465 1.00 91.38 342 ALA A CA 1
ATOM 2581 C C . ALA A 1 342 ? 14.818 -13.750 -25.661 1.00 91.38 342 ALA A C 1
ATOM 2583 O O . ALA A 1 342 ? 15.551 -12.791 -25.909 1.00 91.38 342 ALA A O 1
ATOM 2584 N N . SER A 1 343 ? 13.940 -13.713 -24.663 1.00 92.56 343 SER A N 1
ATOM 2585 C CA . SER A 1 343 ? 13.709 -12.505 -23.874 1.00 92.56 343 SER A CA 1
ATOM 2586 C C . SER A 1 343 ? 13.431 -12.792 -22.401 1.00 92.56 343 SER A C 1
ATOM 2588 O O . SER A 1 343 ? 12.927 -13.852 -22.019 1.00 92.56 343 SER A O 1
ATOM 2590 N N . VAL A 1 344 ? 13.773 -11.826 -21.547 1.00 94.25 344 VAL A N 1
ATOM 2591 C CA . VAL A 1 344 ? 13.455 -11.850 -20.115 1.00 94.25 344 VAL A CA 1
ATOM 2592 C C . VAL A 1 344 ? 12.479 -10.712 -19.813 1.00 94.25 344 VAL A C 1
ATOM 2594 O O . VAL A 1 344 ? 12.903 -9.561 -19.691 1.00 94.25 344 VAL A O 1
ATOM 2597 N N . PRO A 1 345 ? 11.169 -10.989 -19.680 1.00 94.12 345 PRO A N 1
ATOM 2598 C CA . PRO A 1 345 ? 10.177 -9.953 -19.444 1.00 94.12 345 PRO A CA 1
ATOM 2599 C C . PRO A 1 345 ? 10.312 -9.382 -18.034 1.00 94.12 345 PRO A C 1
ATOM 2601 O O . PRO A 1 345 ? 10.729 -10.063 -17.088 1.00 94.12 345 PRO A O 1
ATOM 2604 N N . PHE A 1 346 ? 9.863 -8.139 -17.862 1.00 94.62 346 PHE A N 1
ATOM 2605 C CA . PHE A 1 346 ? 9.913 -7.439 -16.575 1.00 94.62 346 PHE A CA 1
ATOM 2606 C C . PHE A 1 346 ? 9.194 -8.191 -15.452 1.00 94.62 346 PHE A C 1
ATOM 2608 O O . PHE A 1 346 ? 9.602 -8.108 -14.294 1.00 94.62 346 PHE A O 1
ATOM 2615 N N . ARG A 1 347 ? 8.203 -9.022 -15.791 1.00 92.75 347 ARG A N 1
ATOM 2616 C CA . ARG A 1 347 ? 7.529 -9.938 -14.864 1.00 92.75 347 ARG A CA 1
ATOM 2617 C C . ARG A 1 347 ? 8.487 -10.756 -13.994 1.00 92.75 347 ARG A C 1
ATOM 2619 O O . ARG A 1 347 ? 8.191 -10.981 -12.822 1.00 92.75 347 ARG A O 1
ATOM 2626 N N . ARG A 1 348 ? 9.650 -11.159 -14.522 1.00 92.56 348 ARG A N 1
ATOM 2627 C CA . ARG A 1 348 ? 10.675 -11.915 -13.776 1.00 92.56 348 ARG A CA 1
ATOM 2628 C C . ARG A 1 348 ? 11.428 -11.065 -12.747 1.00 92.56 348 ARG A C 1
ATOM 2630 O O . ARG A 1 348 ? 11.913 -11.606 -11.760 1.00 92.56 348 ARG A O 1
ATOM 2637 N N . ALA A 1 349 ? 11.465 -9.748 -12.939 1.00 93.81 349 ALA A N 1
ATOM 2638 C CA . ALA A 1 349 ? 12.079 -8.773 -12.038 1.00 93.81 349 ALA A CA 1
ATOM 2639 C C . ALA A 1 349 ? 11.049 -7.921 -11.268 1.00 93.81 349 ALA A C 1
ATOM 2641 O O . ALA A 1 349 ? 11.408 -6.981 -10.558 1.00 93.81 349 ALA A O 1
ATOM 2642 N N . ALA A 1 350 ? 9.752 -8.227 -11.382 1.00 93.62 350 ALA A N 1
ATOM 2643 C CA . ALA A 1 350 ? 8.686 -7.397 -10.828 1.00 93.62 350 ALA A CA 1
ATOM 2644 C C . ALA A 1 350 ? 8.737 -7.301 -9.294 1.00 93.62 350 ALA A C 1
ATOM 2646 O O . ALA A 1 350 ? 8.472 -6.222 -8.751 1.00 93.62 350 ALA A O 1
ATOM 2647 N N . THR A 1 351 ? 9.138 -8.387 -8.614 1.00 93.44 351 THR A N 1
ATOM 2648 C CA . THR A 1 351 ? 9.343 -8.431 -7.151 1.00 93.44 351 THR A CA 1
ATOM 2649 C C . THR A 1 351 ? 10.626 -7.745 -6.694 1.00 93.44 351 THR A C 1
ATOM 2651 O O . THR A 1 351 ? 10.866 -7.623 -5.495 1.00 93.44 351 THR A O 1
ATOM 2654 N N . GLN A 1 352 ? 11.461 -7.299 -7.630 1.00 94.50 352 GLN A N 1
ATOM 2655 C CA . GLN A 1 352 ? 12.778 -6.770 -7.337 1.00 94.50 352 GLN A CA 1
ATOM 2656 C C . GLN A 1 352 ? 12.807 -5.255 -7.488 1.00 94.50 352 GLN A C 1
ATOM 2658 O O . GLN A 1 352 ? 12.189 -4.664 -8.378 1.00 94.50 352 GLN A O 1
ATOM 2663 N N . GLN A 1 353 ? 13.574 -4.615 -6.620 1.00 94.88 353 GLN A N 1
ATOM 2664 C CA . GLN A 1 353 ? 14.110 -3.298 -6.918 1.00 94.88 353 GLN A CA 1
ATOM 2665 C C . GLN A 1 353 ? 15.229 -3.464 -7.931 1.00 94.88 353 GLN A C 1
ATOM 2667 O O . GLN A 1 353 ? 15.865 -4.518 -7.964 1.00 94.88 353 GLN A O 1
ATOM 2672 N N . MET A 1 354 ? 15.487 -2.436 -8.732 1.00 95.19 354 MET A N 1
ATOM 2673 C CA . MET A 1 354 ? 16.540 -2.493 -9.743 1.00 95.19 354 MET A CA 1
ATOM 2674 C C . MET A 1 354 ? 17.379 -1.225 -9.758 1.00 95.19 354 MET A C 1
ATOM 2676 O O . MET A 1 354 ? 16.871 -0.139 -9.481 1.00 95.19 354 MET A O 1
ATOM 2680 N N . ARG A 1 355 ? 18.650 -1.368 -10.119 1.00 95.12 355 ARG A N 1
ATOM 2681 C CA . ARG A 1 355 ? 19.543 -0.262 -10.451 1.00 95.12 355 ARG A CA 1
ATOM 2682 C C . ARG A 1 355 ? 20.076 -0.472 -11.859 1.00 95.12 355 ARG A C 1
ATOM 2684 O O . ARG A 1 355 ? 20.540 -1.567 -12.153 1.00 95.12 355 ARG A O 1
ATOM 2691 N N . PHE A 1 356 ? 20.039 0.563 -12.687 1.00 95.69 356 PHE A N 1
ATOM 2692 C CA . PHE A 1 356 ? 20.627 0.558 -14.025 1.00 95.69 356 PHE A CA 1
ATOM 2693 C C . PHE A 1 356 ? 21.757 1.580 -14.065 1.00 95.69 356 PHE A C 1
ATOM 2695 O O . PHE A 1 356 ? 21.519 2.755 -13.811 1.00 95.69 356 PHE A O 1
ATOM 2702 N N . GLU A 1 357 ? 22.967 1.142 -14.380 1.00 95.44 357 GLU A N 1
ATOM 2703 C CA . GLU A 1 357 ? 24.106 2.012 -14.670 1.00 95.44 357 GLU A CA 1
ATOM 2704 C C . GLU A 1 357 ? 24.229 2.118 -16.189 1.00 95.44 357 GLU A C 1
ATOM 2706 O O . GLU A 1 357 ? 24.560 1.136 -16.863 1.00 95.44 357 GLU A O 1
ATOM 2711 N N . LEU A 1 358 ? 23.919 3.299 -16.731 1.00 95.88 358 LEU A N 1
ATOM 2712 C CA . LEU A 1 358 ? 24.036 3.589 -18.156 1.00 95.88 358 LEU A CA 1
ATOM 2713 C C . LEU A 1 358 ? 25.144 4.625 -18.364 1.00 95.88 358 LEU A C 1
ATOM 2715 O O . LEU A 1 358 ? 24.889 5.828 -18.244 1.00 95.88 358 LEU A O 1
ATOM 2719 N N . PRO A 1 359 ? 26.374 4.192 -18.691 1.00 94.94 359 PRO A N 1
ATOM 2720 C CA . PRO A 1 359 ? 27.457 5.121 -18.975 1.00 94.94 359 PRO A CA 1
ATOM 2721 C C . PRO A 1 359 ? 27.133 5.977 -20.216 1.00 94.94 359 PRO A C 1
ATOM 2723 O O . PRO A 1 359 ? 26.207 5.658 -20.964 1.00 94.94 359 PRO A O 1
ATOM 2726 N N . PRO A 1 360 ? 27.852 7.088 -20.454 1.00 95.31 360 PRO A N 1
ATOM 2727 C CA . PRO A 1 360 ? 27.715 7.856 -21.692 1.00 95.31 360 PRO A CA 1
ATOM 2728 C C . PRO A 1 360 ? 27.911 6.962 -22.925 1.00 95.31 360 PRO A C 1
ATOM 2730 O O . PRO A 1 360 ? 28.728 6.044 -22.876 1.00 95.31 360 PRO A O 1
ATOM 2733 N N . SER A 1 361 ? 27.210 7.240 -24.026 1.00 93.94 361 SER A N 1
ATOM 2734 C CA . SER A 1 361 ? 27.244 6.411 -25.244 1.00 93.94 361 SER A CA 1
ATOM 2735 C C . SER A 1 361 ? 28.646 6.262 -25.854 1.00 93.94 361 SER A C 1
ATOM 2737 O O . SER A 1 361 ? 28.964 5.207 -26.395 1.00 93.94 361 SER A O 1
ATOM 2739 N N . ASP A 1 362 ? 29.520 7.256 -25.671 1.00 92.25 362 ASP A N 1
ATOM 2740 C CA . ASP A 1 362 ? 30.923 7.223 -26.119 1.00 92.25 362 ASP A CA 1
ATOM 2741 C C . ASP A 1 362 ? 31.871 6.439 -25.181 1.00 92.25 362 ASP A C 1
ATOM 2743 O O . ASP A 1 362 ? 33.075 6.336 -25.433 1.00 92.25 362 ASP A O 1
ATOM 2747 N N . SER A 1 363 ? 31.371 5.914 -24.058 1.00 91.00 363 SER A N 1
ATOM 2748 C CA . SER A 1 363 ? 32.184 5.208 -23.066 1.00 91.00 363 SER A CA 1
ATOM 2749 C C . SER A 1 363 ? 32.506 3.774 -23.492 1.00 91.00 363 SER A C 1
ATOM 2751 O O . SER A 1 363 ? 31.685 3.064 -24.062 1.00 91.00 363 SER A O 1
ATOM 2753 N N . SER A 1 364 ? 33.701 3.299 -23.127 1.00 89.56 364 SER A N 1
ATOM 2754 C CA . SER A 1 364 ? 34.077 1.880 -23.271 1.00 89.56 364 SER A CA 1
ATOM 2755 C C . SER A 1 364 ? 33.477 0.976 -22.185 1.00 89.56 364 SER A C 1
ATOM 2757 O O . SER A 1 364 ? 33.558 -0.251 -22.278 1.00 89.56 364 SER A O 1
ATOM 2759 N N . VAL A 1 365 ? 32.893 1.570 -21.140 1.00 91.25 365 VAL A N 1
ATOM 2760 C CA . VAL A 1 365 ? 32.240 0.839 -20.051 1.00 91.25 365 VAL A CA 1
ATOM 2761 C C . VAL A 1 365 ? 30.892 0.321 -20.547 1.00 91.25 365 VAL A C 1
ATOM 2763 O O . VAL A 1 365 ? 30.103 1.071 -21.112 1.00 91.25 365 VAL A O 1
ATOM 2766 N N . LYS A 1 366 ? 30.623 -0.969 -20.334 1.00 92.44 366 LYS A N 1
ATOM 2767 C CA . LYS A 1 366 ? 29.334 -1.578 -20.683 1.00 92.44 366 LYS A CA 1
ATOM 2768 C C . LYS A 1 366 ? 28.260 -1.235 -19.641 1.00 92.44 366 LYS A C 1
ATOM 2770 O O . LYS A 1 366 ? 28.590 -1.247 -18.453 1.00 92.44 366 LYS A O 1
ATOM 2775 N N . PRO A 1 367 ? 26.999 -1.006 -20.055 1.00 95.12 367 PRO A N 1
ATOM 2776 C CA . PRO A 1 367 ? 25.862 -0.882 -19.149 1.00 95.12 367 PRO A CA 1
ATOM 2777 C C . PRO A 1 367 ? 25.728 -2.060 -18.178 1.00 95.12 367 PRO A C 1
ATOM 2779 O O . PRO A 1 367 ? 26.066 -3.198 -18.522 1.00 95.12 367 PRO A O 1
ATOM 2782 N N . ARG A 1 368 ? 25.205 -1.804 -16.976 1.00 95.06 368 ARG A N 1
ATOM 2783 C CA . ARG A 1 368 ? 24.993 -2.840 -15.950 1.00 95.06 368 ARG A CA 1
ATOM 2784 C C . ARG A 1 368 ? 23.649 -2.710 -15.256 1.00 95.06 368 ARG A C 1
ATOM 2786 O O . ARG A 1 368 ? 23.129 -1.607 -15.098 1.00 95.06 368 ARG A O 1
ATOM 2793 N N . VAL A 1 369 ? 23.092 -3.844 -14.837 1.00 94.62 369 VAL A N 1
ATOM 2794 C CA . VAL A 1 369 ? 21.881 -3.892 -14.013 1.00 94.62 369 VAL A CA 1
ATOM 2795 C C . VAL A 1 369 ? 22.097 -4.742 -12.770 1.00 94.62 369 VAL A C 1
ATOM 2797 O O . VAL A 1 369 ? 22.696 -5.816 -12.817 1.00 94.62 369 VAL A O 1
ATOM 2800 N N . TRP A 1 370 ? 21.567 -4.269 -11.650 1.00 93.94 370 TRP A N 1
ATOM 2801 C CA . TRP A 1 370 ? 21.455 -5.037 -10.419 1.00 93.94 370 TRP A CA 1
ATOM 2802 C C . TRP A 1 370 ? 19.990 -5.149 -10.044 1.00 93.94 370 TRP A C 1
ATOM 2804 O O . TRP A 1 370 ? 19.223 -4.201 -10.230 1.00 93.94 370 TRP A O 1
ATOM 2814 N N . ALA A 1 371 ? 19.611 -6.292 -9.482 1.00 93.75 371 ALA A N 1
ATOM 2815 C CA . ALA A 1 371 ? 18.277 -6.504 -8.966 1.00 93.75 371 ALA A CA 1
ATOM 2816 C C . ALA A 1 371 ? 18.314 -7.131 -7.568 1.00 93.75 371 ALA A C 1
ATOM 2818 O O . ALA A 1 371 ? 19.019 -8.108 -7.321 1.00 93.75 371 ALA A O 1
ATOM 2819 N N . THR A 1 372 ? 17.529 -6.569 -6.649 1.00 93.00 372 THR A N 1
ATOM 2820 C CA . THR A 1 372 ? 17.434 -7.025 -5.256 1.00 93.00 372 THR A CA 1
ATOM 2821 C C . THR A 1 372 ? 15.984 -7.327 -4.913 1.00 93.00 372 THR A C 1
ATOM 2823 O O . THR A 1 372 ? 15.108 -6.506 -5.178 1.00 93.00 372 THR A O 1
ATOM 2826 N N . ASP A 1 373 ? 15.719 -8.491 -4.318 1.00 92.44 373 ASP A N 1
ATOM 2827 C CA . ASP A 1 373 ? 14.362 -8.877 -3.920 1.00 92.44 373 ASP A CA 1
ATOM 2828 C C . ASP A 1 373 ? 13.776 -7.931 -2.859 1.00 92.44 373 ASP A C 1
ATOM 2830 O O . ASP A 1 373 ? 14.458 -7.536 -1.910 1.00 92.44 373 ASP A O 1
ATOM 2834 N N . ASP A 1 374 ? 12.500 -7.573 -3.018 1.00 91.62 374 ASP A N 1
ATOM 2835 C CA . ASP A 1 374 ? 11.784 -6.683 -2.108 1.00 91.62 374 ASP A CA 1
ATOM 2836 C C . ASP A 1 374 ? 10.452 -7.308 -1.667 1.00 91.62 374 ASP A C 1
ATOM 2838 O O . ASP A 1 374 ? 9.505 -7.369 -2.460 1.00 91.62 374 ASP A O 1
ATOM 2842 N N . PRO A 1 375 ? 10.316 -7.690 -0.378 1.00 88.88 375 PRO A N 1
ATOM 2843 C CA . PRO A 1 375 ? 9.095 -8.257 0.200 1.00 88.88 375 PRO A CA 1
ATOM 2844 C C . PRO A 1 375 ? 7.812 -7.468 -0.096 1.00 88.88 375 PRO A C 1
ATOM 2846 O O . PRO A 1 375 ? 6.724 -8.041 -0.118 1.00 88.88 375 PRO A O 1
ATOM 2849 N N . ARG A 1 376 ? 7.907 -6.154 -0.335 1.00 88.00 376 ARG A N 1
ATOM 2850 C CA . ARG A 1 376 ? 6.748 -5.295 -0.632 1.00 88.00 376 ARG A CA 1
ATOM 2851 C C . ARG A 1 376 ? 6.146 -5.534 -2.010 1.00 88.00 376 ARG A C 1
ATOM 2853 O O . ARG A 1 376 ? 5.009 -5.133 -2.238 1.00 88.00 376 ARG A O 1
ATOM 2860 N N . LEU A 1 377 ? 6.906 -6.125 -2.928 1.00 90.12 377 LEU A N 1
ATOM 2861 C CA . LEU A 1 377 ? 6.521 -6.312 -4.325 1.00 90.12 377 LEU A CA 1
ATOM 2862 C C . LEU A 1 377 ? 6.039 -7.744 -4.626 1.00 90.12 377 LEU A C 1
ATOM 2864 O O . LEU A 1 377 ? 5.639 -8.028 -5.751 1.00 90.12 377 LEU A O 1
ATOM 2868 N N . HIS A 1 378 ? 6.007 -8.639 -3.635 1.00 88.19 378 HIS A N 1
ATOM 2869 C CA . HIS A 1 378 ? 5.498 -10.010 -3.813 1.00 88.19 378 HIS A CA 1
ATOM 2870 C C . HIS A 1 378 ? 3.974 -10.072 -3.992 1.00 88.19 378 HIS A C 1
ATOM 2872 O O . HIS A 1 378 ? 3.465 -10.941 -4.692 1.00 88.19 378 HIS A O 1
ATOM 2878 N N . ASP A 1 379 ? 3.245 -9.107 -3.427 1.00 80.94 379 ASP A N 1
ATOM 2879 C CA . ASP A 1 379 ? 1.779 -9.018 -3.498 1.00 80.94 379 ASP A CA 1
ATOM 2880 C C . ASP A 1 379 ? 1.290 -8.165 -4.695 1.00 80.94 379 ASP A C 1
ATOM 2882 O O . ASP A 1 379 ? 0.190 -7.595 -4.667 1.00 80.94 379 ASP A O 1
ATOM 2886 N N . LEU A 1 380 ? 2.098 -8.020 -5.755 1.00 83.88 380 LEU A N 1
ATOM 2887 C CA . LEU A 1 380 ? 1.706 -7.219 -6.915 1.00 83.88 380 LEU A CA 1
ATOM 2888 C C . LEU A 1 380 ? 0.480 -7.816 -7.635 1.00 83.88 380 LEU A C 1
ATOM 2890 O O . LEU A 1 380 ? 0.387 -9.032 -7.835 1.00 83.88 380 LEU A O 1
ATOM 2894 N N . PRO A 1 381 ? -0.473 -6.974 -8.083 1.00 75.56 381 PRO A N 1
ATOM 2895 C CA . PRO A 1 381 ? -1.619 -7.451 -8.847 1.00 75.56 381 PRO A CA 1
ATOM 2896 C C . PRO A 1 381 ? -1.168 -8.185 -10.114 1.00 75.56 381 PRO A C 1
ATOM 2898 O O . PRO A 1 381 ? -0.307 -7.676 -10.828 1.00 75.56 381 PRO A O 1
ATOM 2901 N N . LYS A 1 382 ? -1.807 -9.325 -10.414 1.00 75.50 382 LYS A N 1
ATOM 2902 C CA . LYS A 1 382 ? -1.522 -10.227 -11.550 1.00 75.50 382 LYS A CA 1
ATOM 2903 C C . LYS A 1 382 ? -0.219 -11.034 -11.467 1.00 75.50 382 LYS A C 1
ATOM 2905 O O . LYS A 1 382 ? 0.021 -11.833 -12.368 1.00 75.50 382 LYS A O 1
ATOM 2910 N N . LEU A 1 383 ? 0.589 -10.871 -10.415 1.00 78.56 383 LEU A N 1
ATOM 2911 C CA . LEU A 1 383 ? 1.867 -11.575 -10.304 1.00 78.56 383 LEU A CA 1
ATOM 2912 C C . LEU A 1 383 ? 1.734 -12.994 -9.727 1.00 78.56 383 LEU A C 1
ATOM 2914 O O . LEU A 1 383 ? 2.394 -13.898 -10.226 1.00 78.56 383 LEU A O 1
ATOM 2918 N N . GLY A 1 384 ? 0.886 -13.200 -8.710 1.00 66.94 384 GLY A N 1
ATOM 2919 C CA . GLY A 1 384 ? 0.804 -14.476 -7.986 1.00 66.94 384 GLY A CA 1
ATOM 2920 C C . GLY A 1 384 ? -0.559 -15.176 -8.027 1.00 66.94 384 GLY A C 1
ATOM 2921 O O . GLY A 1 384 ? -1.607 -14.531 -7.947 1.00 66.94 384 GLY A O 1
ATOM 2922 N N . ASP A 1 385 ? -0.529 -16.512 -8.009 1.00 64.31 385 ASP A N 1
ATOM 2923 C CA . ASP A 1 385 ? -1.702 -17.407 -7.919 1.00 64.31 385 ASP A CA 1
ATOM 2924 C C . ASP A 1 385 ? -2.497 -17.221 -6.614 1.00 64.31 385 ASP A C 1
ATOM 2926 O O . ASP A 1 385 ? -3.696 -17.492 -6.520 1.00 64.31 385 ASP A O 1
ATOM 2930 N N . ASN A 1 386 ? -1.846 -16.666 -5.589 1.00 72.06 386 ASN A N 1
ATOM 2931 C CA . ASN A 1 386 ? -2.445 -16.395 -4.286 1.00 72.06 386 ASN A CA 1
ATOM 2932 C C . ASN A 1 386 ? -3.345 -15.150 -4.256 1.00 72.06 386 ASN A C 1
ATOM 2934 O O . ASN A 1 386 ? -3.928 -14.852 -3.209 1.00 72.06 386 ASN A O 1
ATOM 2938 N N . ALA A 1 387 ? -3.493 -14.421 -5.367 1.00 75.00 387 ALA A N 1
ATOM 2939 C CA . ALA A 1 387 ? -4.383 -13.263 -5.437 1.00 75.00 387 ALA A CA 1
ATOM 2940 C C . ALA A 1 387 ? -5.839 -13.645 -5.114 1.00 75.00 387 ALA A C 1
ATOM 2942 O O . ALA A 1 387 ? -6.513 -12.931 -4.368 1.00 75.00 387 ALA A O 1
ATOM 2943 N N . VAL A 1 388 ? -6.298 -14.806 -5.601 1.00 81.75 388 VAL A N 1
ATOM 2944 C CA . VAL A 1 388 ? -7.642 -15.334 -5.318 1.00 81.75 388 VAL A CA 1
ATOM 2945 C C . VAL A 1 388 ? -7.785 -15.678 -3.836 1.00 81.75 388 VAL A C 1
ATOM 2947 O O . VAL A 1 388 ? -8.731 -15.227 -3.194 1.00 81.75 388 VAL A O 1
ATOM 2950 N N . ASN A 1 389 ? -6.814 -16.390 -3.259 1.00 85.75 389 ASN A N 1
ATOM 2951 C CA . ASN A 1 389 ? -6.812 -16.734 -1.833 1.00 85.75 389 ASN A CA 1
ATOM 2952 C C . ASN A 1 389 ? -6.834 -15.479 -0.950 1.00 85.75 389 ASN A C 1
ATOM 2954 O O . ASN A 1 389 ? -7.636 -15.373 -0.023 1.00 85.75 389 ASN A O 1
ATOM 2958 N N . THR A 1 390 ? -6.014 -14.484 -1.283 1.00 86.19 390 THR A N 1
ATOM 2959 C CA . THR A 1 390 ? -5.981 -13.189 -0.596 1.00 86.19 390 THR A CA 1
ATOM 2960 C C . THR A 1 390 ? -7.313 -12.446 -0.716 1.00 86.19 390 THR A C 1
ATOM 2962 O O . THR A 1 390 ? -7.797 -11.888 0.271 1.00 86.19 390 THR A O 1
ATOM 2965 N N . ALA A 1 391 ? -7.943 -12.456 -1.894 1.00 87.50 391 ALA A N 1
ATOM 2966 C CA . ALA A 1 391 ? -9.258 -11.856 -2.102 1.00 87.50 391 ALA A CA 1
ATOM 2967 C C . ALA A 1 391 ? -10.357 -12.572 -1.297 1.00 87.50 391 ALA A C 1
ATOM 2969 O O . ALA A 1 391 ? -11.182 -11.905 -0.672 1.00 87.50 391 ALA A O 1
ATOM 2970 N N . ILE A 1 392 ? -10.332 -13.909 -1.237 1.00 91.06 392 ILE A N 1
ATOM 2971 C CA . ILE A 1 392 ? -11.250 -14.716 -0.420 1.00 91.06 392 ILE A CA 1
ATOM 2972 C C . ILE A 1 392 ? -11.071 -14.389 1.065 1.00 91.06 392 ILE A C 1
ATOM 2974 O O . ILE A 1 392 ? -12.056 -14.136 1.755 1.00 91.06 392 ILE A O 1
ATOM 2978 N N . ILE A 1 393 ? -9.832 -14.321 1.560 1.00 90.94 393 ILE A N 1
ATOM 2979 C CA . ILE A 1 393 ? -9.546 -13.944 2.953 1.00 90.94 393 ILE A CA 1
ATOM 2980 C C . ILE A 1 393 ? -10.082 -12.536 3.248 1.00 90.94 393 ILE A C 1
ATOM 2982 O O . ILE A 1 393 ? -10.792 -12.342 4.236 1.00 90.94 393 ILE A O 1
ATOM 2986 N N . LYS A 1 394 ? -9.807 -11.557 2.374 1.00 92.62 394 LYS A N 1
ATOM 2987 C CA . LYS A 1 394 ? -10.338 -10.186 2.486 1.00 92.62 394 LYS A CA 1
ATOM 2988 C C . LYS A 1 394 ? -11.873 -10.171 2.524 1.00 92.62 394 LYS A C 1
ATOM 2990 O O . LYS A 1 394 ? -12.450 -9.469 3.357 1.00 92.62 394 LYS A O 1
ATOM 2995 N N . LEU A 1 395 ? -12.534 -10.968 1.681 1.00 93.69 395 LEU A N 1
ATOM 2996 C CA . LEU A 1 395 ? -13.993 -11.101 1.651 1.00 93.69 395 LEU A CA 1
ATOM 2997 C C . LEU A 1 395 ? -14.536 -11.714 2.948 1.00 93.69 395 LEU A C 1
ATOM 2999 O O . LEU A 1 395 ? -15.465 -11.164 3.533 1.00 93.69 395 LEU A O 1
ATOM 3003 N N . ILE A 1 396 ? -13.939 -12.805 3.435 1.00 94.06 396 ILE A N 1
ATOM 3004 C CA . ILE A 1 396 ? -14.321 -13.444 4.703 1.00 94.06 396 ILE A CA 1
ATOM 3005 C C . ILE A 1 396 ? -14.204 -12.444 5.858 1.00 94.06 396 ILE A C 1
ATOM 3007 O O . ILE A 1 396 ? -15.108 -12.358 6.686 1.00 94.06 396 ILE A O 1
ATOM 3011 N N . LEU A 1 397 ? -13.138 -11.641 5.896 1.00 92.62 397 LEU A N 1
ATOM 3012 C CA . LEU A 1 397 ? -12.950 -10.607 6.916 1.00 92.62 397 LEU A CA 1
ATOM 3013 C C . LEU A 1 397 ? -13.991 -9.484 6.815 1.00 92.62 397 LEU A C 1
ATOM 3015 O O . LEU A 1 397 ? -14.502 -9.031 7.840 1.00 92.62 397 LEU A O 1
ATOM 3019 N N . MET A 1 398 ? -14.347 -9.053 5.601 1.00 92.88 398 MET A N 1
ATOM 3020 C CA . MET A 1 398 ? -15.432 -8.089 5.390 1.00 92.88 398 MET A CA 1
ATOM 3021 C C . MET A 1 398 ? -16.778 -8.640 5.863 1.00 92.88 398 MET A C 1
ATOM 3023 O O . MET A 1 398 ? -17.495 -7.947 6.585 1.00 92.88 398 MET A O 1
ATOM 3027 N N . VAL A 1 399 ? -17.103 -9.888 5.512 1.00 93.94 399 VAL A N 1
ATOM 3028 C CA . VAL A 1 399 ? -18.334 -10.567 5.946 1.00 93.94 399 VAL A CA 1
ATOM 3029 C C . VAL A 1 399 ? -18.351 -10.731 7.463 1.00 93.94 399 VAL A C 1
ATOM 3031 O O . VAL A 1 399 ? -19.364 -10.436 8.089 1.00 93.94 399 VAL A O 1
ATOM 3034 N N . LEU A 1 400 ? -17.229 -11.123 8.072 1.00 91.88 400 LEU A N 1
ATOM 3035 C CA . LEU A 1 400 ? -17.091 -11.215 9.524 1.00 91.88 400 LEU A CA 1
ATOM 3036 C C . LEU A 1 400 ? -17.333 -9.857 10.190 1.00 91.88 400 LEU A C 1
ATOM 3038 O O . LEU A 1 400 ? -18.092 -9.776 11.151 1.00 91.88 400 LEU A O 1
ATOM 3042 N N . SER A 1 401 ? -16.728 -8.786 9.679 1.00 90.88 401 SER A N 1
ATOM 3043 C CA . SER A 1 401 ? -16.922 -7.435 10.212 1.00 90.88 401 SER A CA 1
ATOM 3044 C C . SER A 1 401 ? -18.372 -6.970 10.074 1.00 90.88 401 SER A C 1
ATOM 3046 O O . SER A 1 401 ? -18.963 -6.499 11.046 1.00 90.88 401 SER A O 1
ATOM 3048 N N . ALA A 1 402 ? -18.993 -7.195 8.914 1.00 90.38 402 ALA A N 1
ATOM 3049 C CA . ALA A 1 402 ? -20.407 -6.906 8.696 1.00 90.38 402 ALA A CA 1
ATOM 3050 C C . ALA A 1 402 ? -21.309 -7.709 9.647 1.00 90.38 402 ALA A C 1
ATOM 3052 O O . ALA A 1 402 ? -22.212 -7.138 10.256 1.00 90.38 402 ALA A O 1
ATOM 3053 N N . LEU A 1 403 ? -21.032 -9.002 9.840 1.00 90.56 403 LEU A N 1
ATOM 3054 C CA . LEU A 1 403 ? -21.751 -9.875 10.767 1.00 90.56 403 LEU A CA 1
ATOM 3055 C C . LEU A 1 403 ? -21.613 -9.391 12.214 1.00 90.56 403 LEU A C 1
ATOM 3057 O O . LEU A 1 403 ? -22.607 -9.309 12.931 1.00 90.56 403 LEU A O 1
ATOM 3061 N N . VAL A 1 404 ? -20.400 -9.028 12.642 1.00 89.50 404 VAL A N 1
ATOM 3062 C CA . VAL A 1 404 ? -20.139 -8.469 13.976 1.00 89.50 404 VAL A CA 1
ATOM 3063 C C . VAL A 1 404 ? -20.943 -7.188 14.171 1.00 89.50 404 VAL A C 1
ATOM 3065 O O . VAL A 1 404 ? -21.629 -7.056 15.184 1.00 89.50 404 VAL A O 1
ATOM 3068 N N . VAL A 1 405 ? -20.898 -6.260 13.212 1.00 87.12 405 VAL A N 1
ATOM 3069 C CA . VAL A 1 405 ? -21.647 -4.998 13.276 1.00 87.12 405 VAL A CA 1
ATOM 3070 C C . VAL A 1 405 ? -23.155 -5.257 13.306 1.00 87.12 405 VAL A C 1
ATOM 3072 O O . VAL A 1 405 ? -23.841 -4.681 14.147 1.00 87.12 405 VAL A O 1
ATOM 3075 N N . TRP A 1 406 ? -23.663 -6.163 12.468 1.00 88.12 406 TRP A N 1
ATOM 3076 C CA . TRP A 1 406 ? -25.083 -6.512 12.375 1.00 88.12 406 TRP A CA 1
ATOM 3077 C C . TRP A 1 406 ? -25.623 -7.194 13.636 1.00 88.12 406 TRP A C 1
ATOM 3079 O O . TRP A 1 406 ? -26.637 -6.788 14.205 1.00 88.12 406 TRP A O 1
ATOM 3089 N N . ILE A 1 407 ? -24.936 -8.230 14.125 1.00 86.25 407 ILE A N 1
ATOM 3090 C CA . ILE A 1 407 ? -25.337 -8.917 15.358 1.00 86.25 407 ILE A CA 1
ATOM 3091 C C . ILE A 1 407 ? -25.309 -7.925 16.517 1.00 86.25 407 ILE A C 1
ATOM 3093 O O . ILE A 1 407 ? -26.213 -7.909 17.352 1.00 86.25 407 ILE A O 1
ATOM 3097 N N . ARG A 1 408 ? -24.304 -7.044 16.557 1.00 81.50 408 ARG A N 1
ATOM 3098 C CA . ARG A 1 408 ? -24.205 -6.018 17.592 1.00 81.50 408 ARG A CA 1
ATOM 3099 C C . ARG A 1 408 ? -25.295 -4.974 17.482 1.00 81.50 408 ARG A C 1
ATOM 3101 O O . ARG A 1 408 ? -25.811 -4.618 18.533 1.00 81.50 408 ARG A O 1
ATOM 3108 N N . SER A 1 409 ? -25.662 -4.516 16.284 1.00 82.25 409 SER A N 1
ATOM 3109 C CA . SER A 1 409 ? -26.716 -3.511 16.099 1.00 82.25 409 SER A CA 1
ATOM 3110 C C . SER A 1 409 ? -28.079 -3.998 16.586 1.00 82.25 409 SER A C 1
ATOM 3112 O O . SER A 1 409 ? -28.885 -3.191 17.039 1.00 82.25 409 SER A O 1
ATOM 3114 N N . ASN A 1 410 ? -28.310 -5.313 16.555 1.00 80.31 410 ASN A N 1
ATOM 3115 C CA . ASN A 1 410 ? -29.552 -5.935 17.014 1.00 80.31 410 ASN A CA 1
ATOM 3116 C C . ASN A 1 410 ? -29.601 -6.188 18.531 1.00 80.31 410 ASN A C 1
ATOM 3118 O O . ASN A 1 410 ? -30.660 -6.521 19.064 1.00 80.31 410 ASN A O 1
ATOM 3122 N N . LYS A 1 411 ? -28.487 -6.033 19.260 1.00 78.00 411 LYS A N 1
ATOM 3123 C CA . LYS A 1 411 ? -28.470 -6.204 20.722 1.00 78.00 411 LYS A CA 1
ATOM 3124 C C . LYS A 1 411 ? -28.930 -4.926 21.422 1.00 78.00 411 LYS A C 1
ATOM 3126 O O . LYS A 1 411 ? -28.622 -3.818 21.008 1.00 78.00 411 LYS A O 1
ATOM 3131 N N . VAL A 1 412 ? -29.584 -5.062 22.575 1.00 63.25 412 VAL A N 1
ATOM 3132 C CA . VAL A 1 412 ? -30.036 -3.916 23.398 1.00 63.25 412 VAL A CA 1
ATOM 3133 C C . VAL A 1 412 ? -28.857 -3.025 23.853 1.00 63.25 412 VAL A C 1
ATOM 3135 O O . VAL A 1 412 ? -29.018 -1.842 24.141 1.00 63.25 412 VAL A O 1
ATOM 3138 N N . THR A 1 413 ? -27.638 -3.570 23.846 1.00 65.50 413 THR A N 1
ATOM 3139 C CA . THR A 1 413 ? -26.376 -2.868 24.131 1.00 65.50 413 THR A CA 1
ATOM 3140 C C . THR A 1 413 ? -25.729 -2.205 22.904 1.00 65.50 413 THR A C 1
ATOM 3142 O O . THR A 1 413 ? -24.588 -1.747 23.003 1.00 65.50 413 THR A O 1
ATOM 3145 N N . ALA A 1 414 ? -26.405 -2.203 21.747 1.00 67.19 414 ALA A N 1
ATOM 3146 C CA . ALA A 1 414 ? -25.932 -1.608 20.494 1.00 67.19 414 ALA A CA 1
ATOM 3147 C C . ALA A 1 414 ? -25.745 -0.099 20.612 1.00 67.19 414 ALA A C 1
ATOM 3149 O O . ALA A 1 414 ? -24.730 0.453 20.194 1.00 67.19 414 ALA A O 1
ATOM 3150 N N . SER A 1 415 ? -26.743 0.574 21.186 1.00 83.06 415 SER A N 1
ATOM 3151 C CA . SER A 1 415 ? -26.710 2.019 21.336 1.00 83.06 415 SER A CA 1
ATOM 3152 C C . SER A 1 415 ? -25.718 2.398 22.430 1.00 83.06 415 SER A C 1
ATOM 3154 O O . SER A 1 415 ? -25.848 1.962 23.576 1.00 83.06 415 SER A O 1
ATOM 3156 N N . HIS A 1 416 ? -24.760 3.262 22.094 1.00 87.31 416 HIS A N 1
ATOM 3157 C CA . HIS A 1 416 ? -23.791 3.798 23.050 1.00 87.31 416 HIS A CA 1
ATOM 3158 C C . HIS A 1 416 ? -24.467 4.487 24.246 1.00 87.31 416 HIS A C 1
ATOM 3160 O O . HIS A 1 416 ? -24.011 4.339 25.378 1.00 87.31 416 HIS A O 1
ATOM 3166 N N . SER A 1 417 ? -25.602 5.162 24.019 1.00 86.62 417 SER A N 1
ATOM 3167 C CA . SER A 1 417 ? -26.378 5.781 25.100 1.00 86.62 417 SER A CA 1
ATOM 3168 C C . SER A 1 417 ? -27.015 4.734 26.012 1.00 86.62 417 SER A C 1
ATOM 3170 O O . SER A 1 417 ? -26.955 4.860 27.229 1.00 86.62 417 SER A O 1
ATOM 3172 N N . SER A 1 418 ? -27.568 3.663 25.436 1.00 85.00 418 SER A N 1
ATOM 3173 C CA . SER A 1 418 ? -28.178 2.580 26.209 1.00 85.00 418 SER A CA 1
ATOM 3174 C C . SER A 1 418 ? -27.131 1.862 27.051 1.00 85.00 418 SER A C 1
ATOM 3176 O O . SER A 1 418 ? -27.376 1.614 28.224 1.00 85.00 418 SER A O 1
ATOM 3178 N N . LEU A 1 419 ? -25.944 1.594 26.494 1.00 86.81 419 LEU A N 1
ATOM 3179 C CA . LEU A 1 419 ? -24.823 1.029 27.244 1.00 86.81 419 LEU A CA 1
ATOM 3180 C C . LEU A 1 419 ? -24.453 1.891 28.457 1.00 86.81 419 LEU A C 1
ATOM 3182 O O . LEU A 1 419 ? -24.369 1.368 29.566 1.00 86.81 419 LEU A O 1
ATOM 3186 N N . PHE A 1 420 ? -24.303 3.202 28.260 1.00 88.56 420 PHE A N 1
ATOM 3187 C CA . PHE A 1 420 ? -24.001 4.119 29.355 1.00 88.56 420 PHE A CA 1
ATOM 3188 C C . PHE A 1 420 ? -25.072 4.089 30.449 1.00 88.56 420 PHE A C 1
ATOM 3190 O O . PHE A 1 420 ? -24.762 3.983 31.637 1.00 88.56 420 PHE A O 1
ATOM 3197 N N . MET A 1 421 ? -26.344 4.091 30.053 1.00 87.06 421 MET A N 1
ATOM 3198 C CA . MET A 1 421 ? -27.463 4.028 30.990 1.00 87.06 421 MET A CA 1
ATOM 3199 C C . MET A 1 421 ? -27.564 2.688 31.715 1.00 87.06 421 MET A C 1
ATOM 3201 O O . MET A 1 421 ? -27.922 2.659 32.892 1.00 87.06 421 MET A O 1
ATOM 3205 N N . PHE A 1 422 ? -27.202 1.579 31.067 1.00 85.38 422 PHE A N 1
ATOM 3206 C CA . PHE A 1 422 ? -27.078 0.293 31.748 1.00 85.38 422 PHE A CA 1
ATOM 3207 C C . PHE A 1 422 ? -25.982 0.323 32.805 1.00 85.38 422 PHE A C 1
ATOM 3209 O O . PHE A 1 422 ? -26.226 -0.135 33.917 1.00 85.38 422 PHE A O 1
ATOM 3216 N N . CYS A 1 423 ? -24.817 0.902 32.511 1.00 88.12 423 CYS A N 1
ATOM 3217 C CA . CYS A 1 423 ? -23.749 1.045 33.497 1.00 88.12 423 CYS A CA 1
ATOM 3218 C C . CYS A 1 423 ? -24.157 1.956 34.663 1.00 88.12 423 CYS A C 1
ATOM 3220 O O . CYS A 1 423 ? -23.840 1.645 35.807 1.00 88.12 423 CYS A O 1
ATOM 3222 N N . LEU A 1 424 ? -24.934 3.014 34.409 1.00 87.25 424 LEU A N 1
ATOM 3223 C CA . LEU A 1 424 ? -25.492 3.877 35.458 1.00 87.25 424 LEU A CA 1
ATOM 3224 C C . LEU A 1 424 ? -26.513 3.158 36.350 1.00 87.25 424 LEU A C 1
ATOM 3226 O O . LEU A 1 424 ? -26.556 3.377 37.560 1.00 87.25 424 LEU A O 1
ATOM 3230 N N . ARG A 1 425 ? -27.349 2.291 35.772 1.00 85.12 425 ARG A N 1
ATOM 3231 C CA . ARG A 1 425 ? -28.289 1.462 36.543 1.00 85.12 425 ARG A CA 1
ATOM 3232 C C . ARG A 1 425 ? -27.551 0.381 37.333 1.00 85.12 425 ARG A C 1
ATOM 3234 O O . ARG A 1 425 ? -27.856 0.176 38.509 1.00 85.12 425 ARG A O 1
ATOM 3241 N N . ALA A 1 426 ? -26.557 -0.255 36.712 1.00 83.06 426 ALA A N 1
ATOM 3242 C CA . ALA A 1 426 ? -25.721 -1.286 37.318 1.00 83.06 426 ALA A CA 1
ATOM 3243 C C . ALA A 1 426 ? -24.902 -0.742 38.495 1.00 83.06 426 ALA A C 1
ATOM 3245 O O . ALA A 1 426 ? -24.881 -1.375 39.547 1.00 83.06 426 ALA A O 1
ATOM 3246 N N . SER A 1 427 ? -24.329 0.464 38.378 1.00 84.38 427 SER A N 1
ATOM 3247 C CA . SER A 1 427 ? -23.548 1.089 39.456 1.00 84.38 427 SER A CA 1
ATOM 3248 C C . SER A 1 427 ? -24.363 1.359 40.722 1.00 84.38 427 SER A C 1
ATOM 3250 O O . SER A 1 427 ? -23.807 1.473 41.808 1.00 84.38 427 SER A O 1
ATOM 3252 N N . ARG A 1 428 ? -25.693 1.445 40.601 1.00 82.62 428 ARG A N 1
ATOM 3253 C CA . ARG A 1 428 ? -26.617 1.627 41.729 1.00 82.62 428 ARG A CA 1
ATOM 3254 C C . ARG A 1 428 ? -27.357 0.340 42.113 1.00 82.62 428 ARG A C 1
ATOM 3256 O O . ARG A 1 428 ? -28.219 0.382 42.989 1.00 82.62 428 ARG A O 1
ATOM 3263 N N . CYS A 1 429 ? -27.077 -0.781 41.439 1.00 77.75 429 CYS A N 1
ATOM 3264 C CA . CYS A 1 429 ? -27.864 -2.019 41.483 1.00 77.75 429 CYS A CA 1
ATOM 3265 C C . CYS A 1 429 ? -29.388 -1.772 41.323 1.00 77.75 429 CYS A C 1
ATOM 3267 O O . CYS A 1 429 ? -30.212 -2.507 41.873 1.00 77.75 429 CYS A O 1
ATOM 3269 N N . ILE A 1 430 ? -29.789 -0.728 40.582 1.00 70.94 430 ILE A N 1
ATOM 3270 C CA . ILE A 1 430 ? -31.201 -0.395 40.344 1.00 70.94 430 ILE A CA 1
ATOM 3271 C C . ILE A 1 430 ? -31.696 -1.272 39.193 1.00 70.94 430 ILE A C 1
ATOM 3273 O O . ILE A 1 430 ? -31.304 -1.080 38.045 1.00 70.94 430 ILE A O 1
ATOM 3277 N N . GLY A 1 431 ? -32.568 -2.233 39.502 1.00 59.91 431 GLY A N 1
ATOM 3278 C CA . GLY A 1 431 ? -33.195 -3.106 38.504 1.00 59.91 431 GLY A CA 1
ATOM 3279 C C . GLY A 1 431 ? -32.657 -4.538 38.437 1.00 59.91 431 GLY A C 1
ATOM 3280 O O . GLY A 1 431 ? -33.245 -5.338 37.723 1.00 59.91 431 GLY A O 1
ATOM 3281 N N . SER A 1 432 ? -31.641 -4.925 39.226 1.00 52.25 432 SER A N 1
ATOM 3282 C CA . SER A 1 432 ? -31.229 -6.345 39.300 1.00 52.25 432 SER A CA 1
ATOM 3283 C C . SER A 1 432 ? -32.326 -7.262 39.872 1.00 52.25 432 SER A C 1
ATOM 3285 O O . SER A 1 432 ? -32.277 -8.476 39.694 1.00 52.25 432 SER A O 1
ATOM 3287 N N . GLN A 1 433 ? -33.350 -6.684 40.518 1.00 48.97 433 GLN A N 1
ATOM 3288 C CA . GLN A 1 433 ? -34.506 -7.408 41.055 1.00 48.97 433 GLN A CA 1
ATOM 3289 C C . GLN A 1 433 ? -35.717 -7.491 40.113 1.00 48.97 433 GLN A C 1
ATOM 3291 O O . GLN A 1 433 ? -36.632 -8.261 40.409 1.00 48.97 433 GLN A O 1
ATOM 3296 N N . SER A 1 434 ? -35.771 -6.750 38.996 1.00 49.81 434 SER A N 1
ATOM 3297 C CA . SER A 1 434 ? -36.846 -6.979 38.023 1.00 49.81 434 SER A CA 1
ATOM 3298 C C . SER A 1 434 ? -36.482 -8.196 37.168 1.00 49.81 434 SER A C 1
ATOM 3300 O O . SER A 1 434 ? -35.543 -8.168 36.377 1.00 49.81 434 SER A O 1
ATOM 3302 N N . GLN A 1 435 ? -37.232 -9.291 37.338 1.00 52.12 435 GLN A N 1
ATOM 3303 C CA . GLN A 1 435 ? -37.047 -10.582 36.651 1.00 52.12 435 GLN A CA 1
ATOM 3304 C C . GLN A 1 435 ? -36.962 -10.500 35.112 1.00 52.12 435 GLN A C 1
ATOM 3306 O O . GLN A 1 435 ? -36.586 -11.478 34.471 1.00 52.12 435 GLN A O 1
ATOM 3311 N N . GLU A 1 436 ? -37.320 -9.372 34.501 1.00 51.66 436 GLU A N 1
ATOM 3312 C CA . GLU A 1 436 ? -37.234 -9.162 33.053 1.00 51.66 436 GLU A CA 1
ATOM 3313 C C . GLU A 1 436 ? -35.837 -8.734 32.582 1.00 51.66 436 GLU A C 1
ATOM 3315 O O . GLU A 1 436 ? -35.429 -9.120 31.490 1.00 51.66 436 GLU A O 1
ATOM 3320 N N . ALA A 1 437 ? -35.058 -8.012 33.399 1.00 51.00 437 ALA A N 1
ATOM 3321 C CA . ALA A 1 437 ? -33.707 -7.577 33.025 1.00 51.00 437 ALA A CA 1
ATOM 3322 C C . ALA A 1 437 ? -32.660 -8.706 33.132 1.00 51.00 437 ALA A C 1
ATOM 3324 O O . ALA A 1 437 ? -31.607 -8.643 32.497 1.00 51.00 437 ALA A O 1
ATOM 3325 N N . THR A 1 438 ? -32.953 -9.755 33.909 1.00 53.72 438 THR A N 1
ATOM 3326 C CA . THR A 1 438 ? -32.070 -10.912 34.139 1.00 53.72 438 THR A CA 1
ATOM 3327 C C . THR A 1 438 ? -32.327 -12.093 33.200 1.00 53.72 438 THR A C 1
ATOM 3329 O O . THR A 1 438 ? -31.502 -13.002 33.142 1.00 53.72 438 THR A O 1
ATOM 3332 N N . LYS A 1 439 ? -33.399 -12.082 32.392 1.00 63.28 439 LYS A N 1
ATOM 3333 C CA . LYS A 1 439 ? -33.672 -13.116 31.371 1.00 63.28 439 LYS A CA 1
ATOM 3334 C C . LYS A 1 439 ? -32.900 -12.881 30.064 1.00 63.28 439 LYS A C 1
ATOM 3336 O O . LYS A 1 439 ? -33.446 -13.035 28.974 1.00 63.28 439 LYS A O 1
ATOM 3341 N N . VAL A 1 440 ? -31.618 -12.528 30.142 1.00 73.00 440 VAL A N 1
ATOM 3342 C CA . VAL A 1 440 ? -30.746 -12.661 28.965 1.00 73.00 440 VAL A CA 1
ATOM 3343 C C . VAL A 1 440 ? -30.453 -14.148 28.806 1.00 73.00 440 VAL A C 1
ATOM 3345 O O . VAL A 1 440 ? -29.916 -14.771 29.719 1.00 73.00 440 VAL A O 1
ATOM 3348 N N . SER A 1 441 ? -30.844 -14.741 27.677 1.00 84.94 441 SER A N 1
ATOM 3349 C CA . SER A 1 441 ? -30.612 -16.167 27.453 1.00 84.94 441 SER A CA 1
ATOM 3350 C C . SER A 1 441 ? -29.109 -16.469 27.472 1.00 84.94 441 SER A C 1
ATOM 3352 O O . SER A 1 441 ? -28.305 -15.727 26.901 1.00 84.94 441 SER A O 1
ATOM 3354 N N . ASN A 1 442 ? -28.717 -17.585 28.098 1.00 86.31 442 ASN A N 1
ATOM 3355 C CA . ASN A 1 442 ? -27.320 -18.046 28.108 1.00 86.31 442 ASN A CA 1
ATOM 3356 C C . ASN A 1 442 ? -26.748 -18.160 26.688 1.00 86.31 442 ASN A C 1
ATOM 3358 O O . ASN A 1 442 ? -25.563 -17.924 26.474 1.00 86.31 442 ASN A O 1
ATOM 3362 N N . PHE A 1 443 ? -27.616 -18.452 25.718 1.00 88.69 443 PHE A N 1
ATOM 3363 C CA . PHE A 1 443 ? -27.285 -18.463 24.303 1.00 88.69 443 PHE A CA 1
ATOM 3364 C C . PHE A 1 443 ? -26.761 -17.109 23.801 1.00 88.69 443 PHE A C 1
ATOM 3366 O O . PHE A 1 443 ? -25.707 -17.070 23.182 1.00 88.69 443 PHE A O 1
ATOM 3373 N N . VAL A 1 444 ? -27.423 -15.989 24.120 1.00 87.19 444 VAL A N 1
ATOM 3374 C CA . VAL A 1 444 ? -26.991 -14.645 23.681 1.00 87.19 444 VAL A CA 1
ATOM 3375 C C . VAL A 1 444 ? -25.652 -14.244 24.308 1.00 87.19 444 VAL A C 1
ATOM 3377 O O . VAL A 1 444 ? -24.866 -13.523 23.688 1.00 87.19 444 VAL A O 1
ATOM 3380 N N . ILE A 1 445 ? -25.379 -14.708 25.532 1.00 87.25 445 ILE A N 1
ATOM 3381 C CA . ILE A 1 445 ? -24.100 -14.483 26.221 1.00 87.25 445 ILE A CA 1
ATOM 3382 C C . ILE A 1 445 ? -22.991 -15.299 25.550 1.00 87.25 445 ILE A C 1
ATOM 3384 O O . ILE A 1 445 ? -21.938 -14.748 25.234 1.00 87.25 445 ILE A O 1
ATOM 3388 N N . ALA A 1 446 ? -23.237 -16.588 25.297 1.00 90.75 446 ALA A N 1
ATOM 3389 C CA . ALA A 1 446 ? -22.291 -17.464 24.614 1.00 90.75 446 ALA A CA 1
ATOM 3390 C C . ALA A 1 446 ? -21.993 -16.969 23.190 1.00 90.75 446 ALA A C 1
ATOM 3392 O O . ALA A 1 446 ? -20.832 -16.877 22.803 1.00 90.75 446 ALA A O 1
ATOM 3393 N N . GLU A 1 447 ? -23.021 -16.561 22.446 1.00 91.38 447 GLU A N 1
ATOM 3394 C CA . GLU A 1 447 ? -22.891 -15.947 21.124 1.00 91.38 447 GLU A CA 1
ATOM 3395 C C . GLU A 1 447 ? -22.014 -14.681 21.180 1.00 91.38 447 GLU A C 1
ATOM 3397 O O . GLU A 1 447 ? -21.097 -14.520 20.377 1.00 91.38 447 GLU A O 1
ATOM 3402 N N . ASP A 1 448 ? -22.235 -13.795 22.162 1.00 89.62 448 ASP A N 1
ATOM 3403 C CA . ASP A 1 448 ? -21.413 -12.593 22.360 1.00 89.62 448 ASP A CA 1
ATOM 3404 C C . ASP A 1 448 ? -19.935 -12.916 22.591 1.00 89.62 448 ASP A C 1
ATOM 3406 O O . ASP A 1 448 ? -19.055 -12.244 22.044 1.00 89.62 448 ASP A O 1
ATOM 3410 N N . ALA A 1 449 ? -19.683 -13.937 23.413 1.00 92.31 449 ALA A N 1
ATOM 3411 C CA . ALA A 1 449 ? -18.349 -14.386 23.760 1.00 92.31 449 ALA A CA 1
ATOM 3412 C C . ALA A 1 449 ? -17.639 -15.001 22.547 1.00 92.31 449 ALA A C 1
ATOM 3414 O O . ALA A 1 449 ? -16.505 -14.613 22.267 1.00 92.31 449 ALA A O 1
ATOM 3415 N N . VAL A 1 450 ? -18.307 -15.883 21.797 1.00 94.94 450 VAL A N 1
ATOM 3416 C CA . VAL A 1 450 ? -17.749 -16.524 20.595 1.00 94.94 450 VAL A CA 1
ATOM 3417 C C . VAL A 1 450 ? -17.425 -15.485 19.526 1.00 94.94 450 VAL A C 1
ATOM 3419 O O . VAL A 1 450 ? -16.303 -15.456 19.030 1.00 94.94 450 VAL A O 1
ATOM 3422 N N . ILE A 1 451 ? -18.354 -14.573 19.221 1.00 93.19 451 ILE A N 1
ATOM 3423 C CA . ILE A 1 451 ? -18.123 -13.515 18.225 1.00 93.19 451 ILE A CA 1
ATOM 3424 C C . ILE A 1 451 ? -16.957 -12.614 18.643 1.00 93.19 451 ILE A C 1
ATOM 3426 O O . ILE A 1 451 ? -16.130 -12.246 17.810 1.00 93.19 451 ILE A O 1
ATOM 3430 N N . GLY A 1 452 ? -16.871 -12.269 19.933 1.00 94.00 452 GLY A N 1
ATOM 3431 C CA . GLY A 1 452 ? -15.747 -11.502 20.463 1.00 94.00 452 GLY A CA 1
ATOM 3432 C C . GLY A 1 452 ? -14.413 -12.214 20.271 1.00 94.00 452 GLY A C 1
ATOM 3433 O O . GLY A 1 452 ? -13.466 -11.602 19.788 1.00 94.00 452 GLY A O 1
ATOM 3434 N N . LEU A 1 453 ? -14.354 -13.510 20.578 1.00 96.50 453 LEU A N 1
ATOM 3435 C CA . LEU A 1 453 ? -13.138 -14.303 20.428 1.00 96.50 453 LEU A CA 1
ATOM 3436 C C . LEU A 1 453 ? -12.704 -14.418 18.959 1.00 96.50 453 LEU A C 1
ATOM 3438 O O . LEU A 1 453 ? -11.525 -14.246 18.660 1.00 96.50 453 LEU A O 1
ATOM 3442 N N . VAL A 1 454 ? -13.651 -14.642 18.041 1.00 96.81 454 VAL A N 1
ATOM 3443 C CA . VAL A 1 454 ? -13.374 -14.706 16.595 1.00 96.81 454 VAL A CA 1
ATOM 3444 C C . VAL A 1 454 ? -12.847 -13.366 16.075 1.00 96.81 454 VAL A C 1
ATOM 3446 O O . VAL A 1 454 ? -11.871 -13.348 15.329 1.00 96.81 454 VAL A O 1
ATOM 3449 N N . ALA A 1 455 ? -13.431 -12.239 16.494 1.00 96.75 455 ALA A N 1
ATOM 3450 C CA . ALA A 1 455 ? -12.965 -10.912 16.087 1.00 96.75 455 ALA A CA 1
ATOM 3451 C C . ALA A 1 455 ? -11.541 -10.607 16.591 1.00 96.75 455 ALA A C 1
ATOM 3453 O O . ALA A 1 455 ? -10.715 -10.103 15.829 1.00 96.75 455 ALA A O 1
ATOM 3454 N N . ILE A 1 456 ? -11.232 -10.961 17.844 1.00 98.06 456 ILE A N 1
ATOM 3455 C CA . ILE A 1 456 ? -9.884 -10.828 18.426 1.00 98.06 456 ILE A CA 1
ATOM 3456 C C . ILE A 1 456 ? -8.882 -11.701 17.665 1.00 98.06 456 ILE A C 1
ATOM 3458 O O . ILE A 1 456 ? -7.809 -11.228 17.290 1.00 98.06 456 ILE A O 1
ATOM 3462 N N . GLY A 1 457 ? -9.249 -12.958 17.395 1.00 97.94 457 GLY A N 1
ATOM 3463 C CA . GLY A 1 457 ? -8.433 -13.885 16.614 1.00 97.94 457 GLY A CA 1
ATOM 3464 C C . GLY A 1 457 ? -8.149 -13.360 15.207 1.00 97.94 457 GLY A C 1
ATOM 3465 O O . GLY A 1 457 ? -7.004 -13.398 14.768 1.00 97.94 457 GLY A O 1
ATOM 3466 N N . ALA A 1 458 ? -9.155 -12.790 14.534 1.00 97.56 458 ALA A N 1
ATOM 3467 C CA . ALA A 1 458 ? -8.995 -12.180 13.217 1.00 97.56 458 ALA A CA 1
ATOM 3468 C C . ALA A 1 458 ? -8.022 -10.989 13.244 1.00 97.56 458 ALA A C 1
ATOM 3470 O O . ALA A 1 458 ? -7.119 -10.924 12.412 1.00 97.56 458 ALA A O 1
ATOM 3471 N N . ARG A 1 459 ? -8.148 -10.075 14.218 1.00 97.81 459 ARG A N 1
ATOM 3472 C CA . ARG A 1 459 ? -7.216 -8.943 14.371 1.00 97.81 459 ARG A CA 1
ATOM 3473 C C . ARG A 1 459 ? -5.785 -9.422 14.584 1.00 97.81 459 ARG A C 1
ATOM 3475 O O . ARG A 1 459 ? -4.883 -8.931 13.906 1.00 97.81 459 ARG A O 1
ATOM 3482 N N . LEU A 1 460 ? -5.582 -10.387 15.480 1.00 98.06 460 LEU A N 1
ATOM 3483 C CA . LEU A 1 460 ? -4.260 -10.929 15.784 1.00 98.06 460 LEU A CA 1
ATOM 3484 C C . LEU A 1 460 ? -3.650 -11.635 14.566 1.00 98.06 460 LEU A C 1
ATOM 3486 O O . LEU A 1 460 ? -2.508 -11.351 14.211 1.00 98.06 460 LEU A O 1
ATOM 3490 N N . ALA A 1 461 ? -4.421 -12.498 13.901 1.00 97.31 461 ALA A N 1
ATOM 3491 C CA . ALA A 1 461 ? -3.974 -13.251 12.734 1.00 97.31 461 ALA A CA 1
ATOM 3492 C C . ALA A 1 461 ? -3.596 -12.329 11.568 1.00 97.31 461 ALA A C 1
ATOM 3494 O O . ALA A 1 461 ? -2.525 -12.489 10.991 1.00 97.31 461 ALA A O 1
ATOM 3495 N N . VAL A 1 462 ? -4.424 -11.325 11.253 1.00 96.62 462 VAL A N 1
ATOM 3496 C CA . VAL A 1 462 ? -4.127 -10.376 10.169 1.00 96.62 462 VAL A CA 1
ATOM 3497 C C . VAL A 1 462 ? -2.943 -9.478 10.527 1.00 96.62 462 VAL A C 1
ATOM 3499 O O . VAL A 1 462 ? -2.101 -9.219 9.670 1.00 96.62 462 VAL A O 1
ATOM 3502 N N . SER A 1 463 ? -2.832 -9.034 11.784 1.00 97.00 463 SER A N 1
ATOM 3503 C CA . SER A 1 463 ? -1.683 -8.231 12.227 1.00 97.00 463 SER A CA 1
ATOM 3504 C C . SER A 1 463 ? -0.375 -9.018 12.121 1.00 97.00 463 SER A C 1
ATOM 3506 O O . SER A 1 463 ? 0.625 -8.471 11.665 1.00 97.00 463 SER A O 1
ATOM 3508 N N . ALA A 1 464 ? -0.390 -10.302 12.496 1.00 96.75 464 ALA A N 1
ATOM 3509 C CA . ALA A 1 464 ? 0.758 -11.194 12.359 1.00 96.75 464 ALA A CA 1
ATOM 3510 C C . ALA A 1 464 ? 1.081 -11.490 10.888 1.00 96.75 464 ALA A C 1
ATOM 3512 O O . ALA A 1 464 ? 2.241 -11.440 10.499 1.00 96.75 464 ALA A O 1
ATOM 3513 N N . TRP A 1 465 ? 0.067 -11.729 10.051 1.00 93.81 465 TRP A N 1
ATOM 3514 C CA . TRP A 1 465 ? 0.250 -11.953 8.615 1.00 93.81 465 TRP A CA 1
ATOM 3515 C C . TRP A 1 465 ? 0.878 -10.740 7.914 1.00 93.81 465 TRP A C 1
ATOM 3517 O O . TRP A 1 465 ? 1.793 -10.892 7.110 1.00 93.81 465 TRP A O 1
ATOM 3527 N N . ARG A 1 466 ? 0.435 -9.523 8.251 1.00 93.19 466 ARG A N 1
ATOM 3528 C CA . ARG A 1 466 ? 0.903 -8.281 7.616 1.00 93.19 466 ARG A CA 1
ATOM 3529 C C . ARG A 1 466 ? 2.180 -7.696 8.218 1.00 93.19 466 ARG A C 1
ATOM 3531 O O . ARG A 1 466 ? 2.687 -6.714 7.679 1.00 93.19 466 ARG A O 1
ATOM 3538 N N . ILE A 1 467 ? 2.719 -8.257 9.305 1.00 94.94 467 ILE A N 1
ATOM 3539 C CA . ILE A 1 467 ? 3.858 -7.645 10.004 1.00 94.94 467 ILE A CA 1
ATOM 3540 C C . ILE A 1 467 ? 5.092 -7.546 9.106 1.00 94.94 467 ILE A C 1
ATOM 3542 O O . ILE A 1 467 ? 5.699 -6.484 9.046 1.00 94.94 467 ILE A O 1
ATOM 3546 N N . VAL A 1 468 ? 5.430 -8.600 8.359 1.00 91.88 468 VAL A N 1
ATOM 3547 C CA . VAL A 1 468 ? 6.638 -8.637 7.520 1.00 91.88 468 VAL A CA 1
ATOM 3548 C C . VAL A 1 468 ? 6.534 -7.613 6.392 1.00 91.88 468 VAL A C 1
ATOM 3550 O O . VAL A 1 468 ? 7.416 -6.770 6.235 1.00 91.88 468 VAL A O 1
ATOM 3553 N N . SER A 1 469 ? 5.413 -7.622 5.666 1.00 88.75 469 SER A N 1
ATOM 3554 C CA . SER A 1 469 ? 5.193 -6.734 4.525 1.00 88.75 469 SER A CA 1
ATOM 3555 C C . SER A 1 469 ? 5.114 -5.259 4.943 1.00 88.75 469 SER A C 1
ATOM 3557 O O . SER A 1 469 ? 5.688 -4.400 4.281 1.00 88.75 469 SER A O 1
ATOM 3559 N N . LEU A 1 470 ? 4.439 -4.946 6.059 1.00 92.38 470 LEU A N 1
ATOM 3560 C CA . LEU A 1 470 ? 4.350 -3.573 6.574 1.00 92.38 470 LEU A CA 1
ATOM 3561 C C . LEU A 1 470 ? 5.668 -3.102 7.194 1.00 92.38 470 LEU A C 1
ATOM 3563 O O . LEU A 1 470 ? 6.001 -1.928 7.084 1.00 92.38 470 LEU A O 1
ATOM 3567 N N . THR A 1 471 ? 6.447 -3.992 7.811 1.00 93.19 471 THR A N 1
ATOM 3568 C CA . THR A 1 471 ? 7.778 -3.632 8.328 1.00 93.19 471 THR A CA 1
ATOM 3569 C C . THR A 1 471 ? 8.707 -3.226 7.193 1.00 93.19 471 THR A C 1
ATOM 3571 O O . THR A 1 471 ? 9.370 -2.198 7.299 1.00 93.19 471 THR A O 1
ATOM 3574 N N . ALA A 1 472 ? 8.690 -3.970 6.083 1.00 89.25 472 ALA A N 1
ATOM 3575 C CA . ALA A 1 472 ? 9.449 -3.620 4.885 1.00 89.25 472 ALA A CA 1
ATOM 3576 C C . ALA A 1 472 ? 9.022 -2.262 4.287 1.00 89.25 472 ALA A C 1
ATOM 3578 O O . ALA A 1 472 ? 9.823 -1.585 3.651 1.00 89.25 472 ALA A O 1
ATOM 3579 N N . ASP A 1 473 ? 7.779 -1.828 4.517 1.00 89.50 473 ASP A N 1
ATOM 3580 C CA . ASP A 1 473 ? 7.242 -0.528 4.085 1.00 89.50 473 ASP A CA 1
ATOM 3581 C C . ASP A 1 473 ? 7.406 0.589 5.134 1.00 89.50 473 ASP A C 1
ATOM 3583 O O . ASP A 1 473 ? 6.716 1.600 5.064 1.00 89.50 473 ASP A O 1
ATOM 3587 N N . ASN A 1 474 ? 8.291 0.413 6.127 1.00 91.44 474 ASN A N 1
ATOM 3588 C CA . ASN A 1 474 ? 8.505 1.336 7.255 1.00 91.44 474 ASN A CA 1
ATOM 3589 C C . ASN A 1 474 ? 7.250 1.598 8.113 1.00 91.44 474 ASN A C 1
ATOM 3591 O O . ASN A 1 474 ? 7.165 2.587 8.838 1.00 91.44 474 ASN A O 1
ATOM 3595 N N . GLN A 1 475 ? 6.278 0.688 8.076 1.00 93.75 475 GLN A N 1
ATOM 3596 C CA . GLN A 1 475 ? 4.962 0.802 8.712 1.00 93.75 475 GLN A CA 1
ATOM 3597 C C . GLN A 1 475 ? 4.823 -0.123 9.932 1.00 93.75 475 GLN A C 1
ATOM 3599 O O . GLN A 1 475 ? 3.713 -0.488 10.309 1.00 93.75 475 GLN A O 1
ATOM 3604 N N . LEU A 1 476 ? 5.935 -0.505 10.579 1.00 94.94 476 LEU A N 1
ATOM 3605 C CA . LEU A 1 476 ? 5.976 -1.446 11.718 1.00 94.94 476 LEU A CA 1
ATOM 3606 C C . LEU A 1 476 ? 5.107 -1.008 12.913 1.00 94.94 476 LEU A C 1
ATOM 3608 O O . LEU A 1 476 ? 4.593 -1.849 13.661 1.00 94.94 476 LEU A O 1
ATOM 3612 N N . ARG A 1 477 ? 4.921 0.306 13.094 1.00 95.75 477 ARG A N 1
ATOM 3613 C CA . ARG A 1 477 ? 4.130 0.883 14.190 1.00 95.75 477 ARG A CA 1
ATOM 3614 C C . ARG A 1 477 ? 2.699 0.343 14.205 1.00 95.75 477 ARG A C 1
ATOM 3616 O O . ARG A 1 477 ? 2.225 -0.081 15.259 1.00 95.75 477 ARG A O 1
ATOM 3623 N N . ALA A 1 478 ? 2.042 0.303 13.047 1.00 96.31 478 ALA A N 1
ATOM 3624 C CA . ALA A 1 478 ? 0.664 -0.152 12.929 1.00 96.31 478 ALA A CA 1
ATOM 3625 C C . ALA A 1 478 ? 0.471 -1.616 13.389 1.00 96.31 478 ALA A C 1
ATOM 3627 O O . ALA A 1 478 ? -0.214 -1.812 14.392 1.00 96.31 478 ALA A O 1
ATOM 3628 N N . PRO A 1 479 ? 1.072 -2.655 12.770 1.00 97.12 479 PRO A N 1
ATOM 3629 C CA . PRO A 1 479 ? 0.843 -4.044 13.169 1.00 97.12 479 PRO A CA 1
ATOM 3630 C C . PRO A 1 479 ? 1.273 -4.318 14.617 1.00 97.12 479 PRO A C 1
ATOM 3632 O O . PRO A 1 479 ? 0.567 -5.028 15.328 1.00 97.12 479 PRO A O 1
ATOM 3635 N N . THR A 1 480 ? 2.357 -3.702 15.102 1.00 97.38 480 THR A N 1
ATOM 3636 C CA . THR A 1 480 ? 2.827 -3.884 16.489 1.00 97.38 480 THR A CA 1
ATOM 3637 C C . THR A 1 480 ? 1.787 -3.415 17.505 1.00 97.38 480 THR A C 1
ATOM 3639 O O . THR A 1 480 ? 1.418 -4.152 18.421 1.00 97.38 480 THR A O 1
ATOM 3642 N N . ILE A 1 481 ? 1.256 -2.202 17.323 1.00 98.06 481 ILE A N 1
ATOM 3643 C CA . ILE A 1 481 ? 0.240 -1.646 18.223 1.00 98.06 481 ILE A CA 1
ATOM 3644 C C . ILE A 1 481 ? -1.060 -2.458 18.148 1.00 98.06 481 ILE A C 1
ATOM 3646 O O . ILE A 1 481 ? -1.726 -2.655 19.166 1.00 98.06 481 ILE A O 1
ATOM 3650 N N . GLN A 1 482 ? -1.401 -2.991 16.974 1.00 98.12 482 GLN A N 1
ATOM 3651 C CA . GLN A 1 482 ? -2.582 -3.835 16.785 1.00 98.12 482 GLN A CA 1
ATOM 3652 C C . GLN A 1 482 ? -2.439 -5.216 17.446 1.00 98.12 482 GLN A C 1
ATOM 3654 O O . GLN A 1 482 ? -3.412 -5.711 18.018 1.00 98.12 482 GLN A O 1
ATOM 3659 N N . ILE A 1 483 ? -1.240 -5.808 17.466 1.00 98.44 483 ILE A N 1
ATOM 3660 C CA . ILE A 1 483 ? -0.953 -7.041 18.222 1.00 98.44 483 ILE A CA 1
ATOM 3661 C C . ILE A 1 483 ? -1.126 -6.794 19.724 1.00 98.44 483 ILE A C 1
ATOM 3663 O O . ILE A 1 483 ? -1.862 -7.531 20.381 1.00 98.44 483 ILE A O 1
ATOM 3667 N N . ILE A 1 484 ? -0.526 -5.726 20.265 1.00 98.25 484 ILE A N 1
ATOM 3668 C CA . ILE A 1 484 ? -0.654 -5.376 21.692 1.00 98.25 484 ILE A CA 1
ATOM 3669 C C . ILE A 1 484 ? -2.126 -5.143 22.054 1.00 98.25 484 ILE A C 1
ATOM 3671 O O . ILE A 1 484 ? -2.622 -5.667 23.053 1.00 98.25 484 ILE A O 1
ATOM 3675 N N . ALA A 1 485 ? -2.856 -4.412 21.212 1.00 98.06 485 ALA A N 1
ATOM 3676 C CA . ALA A 1 485 ? -4.278 -4.171 21.412 1.00 98.06 485 ALA A CA 1
ATOM 3677 C C . ALA A 1 485 ? -5.102 -5.468 21.346 1.00 98.06 485 ALA A C 1
ATOM 3679 O O . ALA A 1 485 ? -6.039 -5.620 22.125 1.00 98.06 485 ALA A O 1
ATOM 3680 N N . SER A 1 486 ? -4.738 -6.423 20.486 1.00 98.12 486 SER A N 1
ATOM 3681 C CA . SER A 1 486 ? -5.387 -7.742 20.419 1.00 98.12 486 SER A CA 1
ATOM 3682 C C . SER A 1 486 ? -5.186 -8.539 21.711 1.00 98.12 486 SER A C 1
ATOM 3684 O O . SER A 1 486 ? -6.132 -9.141 22.218 1.00 98.12 486 SER A O 1
ATOM 3686 N N . VAL A 1 487 ? -3.978 -8.507 22.288 1.00 98.12 487 VAL A N 1
ATOM 3687 C CA . VAL A 1 487 ? -3.681 -9.154 23.579 1.00 98.12 487 VAL A CA 1
ATOM 3688 C C . VAL A 1 487 ? -4.495 -8.515 24.705 1.00 98.12 487 VAL A C 1
ATOM 3690 O O . VAL A 1 487 ? -5.089 -9.225 25.516 1.00 98.12 487 VAL A O 1
ATOM 3693 N N . LEU A 1 488 ? -4.599 -7.183 24.733 1.00 97.50 488 LEU A N 1
ATOM 3694 C CA . LEU A 1 488 ? -5.443 -6.483 25.705 1.00 97.50 488 LEU A CA 1
ATOM 3695 C C . LEU A 1 488 ? -6.933 -6.798 25.515 1.00 97.50 488 LEU A C 1
ATOM 3697 O O . LEU A 1 488 ? -7.630 -6.998 26.510 1.00 97.50 488 LEU A O 1
ATOM 3701 N N . SER A 1 489 ? -7.422 -6.904 24.273 1.00 97.88 489 SER A N 1
ATOM 3702 C CA . SER A 1 489 ? -8.789 -7.358 23.981 1.00 97.88 489 SER A CA 1
ATOM 3703 C C . SER A 1 489 ? -9.026 -8.784 24.491 1.00 97.88 489 SER A C 1
ATOM 3705 O O . SER A 1 489 ? -10.074 -9.056 25.076 1.00 97.88 489 SER A O 1
ATOM 3707 N N . LEU A 1 490 ? -8.049 -9.688 24.338 1.00 97.94 490 LEU A N 1
ATOM 3708 C CA . LEU A 1 490 ? -8.135 -11.060 24.845 1.00 97.94 490 LEU A CA 1
ATOM 3709 C C . LEU A 1 490 ? -8.191 -11.094 26.375 1.00 97.94 490 LEU A C 1
ATOM 3711 O O . LEU A 1 490 ? -9.062 -11.754 26.938 1.00 97.94 490 LEU A O 1
ATOM 3715 N N . LEU A 1 491 ? -7.315 -10.350 27.055 1.00 96.75 491 LEU A N 1
ATOM 3716 C CA . LEU A 1 491 ? -7.335 -10.239 28.516 1.00 96.75 491 LEU A CA 1
ATOM 3717 C C . LEU A 1 491 ? -8.666 -9.661 29.008 1.00 96.75 491 LEU A C 1
ATOM 3719 O O . LEU A 1 491 ? -9.285 -10.216 29.916 1.00 96.75 491 LEU A O 1
ATOM 3723 N N . HIS A 1 492 ? -9.151 -8.598 28.363 1.00 95.38 492 HIS A N 1
ATOM 3724 C CA . HIS A 1 492 ? -10.456 -8.009 28.648 1.00 95.38 492 HIS A CA 1
ATOM 3725 C C . HIS A 1 492 ? -11.586 -9.037 28.476 1.00 95.38 492 HIS A C 1
ATOM 3727 O O . HIS A 1 492 ? -12.464 -9.161 29.333 1.00 95.38 492 HIS A O 1
ATOM 3733 N N . TRP A 1 493 ? -11.550 -9.819 27.395 1.00 96.12 493 TRP A N 1
ATOM 3734 C CA . TRP A 1 493 ? -12.514 -10.879 27.120 1.00 96.12 493 TRP A CA 1
ATOM 3735 C C . TRP A 1 493 ? -12.475 -11.993 28.179 1.00 96.12 493 TRP A C 1
ATOM 3737 O O . TRP A 1 493 ? -13.535 -12.406 28.656 1.00 96.12 493 TRP A O 1
ATOM 3747 N N . VAL A 1 494 ? -11.288 -12.440 28.606 1.00 96.12 494 VAL A N 1
ATOM 3748 C CA . VAL A 1 494 ? -11.132 -13.465 29.654 1.00 96.12 494 VAL A CA 1
ATOM 3749 C C . VAL A 1 494 ? -11.704 -12.971 30.982 1.00 96.12 494 VAL A C 1
ATOM 3751 O O . VAL A 1 494 ? -12.512 -13.661 31.608 1.00 96.12 494 VAL A O 1
ATOM 3754 N N . VAL A 1 495 ? -11.338 -11.755 31.397 1.00 94.00 495 VAL A N 1
ATOM 3755 C CA . VAL A 1 495 ? -11.806 -11.177 32.664 1.00 94.00 495 VAL A CA 1
ATOM 3756 C C . VAL A 1 495 ? -13.326 -11.020 32.662 1.00 94.00 495 VAL A C 1
ATOM 3758 O O . VAL A 1 495 ? -13.993 -11.386 33.633 1.00 94.00 495 VAL A O 1
ATOM 3761 N N . ARG A 1 496 ? -13.890 -10.542 31.549 1.00 91.12 496 ARG A N 1
ATOM 3762 C CA . ARG A 1 496 ? -15.332 -10.339 31.390 1.00 91.12 496 ARG A CA 1
ATOM 3763 C C . ARG A 1 496 ? -16.140 -11.637 31.484 1.00 91.12 496 ARG A C 1
ATOM 3765 O O . ARG A 1 496 ? -17.214 -11.624 32.087 1.00 91.12 496 ARG A O 1
ATOM 3772 N N . ASN A 1 497 ? -15.657 -12.725 30.882 1.00 91.38 497 ASN A N 1
ATOM 3773 C CA . ASN A 1 497 ? -16.423 -13.971 30.768 1.00 91.38 497 ASN A CA 1
ATOM 3774 C C . ASN A 1 497 ? -16.166 -14.965 31.911 1.00 91.38 497 ASN A C 1
ATOM 3776 O O . ASN A 1 497 ? -17.092 -15.674 32.301 1.00 91.38 497 ASN A O 1
ATOM 3780 N N . PHE A 1 498 ? -14.951 -15.013 32.470 1.00 91.75 498 PHE A N 1
ATOM 3781 C CA . PHE A 1 498 ? -14.568 -16.048 33.443 1.00 91.75 498 PHE A CA 1
ATOM 3782 C C . PHE A 1 498 ? -14.318 -15.523 34.857 1.00 91.75 498 PHE A C 1
ATOM 3784 O O . PHE A 1 498 ? -14.654 -16.206 35.825 1.00 91.75 498 PHE A O 1
ATOM 3791 N N . VAL A 1 499 ? -13.747 -14.322 34.989 1.00 89.62 499 VAL A N 1
ATOM 3792 C CA . VAL A 1 499 ? -13.316 -13.786 36.292 1.00 89.62 499 VAL A CA 1
ATOM 3793 C C . VAL A 1 499 ? -14.455 -13.033 36.981 1.00 89.62 499 VAL A C 1
ATOM 3795 O O . VAL A 1 499 ? -14.746 -13.264 38.153 1.00 89.62 499 VAL A O 1
ATOM 3798 N N . LEU A 1 500 ? -15.146 -12.151 36.256 1.00 85.75 500 LEU A N 1
ATOM 3799 C CA . LEU A 1 500 ? -16.193 -11.306 36.826 1.00 85.75 500 LEU A CA 1
ATOM 3800 C C . LEU A 1 500 ? -17.534 -12.037 36.941 1.00 85.75 500 LEU A C 1
ATOM 3802 O O . LEU A 1 500 ? -18.326 -12.082 35.998 1.00 85.75 500 LEU A O 1
ATOM 3806 N N . LYS A 1 501 ? -17.851 -12.524 38.142 1.00 78.56 501 LYS A N 1
ATOM 3807 C CA . LYS A 1 501 ? -19.167 -13.085 38.503 1.00 78.56 501 LYS A CA 1
ATOM 3808 C C . LYS A 1 501 ? -20.006 -12.122 39.353 1.00 78.56 501 LYS A C 1
ATOM 3810 O O . LYS A 1 501 ? -20.598 -12.528 40.344 1.00 78.56 501 LYS A O 1
ATOM 3815 N N . HIS A 1 502 ? -20.040 -10.840 38.993 1.00 65.75 502 HIS A N 1
ATOM 3816 C CA . HIS A 1 502 ? -20.795 -9.853 39.766 1.00 65.75 502 HIS A CA 1
ATOM 3817 C C . HIS A 1 502 ? -22.296 -9.893 39.431 1.00 65.75 502 HIS A C 1
ATOM 3819 O O . HIS A 1 502 ? -22.672 -9.769 38.265 1.00 65.75 502 HIS A O 1
ATOM 3825 N N . GLU A 1 503 ? -23.143 -10.075 40.450 1.00 67.50 503 GLU A N 1
ATOM 3826 C CA . GLU A 1 503 ? -24.594 -10.290 40.303 1.00 67.50 503 GLU A CA 1
ATOM 3827 C C . GLU A 1 503 ? -25.368 -9.030 39.875 1.00 67.50 503 GLU A C 1
ATOM 3829 O O . GLU A 1 503 ? -26.435 -9.140 39.273 1.00 67.50 503 GLU A O 1
ATOM 3834 N N . CYS A 1 504 ? -24.842 -7.829 40.150 1.00 71.69 504 CYS A N 1
ATOM 3835 C CA . CYS A 1 504 ? -25.501 -6.571 39.776 1.00 71.69 504 CYS A CA 1
ATOM 3836 C C . CYS A 1 504 ? -25.283 -6.156 38.309 1.00 71.69 504 CYS A C 1
ATOM 3838 O O . CYS A 1 504 ? -25.940 -5.221 37.850 1.00 71.69 504 CYS A O 1
ATOM 3840 N N . GLU A 1 505 ? -24.389 -6.816 37.563 1.00 73.62 505 GLU A N 1
ATOM 3841 C CA . GLU A 1 505 ? -24.066 -6.432 36.184 1.00 73.62 505 GLU A CA 1
ATOM 3842 C C . GLU A 1 505 ? -24.638 -7.398 35.150 1.00 73.62 505 GLU A C 1
ATOM 3844 O O . GLU A 1 505 ? -24.430 -8.612 35.208 1.00 73.62 505 GLU A O 1
ATOM 3849 N N . ILE A 1 506 ? -25.282 -6.840 34.122 1.00 77.25 506 ILE A N 1
ATOM 3850 C CA . ILE A 1 506 ? -25.732 -7.616 32.968 1.00 77.25 506 ILE A CA 1
ATOM 3851 C C . ILE A 1 506 ? -24.486 -8.126 32.217 1.00 77.25 506 ILE A C 1
ATOM 3853 O O . ILE A 1 506 ? -23.624 -7.320 31.854 1.00 77.25 506 ILE A O 1
ATOM 3857 N N . PRO A 1 507 ? -24.375 -9.434 31.908 1.00 77.38 507 PRO A N 1
ATOM 3858 C CA . PRO A 1 507 ? -23.194 -10.021 31.257 1.00 77.38 507 PRO A CA 1
ATOM 3859 C C . PRO A 1 507 ? -22.745 -9.322 29.958 1.00 77.38 507 PRO A C 1
ATOM 3861 O O . PRO A 1 507 ? -21.560 -9.307 29.613 1.00 77.38 507 PRO A O 1
ATOM 3864 N N . LEU A 1 508 ? -23.683 -8.702 29.238 1.00 79.38 508 LEU A N 1
ATOM 3865 C CA . LEU A 1 508 ? -23.430 -7.989 27.984 1.00 79.38 508 LEU A CA 1
ATOM 3866 C C . LEU A 1 508 ? -22.769 -6.608 28.164 1.00 79.38 508 LEU A C 1
ATOM 3868 O O . LEU A 1 508 ? -22.122 -6.129 27.235 1.00 79.38 508 LEU A O 1
ATOM 3872 N N . THR A 1 509 ? -22.905 -5.975 29.333 1.00 82.50 509 THR A N 1
ATOM 3873 C CA . THR A 1 509 ? -22.413 -4.606 29.600 1.00 82.50 509 THR A CA 1
ATOM 3874 C C . THR A 1 509 ? -21.222 -4.550 30.550 1.00 82.50 509 THR A C 1
ATOM 3876 O O . THR A 1 509 ? -20.664 -3.471 30.747 1.00 82.50 509 THR A O 1
ATOM 3879 N N . LYS A 1 510 ? -20.820 -5.692 31.123 1.00 87.81 510 LYS A N 1
ATOM 3880 C CA . LYS A 1 510 ? -19.629 -5.810 31.974 1.00 87.81 510 LYS A CA 1
ATOM 3881 C C . LYS A 1 510 ? -18.428 -5.138 31.313 1.00 87.81 510 LYS A C 1
ATOM 3883 O O . LYS A 1 510 ? -18.184 -5.358 30.126 1.00 87.81 510 LYS A O 1
ATOM 3888 N N . LEU A 1 511 ? -17.701 -4.334 32.088 1.00 89.62 511 LEU A N 1
ATOM 3889 C CA . LEU A 1 511 ? -16.478 -3.651 31.654 1.00 89.62 511 LEU A CA 1
ATOM 3890 C C . LEU A 1 511 ? -16.630 -2.733 30.423 1.00 89.62 511 LEU A C 1
ATOM 3892 O O . LEU A 1 511 ? -15.682 -2.538 29.671 1.00 89.62 511 LEU A O 1
ATOM 3896 N N . GLY A 1 512 ? -17.812 -2.156 30.185 1.00 88.12 512 GLY A N 1
ATOM 3897 C CA . GLY A 1 512 ? -18.054 -1.342 28.983 1.00 88.12 512 GLY A CA 1
ATOM 3898 C C . GLY A 1 512 ? -18.361 -2.179 27.731 1.00 88.12 512 GLY A C 1
ATOM 3899 O O . GLY A 1 512 ? -18.501 -1.648 26.630 1.00 88.12 512 GLY A O 1
ATOM 3900 N N . GLY A 1 513 ? -18.555 -3.491 27.886 1.00 90.62 513 GLY A N 1
ATOM 3901 C CA . GLY A 1 513 ? -19.005 -4.418 26.849 1.00 90.62 513 GLY A CA 1
ATOM 3902 C C . GLY A 1 513 ? -17.868 -5.022 26.023 1.00 90.62 513 GLY A C 1
ATOM 3903 O O . GLY A 1 513 ? -16.755 -5.186 26.497 1.00 90.62 513 GLY A O 1
ATOM 3904 N N . SER A 1 514 ? -18.156 -5.449 24.794 1.00 92.50 514 SER A N 1
ATOM 3905 C CA . SER A 1 514 ? -17.175 -6.166 23.965 1.00 92.50 514 SER A CA 1
ATOM 3906 C C . SER A 1 514 ? -16.351 -5.249 23.071 1.00 92.50 514 SER A C 1
ATOM 3908 O O . SER A 1 514 ? -16.895 -4.320 22.471 1.00 92.50 514 SER A O 1
ATOM 3910 N N . THR A 1 515 ? -15.079 -5.601 22.883 1.00 95.06 515 THR A N 1
ATOM 3911 C CA . THR A 1 515 ? -14.154 -4.998 21.913 1.00 95.06 515 THR A CA 1
ATOM 3912 C C . THR A 1 515 ? -14.365 -5.484 20.473 1.00 95.06 515 THR A C 1
ATOM 3914 O O . THR A 1 515 ? -13.767 -4.924 19.561 1.00 95.06 515 THR A O 1
ATOM 3917 N N . ALA A 1 516 ? -15.258 -6.458 20.234 1.00 95.06 516 ALA A N 1
ATOM 3918 C CA . ALA A 1 516 ? -15.407 -7.154 18.948 1.00 95.06 516 ALA A CA 1
ATOM 3919 C C . ALA A 1 516 ? -15.502 -6.235 17.715 1.00 95.06 516 ALA A C 1
ATOM 3921 O O . ALA A 1 516 ? -14.926 -6.541 16.678 1.00 95.06 516 ALA A O 1
ATOM 3922 N N . ILE A 1 517 ? -16.216 -5.105 17.817 1.00 93.94 517 ILE A N 1
ATOM 3923 C CA . ILE A 1 517 ? -16.352 -4.142 16.708 1.00 93.94 517 ILE A CA 1
ATOM 3924 C C . ILE A 1 517 ? -14.999 -3.497 16.374 1.00 93.94 517 ILE A C 1
ATOM 3926 O O . ILE A 1 517 ? -14.657 -3.356 15.201 1.00 93.94 517 ILE A O 1
ATOM 3930 N N . ILE A 1 518 ? -14.216 -3.131 17.393 1.00 96.00 518 ILE A N 1
ATOM 3931 C CA . ILE A 1 518 ? -12.870 -2.563 17.230 1.00 96.00 518 ILE A CA 1
ATOM 3932 C C . ILE A 1 518 ? -11.954 -3.597 16.598 1.00 96.00 518 ILE A C 1
ATOM 3934 O O . ILE A 1 518 ? -11.221 -3.275 15.665 1.00 96.00 518 ILE A O 1
ATOM 3938 N N . ASP A 1 519 ? -12.029 -4.838 17.077 1.00 97.88 519 ASP A N 1
ATOM 3939 C CA . ASP A 1 519 ? -11.143 -5.891 16.612 1.00 97.88 519 ASP A CA 1
ATOM 3940 C C . ASP A 1 519 ? -11.438 -6.269 15.153 1.00 97.88 519 ASP A C 1
ATOM 3942 O O . ASP A 1 519 ? -10.526 -6.307 14.329 1.00 97.88 519 ASP A O 1
ATOM 3946 N N . ALA A 1 520 ? -12.715 -6.423 14.793 1.00 96.38 520 ALA A N 1
ATOM 3947 C CA . ALA A 1 520 ? -13.121 -6.741 13.428 1.00 96.38 520 ALA A CA 1
ATOM 3948 C C . ALA A 1 520 ? -12.830 -5.599 12.437 1.00 96.38 520 ALA A C 1
ATOM 3950 O O . ALA A 1 520 ? -12.306 -5.844 11.352 1.00 96.38 520 ALA A O 1
ATOM 3951 N N . THR A 1 521 ? -13.118 -4.342 12.800 1.00 95.88 521 THR A N 1
ATOM 3952 C CA . THR A 1 521 ? -12.841 -3.192 11.915 1.00 95.88 521 THR A CA 1
ATOM 3953 C C . THR A 1 521 ? -11.342 -2.962 11.726 1.00 95.88 521 THR A C 1
ATOM 3955 O O . THR A 1 521 ? -10.901 -2.720 10.601 1.00 95.88 521 THR A O 1
ATOM 3958 N N . SER A 1 522 ? -10.545 -3.134 12.785 1.00 97.31 522 SER A N 1
ATOM 3959 C CA . SER A 1 522 ? -9.079 -3.089 12.704 1.00 97.31 522 SER A CA 1
ATOM 3960 C C . SER A 1 522 ? -8.509 -4.198 11.818 1.00 97.31 522 SER A C 1
ATOM 3962 O O . SER A 1 522 ? -7.626 -3.932 11.003 1.00 97.31 522 SER A O 1
ATOM 3964 N N . ALA A 1 523 ? -9.040 -5.422 11.927 1.00 97.31 523 ALA A N 1
ATOM 3965 C CA . ALA A 1 523 ? -8.628 -6.550 11.093 1.00 97.31 523 ALA A CA 1
ATOM 3966 C C . ALA A 1 523 ? -8.875 -6.280 9.601 1.00 97.31 523 ALA A C 1
ATOM 3968 O O . ALA A 1 523 ? -7.990 -6.505 8.779 1.00 97.31 523 ALA A O 1
ATOM 3969 N N . VAL A 1 524 ? -10.050 -5.744 9.248 1.00 96.50 524 VAL A N 1
ATOM 3970 C CA . VAL A 1 524 ? -10.364 -5.386 7.856 1.00 96.50 524 VAL A CA 1
ATOM 3971 C C . VAL A 1 524 ? -9.418 -4.295 7.356 1.00 96.50 524 VAL A C 1
ATOM 3973 O O . VAL A 1 524 ? -8.832 -4.442 6.289 1.00 96.50 524 VAL A O 1
ATOM 3976 N N . MET A 1 525 ? -9.208 -3.230 8.132 1.00 96.50 525 MET A N 1
ATOM 3977 C CA . MET A 1 525 ? -8.304 -2.143 7.745 1.00 96.50 525 MET A CA 1
ATOM 3978 C C . MET A 1 525 ? -6.883 -2.638 7.435 1.00 96.50 525 MET A C 1
ATOM 3980 O O . MET A 1 525 ? -6.310 -2.257 6.416 1.00 96.50 525 MET A O 1
ATOM 3984 N N . LEU A 1 526 ? -6.337 -3.520 8.280 1.00 96.12 526 LEU A N 1
ATOM 3985 C CA . LEU A 1 526 ? -5.029 -4.146 8.068 1.00 96.12 526 LEU A CA 1
ATOM 3986 C C . LEU A 1 526 ? -5.015 -5.073 6.847 1.00 96.12 526 LEU A C 1
ATOM 3988 O O . LEU A 1 526 ? -4.041 -5.091 6.099 1.00 96.12 526 LEU A O 1
ATOM 3992 N N . ALA A 1 527 ? -6.087 -5.829 6.608 1.00 94.81 527 ALA A N 1
ATOM 3993 C CA . ALA A 1 527 ? -6.159 -6.741 5.467 1.00 94.81 527 ALA A CA 1
ATOM 3994 C C . ALA A 1 527 ? -6.069 -5.998 4.124 1.00 94.81 527 ALA A C 1
ATOM 3996 O O . ALA A 1 527 ? -5.420 -6.486 3.194 1.00 94.81 527 ALA A O 1
ATOM 3997 N N . PHE A 1 528 ? -6.673 -4.806 4.044 1.00 93.31 528 PHE A N 1
ATOM 3998 C CA . PHE A 1 528 ? -6.631 -3.918 2.876 1.00 93.31 528 PHE A CA 1
ATOM 3999 C C . PHE A 1 528 ? -5.412 -2.986 2.836 1.00 93.31 528 PHE A C 1
ATOM 4001 O O . PHE A 1 528 ? -5.249 -2.233 1.876 1.00 93.31 528 PHE A O 1
ATOM 4008 N N . ALA A 1 529 ? -4.533 -3.042 3.837 1.00 92.56 529 ALA A N 1
ATOM 4009 C CA . ALA A 1 529 ? -3.265 -2.326 3.843 1.00 92.56 529 ALA A CA 1
ATOM 4010 C C . ALA A 1 529 ? -2.172 -3.140 3.123 1.00 92.56 529 ALA A C 1
ATOM 4012 O O . ALA A 1 529 ? -1.183 -3.539 3.732 1.00 92.56 529 ALA A O 1
ATOM 4013 N N . SER A 1 530 ? -2.364 -3.394 1.824 1.00 88.56 530 SER A N 1
ATOM 4014 C CA . SER A 1 530 ? -1.378 -4.078 0.973 1.00 88.56 530 SER A CA 1
ATOM 4015 C C . SER A 1 530 ? -0.228 -3.115 0.608 1.00 88.56 530 SER A C 1
ATOM 4017 O O . SER A 1 530 ? -0.507 -2.077 -0.005 1.00 88.56 530 SER A O 1
ATOM 4019 N N . PRO A 1 531 ? 1.038 -3.412 0.960 1.00 86.81 531 PRO A N 1
ATOM 4020 C CA . PRO A 1 531 ? 2.189 -2.622 0.523 1.00 86.81 531 PRO A CA 1
ATOM 4021 C C . PRO A 1 531 ? 2.405 -2.674 -1.000 1.00 86.81 531 PRO A C 1
ATOM 4023 O O . PRO A 1 531 ? 1.918 -3.597 -1.653 1.00 86.81 531 PRO A O 1
ATOM 4026 N N . PRO A 1 532 ? 3.146 -1.709 -1.575 1.00 87.31 532 PRO A N 1
ATOM 4027 C CA . PRO A 1 532 ? 3.597 -0.463 -0.946 1.00 87.31 532 PRO A CA 1
ATOM 4028 C C . PRO A 1 532 ? 2.433 0.528 -0.742 1.00 87.31 532 PRO A C 1
ATOM 4030 O O . PRO A 1 532 ? 1.719 0.888 -1.683 1.00 87.31 532 PRO A O 1
ATOM 4033 N N . LEU A 1 533 ? 2.225 0.999 0.493 1.00 86.50 533 LEU A N 1
ATOM 4034 C CA . LEU A 1 533 ? 1.042 1.790 0.863 1.00 86.50 533 LEU A CA 1
ATOM 4035 C C . LEU A 1 533 ? 1.078 3.211 0.306 1.00 86.50 533 LEU A C 1
ATOM 4037 O O . LEU A 1 533 ? 0.033 3.771 -0.042 1.00 86.50 533 LEU A O 1
ATOM 4041 N N . LEU A 1 534 ? 2.279 3.774 0.186 1.00 83.75 534 LEU A N 1
ATOM 4042 C CA . LEU A 1 534 ? 2.514 5.119 -0.344 1.00 83.75 534 LEU A CA 1
ATOM 4043 C C . LEU A 1 534 ? 2.369 5.181 -1.877 1.00 83.75 534 LEU A C 1
ATOM 4045 O O . LEU A 1 534 ? 2.387 6.250 -2.472 1.00 83.75 534 LEU A O 1
ATOM 4049 N N . VAL A 1 535 ? 2.135 4.049 -2.545 1.00 75.50 535 VAL A N 1
ATOM 4050 C CA . VAL A 1 535 ? 1.953 3.983 -4.006 1.00 75.50 535 VAL A CA 1
ATOM 4051 C C . VAL A 1 535 ? 0.479 3.971 -4.402 1.00 75.50 535 VAL A C 1
ATOM 4053 O O . VAL A 1 535 ? 0.181 3.908 -5.586 1.00 75.50 535 VAL A O 1
ATOM 4056 N N . SER A 1 536 ? -0.453 4.079 -3.446 1.00 58.22 536 SER A N 1
ATOM 4057 C CA . SER A 1 536 ? -1.910 4.027 -3.651 1.00 58.22 536 SER A CA 1
ATOM 4058 C C . SER A 1 536 ? -2.380 4.698 -4.957 1.00 58.22 536 SER A C 1
ATOM 4060 O O . SER A 1 536 ? -2.656 5.901 -4.989 1.00 58.22 536 SER A O 1
ATOM 4062 N N . ALA A 1 537 ? -2.489 3.884 -6.012 1.00 56.28 537 ALA A N 1
ATOM 4063 C CA . ALA A 1 537 ? -2.964 4.273 -7.326 1.00 56.28 537 ALA A CA 1
ATOM 4064 C C . ALA A 1 537 ? -4.485 4.420 -7.286 1.00 56.28 537 ALA A C 1
ATOM 4066 O O . ALA A 1 537 ? -5.203 3.561 -6.755 1.00 56.28 537 ALA A O 1
ATOM 4067 N N . THR A 1 538 ? -4.977 5.512 -7.858 1.00 54.03 538 THR A N 1
ATOM 4068 C CA . THR A 1 538 ? -6.395 5.710 -8.140 1.00 54.03 538 THR A CA 1
ATOM 4069 C C . THR A 1 538 ? -6.896 4.535 -8.989 1.00 54.03 538 THR A C 1
ATOM 4071 O O . THR A 1 538 ? -6.329 4.215 -10.028 1.00 54.03 538 THR A O 1
ATOM 4074 N N . GLY A 1 539 ? -7.920 3.823 -8.504 1.00 59.66 539 GLY A N 1
ATOM 4075 C CA . GLY A 1 539 ? -8.496 2.654 -9.187 1.00 59.66 539 GLY A CA 1
ATOM 4076 C C . GLY A 1 539 ? -8.253 1.295 -8.520 1.00 59.66 539 GLY A C 1
ATOM 4077 O O . GLY A 1 539 ? -8.860 0.312 -8.937 1.00 59.66 539 GLY A O 1
ATOM 4078 N N . ARG A 1 540 ? -7.442 1.203 -7.454 1.00 73.25 540 ARG A N 1
ATOM 4079 C CA . ARG A 1 540 ? -7.365 -0.026 -6.639 1.00 73.25 540 ARG A CA 1
ATOM 4080 C C . ARG A 1 540 ? -8.499 -0.066 -5.607 1.00 73.25 540 ARG A C 1
ATOM 4082 O O . ARG A 1 540 ? -8.646 0.863 -4.813 1.00 73.25 540 ARG A O 1
ATOM 4089 N N . PHE A 1 541 ? -9.245 -1.174 -5.568 1.00 83.62 541 PHE A N 1
ATOM 4090 C CA . PHE A 1 541 ? -10.321 -1.409 -4.589 1.00 83.62 541 PHE A CA 1
ATOM 4091 C C . PHE A 1 541 ? -9.843 -1.252 -3.136 1.00 83.62 541 PHE A C 1
ATOM 4093 O O . PHE A 1 541 ? -10.567 -0.704 -2.306 1.00 83.62 541 PHE A O 1
ATOM 4100 N N . ASP A 1 542 ? -8.602 -1.653 -2.844 1.00 87.81 542 ASP A N 1
ATOM 4101 C CA . ASP A 1 542 ? -8.009 -1.579 -1.505 1.00 87.81 542 ASP A CA 1
ATOM 4102 C C . ASP A 1 542 ? -8.047 -0.161 -0.900 1.00 87.81 542 ASP A C 1
ATOM 4104 O O . ASP A 1 542 ? -8.354 0.002 0.281 1.00 87.81 542 ASP A O 1
ATOM 4108 N N . SER A 1 543 ? -7.792 0.890 -1.687 1.00 87.50 543 SER A N 1
ATOM 4109 C CA . SER A 1 543 ? -7.826 2.271 -1.178 1.00 87.50 543 SER A CA 1
ATOM 4110 C C . SER A 1 543 ? -9.251 2.742 -0.876 1.00 87.50 543 SER A C 1
ATOM 4112 O O . SER A 1 543 ? -9.483 3.375 0.156 1.00 87.50 543 SER A O 1
ATOM 4114 N N . THR A 1 544 ? -10.225 2.373 -1.712 1.00 90.00 544 THR A N 1
ATOM 4115 C CA . THR A 1 544 ? -11.646 2.646 -1.453 1.00 90.00 544 THR A CA 1
ATOM 4116 C C . THR A 1 544 ? -12.140 1.891 -0.220 1.00 90.00 544 THR A C 1
ATOM 4118 O O . THR A 1 544 ? -12.821 2.473 0.624 1.00 90.00 544 THR A O 1
ATOM 4121 N N . ALA A 1 545 ? -11.757 0.621 -0.068 1.00 91.31 545 ALA A N 1
ATOM 4122 C CA . ALA A 1 545 ? -12.096 -0.184 1.101 1.00 91.31 545 ALA A CA 1
ATOM 4123 C C . ALA A 1 545 ? -11.544 0.441 2.393 1.00 91.31 545 ALA A C 1
ATOM 4125 O O . ALA A 1 545 ? -12.293 0.602 3.355 1.00 91.31 545 ALA A O 1
ATOM 4126 N N . ARG A 1 546 ? -10.276 0.882 2.402 1.00 93.19 546 ARG A N 1
ATOM 4127 C CA . ARG A 1 546 ? -9.682 1.592 3.551 1.00 93.19 546 ARG A CA 1
ATOM 4128 C C . ARG A 1 546 ? -10.421 2.884 3.888 1.00 93.19 546 ARG A C 1
ATOM 4130 O O . ARG A 1 546 ? -10.654 3.143 5.062 1.00 93.19 546 ARG A O 1
ATOM 4137 N N . MET A 1 547 ? -10.847 3.659 2.889 1.00 93.81 547 MET A N 1
ATOM 4138 C CA . MET A 1 547 ? -11.653 4.865 3.114 1.00 93.81 547 MET A CA 1
ATOM 4139 C C . MET A 1 547 ? -12.995 4.545 3.783 1.00 93.81 547 MET A C 1
ATOM 4141 O O . MET A 1 547 ? -13.356 5.168 4.779 1.00 93.81 547 MET A O 1
ATOM 4145 N N . LEU A 1 548 ? -13.728 3.552 3.271 1.00 93.31 548 LEU A N 1
ATOM 4146 C CA . LEU A 1 548 ? -15.014 3.144 3.844 1.00 93.31 548 LEU A CA 1
ATOM 4147 C C . LEU A 1 548 ? -14.853 2.628 5.280 1.00 93.31 548 LEU A C 1
ATOM 4149 O O . LEU A 1 548 ? -15.629 2.989 6.164 1.00 93.31 548 LEU A O 1
ATOM 4153 N N . VAL A 1 549 ? -13.815 1.831 5.534 1.00 94.94 549 VAL A N 1
ATOM 4154 C CA . VAL A 1 549 ? -13.508 1.325 6.877 1.00 94.94 549 VAL A CA 1
ATOM 4155 C C . VAL A 1 549 ? -13.076 2.456 7.807 1.00 94.94 549 VAL A C 1
ATOM 4157 O O . VAL A 1 549 ? -13.525 2.483 8.948 1.00 94.94 549 VAL A O 1
ATOM 4160 N N . ALA A 1 550 ? -12.295 3.432 7.339 1.00 96.25 550 ALA A N 1
ATOM 4161 C CA . ALA A 1 550 ? -11.916 4.602 8.129 1.00 96.25 550 ALA A CA 1
ATOM 4162 C C . ALA A 1 550 ? -13.142 5.404 8.599 1.00 96.25 550 ALA A C 1
ATOM 4164 O O . ALA A 1 550 ? -13.212 5.804 9.762 1.00 96.25 550 ALA A O 1
ATOM 4165 N N . LEU A 1 551 ? -14.151 5.564 7.734 1.00 95.31 551 LEU A N 1
ATOM 4166 C CA . LEU A 1 551 ? -15.421 6.196 8.100 1.00 95.31 551 LEU A CA 1
ATOM 4167 C C . LEU A 1 551 ? -16.193 5.377 9.145 1.00 95.31 551 LEU A C 1
ATOM 4169 O O . LEU A 1 551 ? -16.717 5.949 10.103 1.00 95.31 551 LEU A O 1
ATOM 4173 N N . ILE A 1 552 ? -16.237 4.047 9.014 1.00 93.75 552 ILE A N 1
ATOM 4174 C CA . ILE A 1 552 ? -16.841 3.156 10.023 1.00 93.75 552 ILE A CA 1
ATOM 4175 C C . ILE A 1 552 ? -16.104 3.285 11.361 1.00 93.75 552 ILE A C 1
ATOM 4177 O O . ILE A 1 552 ? -16.729 3.401 12.416 1.00 93.75 552 ILE A O 1
ATOM 4181 N N . VAL A 1 553 ? -14.774 3.313 11.327 1.00 95.38 553 VAL A N 1
ATOM 4182 C CA . VAL A 1 553 ? -13.939 3.457 12.517 1.00 95.38 553 VAL A CA 1
ATOM 4183 C C . VAL A 1 553 ? -14.220 4.791 13.216 1.00 95.38 553 VAL A C 1
ATOM 4185 O O . VAL A 1 553 ? -14.469 4.809 14.423 1.00 95.38 553 VAL A O 1
ATOM 4188 N N . ALA A 1 554 ? -14.272 5.898 12.476 1.00 95.38 554 ALA A N 1
ATOM 4189 C CA . ALA A 1 554 ? -14.570 7.210 13.042 1.00 95.38 554 ALA A CA 1
ATOM 4190 C C . ALA A 1 554 ? -15.998 7.319 13.607 1.00 95.38 554 ALA A C 1
ATOM 4192 O O . ALA A 1 554 ? -16.206 7.930 14.654 1.00 95.38 554 ALA A O 1
ATOM 4193 N N . THR A 1 555 ? -16.990 6.725 12.940 1.00 94.25 555 THR A N 1
ATOM 4194 C CA . THR A 1 555 ? -18.414 6.876 13.300 1.00 94.25 555 THR A CA 1
ATOM 4195 C C . THR A 1 555 ? -18.921 5.862 14.321 1.00 94.25 555 THR A C 1
ATOM 4197 O O . THR A 1 555 ? -19.886 6.152 15.026 1.00 94.25 555 THR A O 1
ATOM 4200 N N . ILE A 1 556 ? -18.297 4.686 14.424 1.00 93.06 556 ILE A N 1
ATOM 4201 C CA . ILE A 1 556 ? -18.747 3.595 15.299 1.00 93.06 556 ILE A CA 1
ATOM 4202 C C . ILE A 1 556 ? -17.676 3.257 16.334 1.00 93.06 556 ILE A C 1
ATOM 4204 O O . ILE A 1 556 ? -17.946 3.288 17.536 1.00 93.06 556 ILE A O 1
ATOM 4208 N N . THR A 1 557 ? -16.456 2.966 15.887 1.00 94.88 557 THR A N 1
ATOM 4209 C CA . THR A 1 557 ? -15.378 2.447 16.740 1.00 94.88 557 THR A CA 1
ATOM 4210 C C . THR A 1 557 ? -14.882 3.488 17.748 1.00 94.88 557 THR A C 1
ATOM 4212 O O . THR A 1 557 ? -14.773 3.181 18.935 1.00 94.88 557 THR A O 1
ATOM 4215 N N . VAL A 1 558 ? -14.651 4.734 17.321 1.00 95.81 558 VAL A N 1
ATOM 4216 C CA . VA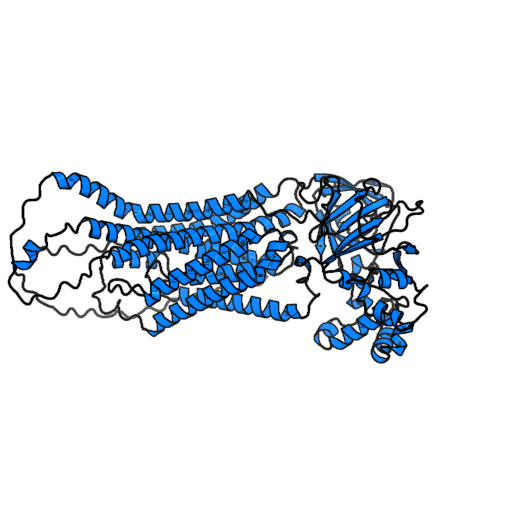L A 1 558 ? -14.219 5.820 18.221 1.00 95.81 558 VAL A CA 1
ATOM 4217 C C . VAL A 1 558 ? -15.280 6.121 19.292 1.00 95.81 558 VAL A C 1
ATOM 4219 O O . VAL A 1 558 ? -14.942 6.039 20.477 1.00 95.81 558 VAL A O 1
ATOM 4222 N N . PRO A 1 559 ? -16.566 6.371 18.956 1.00 95.44 559 PRO A N 1
ATOM 4223 C CA . PRO A 1 559 ? -17.608 6.536 19.970 1.00 95.44 559 PRO A CA 1
ATOM 4224 C C . PRO A 1 559 ? -17.704 5.336 20.909 1.00 95.44 559 PRO A C 1
ATOM 4226 O O . PRO A 1 559 ? -17.878 5.513 22.116 1.00 95.44 559 PRO A O 1
ATOM 4229 N N . ARG A 1 560 ? -17.532 4.115 20.389 1.00 94.69 560 ARG A N 1
ATOM 4230 C CA . ARG A 1 560 ? -17.556 2.916 21.220 1.00 94.69 560 ARG A CA 1
ATOM 4231 C C . ARG A 1 560 ? -16.481 2.952 22.300 1.00 94.69 560 ARG A C 1
ATOM 4233 O O . ARG A 1 560 ? -16.812 2.684 23.454 1.00 94.69 560 ARG A O 1
ATOM 4240 N N . CYS A 1 561 ? -15.242 3.304 21.959 1.00 96.44 561 CYS A N 1
ATOM 4241 C CA . CYS A 1 561 ? -14.173 3.471 22.944 1.00 96.44 561 CYS A CA 1
ATOM 4242 C C . CYS A 1 561 ? -14.539 4.537 23.982 1.00 96.44 561 CYS A C 1
ATOM 4244 O O . CYS A 1 561 ? -14.497 4.252 25.174 1.00 96.44 561 CYS A O 1
ATOM 4246 N N . LEU A 1 562 ? -14.974 5.725 23.536 1.00 96.38 562 LEU A N 1
ATOM 4247 C CA . LEU A 1 562 ? -15.325 6.846 24.417 1.00 96.38 562 LEU A CA 1
ATOM 4248 C C . LEU A 1 562 ? -16.359 6.441 25.476 1.00 96.38 562 LEU A C 1
ATOM 4250 O O . LEU A 1 562 ? -16.112 6.574 26.674 1.00 96.38 562 LEU A O 1
ATOM 4254 N N . PHE A 1 563 ? -17.499 5.895 25.045 1.00 95.19 563 PHE A N 1
ATOM 4255 C CA . PHE A 1 563 ? -18.577 5.518 25.960 1.00 95.19 563 PHE A CA 1
ATOM 4256 C C . PHE A 1 563 ? -18.213 4.310 26.833 1.00 95.19 563 PHE A C 1
ATOM 4258 O O . PHE A 1 563 ? -18.628 4.263 27.990 1.00 95.19 563 PHE A O 1
ATOM 4265 N N . SER A 1 564 ? -17.421 3.358 26.329 1.00 95.44 564 SER A N 1
ATOM 4266 C CA . SER A 1 564 ? -16.993 2.191 27.116 1.00 95.44 564 SER A CA 1
ATOM 4267 C C . SER A 1 564 ? -16.024 2.592 28.233 1.00 95.44 564 SER A C 1
ATOM 4269 O O . SER A 1 564 ? -16.220 2.179 29.377 1.00 95.44 564 SER A O 1
ATOM 4271 N N . THR A 1 565 ? -15.055 3.477 27.959 1.00 96.25 565 THR A N 1
ATOM 4272 C CA . THR A 1 565 ? -14.173 4.025 29.002 1.00 96.25 565 THR A CA 1
ATOM 4273 C C . THR A 1 565 ? -14.964 4.840 30.027 1.00 96.25 565 THR A C 1
ATOM 4275 O O . THR A 1 565 ? -14.759 4.674 31.229 1.00 96.25 565 THR A O 1
ATOM 4278 N N . SER A 1 566 ? -15.909 5.683 29.589 1.00 95.50 566 SER A N 1
ATOM 4279 C CA . SER A 1 566 ? -16.780 6.439 30.502 1.00 95.50 566 SER A CA 1
ATOM 4280 C C . SER A 1 566 ? -17.592 5.536 31.424 1.00 95.50 566 SER A C 1
ATOM 4282 O O . SER A 1 566 ? -17.774 5.866 32.594 1.00 95.50 566 SER A O 1
ATOM 4284 N N . CYS A 1 567 ? -18.047 4.383 30.930 1.00 93.69 567 CYS A N 1
ATOM 4285 C CA . CYS A 1 567 ? -18.733 3.385 31.746 1.00 93.69 567 CYS A CA 1
ATOM 4286 C C . CYS A 1 567 ? -17.821 2.782 32.814 1.00 93.69 567 CYS A C 1
ATOM 4288 O O . CYS A 1 567 ? -18.229 2.675 33.969 1.00 93.69 567 CYS A O 1
ATOM 4290 N N . CYS A 1 568 ? -16.582 2.429 32.459 1.00 94.25 568 CYS A N 1
ATOM 4291 C CA . CYS A 1 568 ? -15.597 1.970 33.437 1.00 94.25 568 CYS A CA 1
ATOM 4292 C C . CYS A 1 568 ? -15.302 3.052 34.485 1.00 94.25 568 CYS A C 1
ATOM 4294 O O . CYS A 1 568 ? -15.256 2.740 35.670 1.00 94.25 568 CYS A O 1
ATOM 4296 N N . GLY A 1 569 ? -15.171 4.317 34.072 1.00 94.31 569 GLY A N 1
ATOM 4297 C CA . GLY A 1 569 ? -14.970 5.453 34.975 1.00 94.31 569 GLY A CA 1
ATOM 4298 C C . GLY A 1 569 ? -16.127 5.660 35.954 1.00 94.31 569 GLY A C 1
ATOM 4299 O O . GLY A 1 569 ? -15.907 5.853 37.151 1.00 94.31 569 GLY A O 1
ATOM 4300 N N . LEU A 1 570 ? -17.362 5.538 35.460 1.00 92.94 570 LEU A N 1
ATOM 4301 C CA . LEU A 1 570 ? -18.571 5.586 36.275 1.00 92.94 570 LEU A CA 1
ATOM 4302 C C . LEU A 1 570 ? -18.555 4.478 37.335 1.00 92.94 570 LEU A C 1
ATOM 4304 O O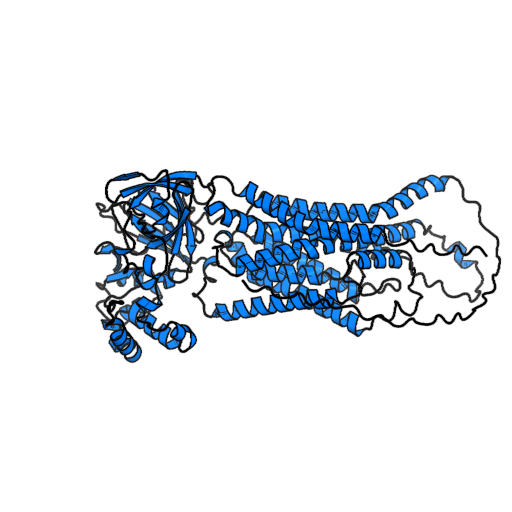 . LEU A 1 570 ? -18.618 4.776 38.527 1.00 92.94 570 LEU A O 1
ATOM 4308 N N . LEU A 1 571 ? -18.405 3.218 36.915 1.00 91.31 571 LEU A N 1
ATOM 4309 C CA . LEU A 1 571 ? -18.359 2.064 37.819 1.00 91.31 571 LEU A CA 1
ATOM 4310 C C . LEU A 1 571 ? -17.227 2.198 38.843 1.00 91.31 571 LEU A C 1
ATOM 4312 O O . LEU A 1 571 ? -17.450 1.987 40.031 1.00 91.31 571 LEU A O 1
ATOM 4316 N N . LEU A 1 572 ? -16.048 2.648 38.405 1.00 92.88 572 LEU A N 1
ATOM 4317 C CA . LEU A 1 572 ? -14.891 2.876 39.267 1.00 92.88 572 LEU A CA 1
ATOM 4318 C C . LEU A 1 572 ? -15.194 3.904 40.356 1.00 92.88 572 LEU A C 1
ATOM 4320 O O . LEU A 1 572 ? -14.855 3.688 41.517 1.00 92.88 572 LEU A O 1
ATOM 4324 N N . SER A 1 573 ? -15.845 5.012 40.000 1.00 92.12 573 SER A N 1
ATOM 4325 C CA . SER A 1 573 ? -16.169 6.061 40.965 1.00 92.12 573 SER A CA 1
ATOM 4326 C C . SER A 1 573 ? -17.168 5.603 42.030 1.00 92.12 573 SER A C 1
ATOM 4328 O O . SER A 1 573 ? -16.977 5.922 43.202 1.00 92.12 573 SER A O 1
ATOM 4330 N N . PHE A 1 574 ? -18.169 4.798 41.655 1.00 89.38 574 PHE A N 1
ATOM 4331 C CA . PHE A 1 574 ? -19.119 4.214 42.606 1.00 89.38 574 PHE A CA 1
ATOM 4332 C C . PHE A 1 574 ? -18.462 3.155 43.495 1.00 89.38 574 PHE A C 1
ATOM 4334 O O . PHE A 1 574 ? -18.628 3.195 44.711 1.00 89.38 574 PHE A O 1
ATOM 4341 N N . SER A 1 575 ? -17.658 2.253 42.926 1.00 88.88 575 SER A N 1
ATOM 4342 C CA . SER A 1 575 ? -16.951 1.238 43.714 1.00 88.88 575 SER A CA 1
ATOM 4343 C C . SER A 1 575 ? -15.936 1.852 44.679 1.00 88.88 575 SER A C 1
ATOM 4345 O O . SER A 1 575 ? -15.799 1.374 45.803 1.00 88.88 575 SER A O 1
ATOM 4347 N N . LEU A 1 576 ? -15.256 2.933 44.282 1.00 89.19 576 LEU A N 1
ATOM 4348 C CA . LEU A 1 576 ? -14.361 3.681 45.165 1.00 89.19 576 LEU A CA 1
ATOM 4349 C C . LEU A 1 576 ? -15.136 4.372 46.295 1.00 89.19 576 LEU A C 1
ATOM 4351 O O . LEU A 1 576 ? -14.701 4.335 47.444 1.00 89.19 576 LEU A O 1
ATOM 4355 N N . GLU A 1 577 ? -16.285 4.982 45.992 1.00 87.19 577 GLU A N 1
ATOM 4356 C CA . GLU A 1 577 ? -17.147 5.580 47.013 1.00 87.19 577 GLU A CA 1
ATOM 4357 C C . GLU A 1 577 ? -17.626 4.533 48.030 1.00 87.19 577 GLU A C 1
ATOM 4359 O O . GLU A 1 577 ? -17.566 4.780 49.237 1.00 87.19 577 GLU A O 1
ATOM 4364 N N . ASP A 1 578 ? -18.043 3.354 47.568 1.00 84.06 578 ASP A N 1
ATOM 4365 C CA . ASP A 1 578 ? -18.470 2.262 48.443 1.00 84.06 578 ASP A CA 1
ATOM 4366 C C . ASP A 1 578 ? -17.319 1.722 49.300 1.00 84.06 578 ASP A C 1
ATOM 4368 O O . ASP A 1 578 ? -17.500 1.521 50.504 1.00 84.06 578 ASP A O 1
ATOM 4372 N N . ALA A 1 579 ? -16.122 1.566 48.725 1.00 83.88 579 ALA A N 1
ATOM 4373 C CA . ALA A 1 579 ? -14.928 1.153 49.461 1.00 83.88 579 ALA A CA 1
ATOM 4374 C C . ALA A 1 579 ? -14.535 2.172 50.547 1.00 83.88 579 ALA A C 1
ATOM 4376 O O . ALA A 1 579 ? -14.215 1.787 51.669 1.00 83.88 579 ALA A O 1
ATOM 4377 N N . LEU A 1 580 ? -14.619 3.477 50.258 1.00 83.94 580 LEU A N 1
ATOM 4378 C CA . LEU A 1 580 ? -14.323 4.540 51.229 1.00 83.94 580 LEU A CA 1
ATOM 4379 C C . LEU A 1 580 ? -15.399 4.677 52.318 1.00 83.94 580 LEU A C 1
ATOM 4381 O O . LEU A 1 580 ? -15.101 5.087 53.443 1.00 83.94 580 LEU A O 1
ATOM 4385 N N . ARG A 1 581 ? -16.663 4.363 52.003 1.00 80.50 581 ARG A N 1
ATOM 4386 C CA . ARG A 1 581 ? -17.775 4.394 52.970 1.00 80.50 581 ARG A CA 1
ATOM 4387 C C . ARG A 1 581 ? -17.740 3.223 53.942 1.00 80.50 581 ARG A C 1
ATOM 4389 O O . ARG A 1 581 ? -18.221 3.375 55.070 1.00 80.50 581 ARG A O 1
ATOM 4396 N N . GLN A 1 582 ? -17.174 2.088 53.540 1.00 73.44 582 GLN A N 1
ATOM 4397 C CA . GLN A 1 582 ? -16.906 0.964 54.430 1.00 73.44 582 GLN A CA 1
ATOM 4398 C C . GLN A 1 582 ? -15.782 1.341 55.404 1.00 73.44 582 GLN A C 1
ATOM 4400 O O . GLN A 1 582 ? -14.627 0.957 55.254 1.00 73.44 582 GLN A O 1
ATOM 4405 N N . LYS A 1 583 ? -16.123 2.106 56.451 1.00 57.47 583 LYS A N 1
ATOM 4406 C CA . LYS A 1 583 ? -15.284 2.157 57.652 1.00 57.47 583 LYS A CA 1
ATOM 4407 C C . LYS A 1 583 ? -15.072 0.714 58.121 1.00 57.47 583 LYS A C 1
ATOM 4409 O O . LYS A 1 583 ? -16.043 -0.048 58.080 1.00 57.47 583 LYS A O 1
ATOM 4414 N N . PRO A 1 584 ? -13.877 0.342 58.611 1.00 54.72 584 PRO A N 1
ATOM 4415 C CA . PRO A 1 584 ? -13.712 -0.915 59.314 1.00 54.72 584 PRO A CA 1
ATOM 4416 C C . PRO A 1 584 ? -14.622 -0.842 60.541 1.00 54.72 584 PRO A C 1
ATOM 4418 O O . PRO A 1 584 ? -14.277 -0.240 61.555 1.00 54.72 584 PRO A O 1
ATOM 4421 N N . LEU A 1 585 ? -15.835 -1.383 60.425 1.00 51.34 585 LEU A N 1
ATOM 4422 C CA . LEU A 1 585 ? -16.609 -1.798 61.577 1.00 51.34 585 LEU A CA 1
ATOM 4423 C C . LEU A 1 585 ? -15.720 -2.841 62.226 1.00 51.34 585 LEU A C 1
ATOM 4425 O O . LEU A 1 585 ? -15.584 -3.957 61.729 1.00 51.34 585 LEU A O 1
ATOM 4429 N N . THR A 1 586 ? -15.006 -2.405 63.258 1.00 50.44 586 THR A N 1
ATOM 4430 C CA . THR A 1 586 ? -14.191 -3.263 64.093 1.00 50.44 586 THR A CA 1
ATOM 4431 C C . THR A 1 586 ? -15.034 -4.489 64.406 1.00 50.44 586 THR A C 1
ATOM 4433 O O . THR A 1 586 ? -16.154 -4.380 64.906 1.00 50.44 586 THR A O 1
ATOM 4436 N N . SER A 1 587 ? -14.502 -5.658 64.048 1.00 52.12 587 SER A N 1
ATOM 4437 C CA . SER A 1 587 ? -15.147 -6.977 64.136 1.00 52.12 587 SER A CA 1
ATOM 4438 C C . SER A 1 587 ? -15.846 -7.240 65.487 1.00 52.12 587 SER A C 1
ATOM 4440 O O . SER A 1 587 ? -16.752 -8.062 65.585 1.00 52.12 587 SER A O 1
ATOM 4442 N N . ALA A 1 588 ? -15.483 -6.482 66.525 1.00 53.34 588 ALA A N 1
ATOM 4443 C CA . ALA A 1 588 ? -16.109 -6.462 67.838 1.00 53.34 588 ALA A CA 1
ATOM 4444 C C . ALA A 1 588 ? -17.608 -6.083 67.852 1.00 53.34 588 ALA A C 1
ATOM 4446 O O . ALA A 1 588 ? -18.326 -6.575 68.716 1.00 53.34 588 ALA A O 1
ATOM 4447 N N . THR A 1 589 ? -18.121 -5.247 66.936 1.00 54.72 589 THR A N 1
ATOM 4448 C CA . THR A 1 589 ? -19.534 -4.800 67.006 1.00 54.72 589 THR A CA 1
ATOM 4449 C C . THR A 1 589 ? -20.516 -5.740 66.297 1.00 54.72 589 THR A C 1
ATOM 4451 O O . THR A 1 589 ? -21.673 -5.816 66.700 1.00 54.72 589 THR A O 1
ATOM 4454 N N . MET A 1 590 ? -20.080 -6.502 65.283 1.00 53.22 590 MET A N 1
ATOM 4455 C CA . MET A 1 590 ? -20.939 -7.517 64.643 1.00 53.22 590 MET A CA 1
ATOM 4456 C C . MET A 1 590 ? -21.081 -8.796 65.480 1.00 53.22 590 MET A C 1
ATOM 4458 O O . MET A 1 590 ? -22.076 -9.497 65.332 1.00 53.22 590 MET A O 1
ATOM 4462 N N . ALA A 1 591 ? -20.142 -9.079 66.389 1.00 53.94 591 ALA A N 1
ATOM 4463 C CA . ALA A 1 591 ? -20.205 -10.253 67.262 1.00 53.94 591 ALA A CA 1
ATOM 4464 C C . ALA A 1 591 ? -21.262 -10.150 68.386 1.00 53.94 591 ALA A C 1
ATOM 4466 O O . ALA A 1 591 ? -21.547 -11.152 69.034 1.00 53.94 591 ALA A O 1
ATOM 4467 N N . MET A 1 592 ? -21.852 -8.969 68.626 1.00 55.50 592 MET A N 1
ATOM 4468 C CA . MET A 1 592 ? -22.817 -8.751 69.718 1.00 55.50 592 MET A CA 1
ATOM 4469 C C . MET A 1 592 ? -24.287 -8.653 69.284 1.00 55.50 592 MET A C 1
ATOM 4471 O O . MET A 1 592 ? -25.151 -8.477 70.142 1.00 55.50 592 MET A O 1
ATOM 4475 N N . LEU A 1 593 ? -24.610 -8.778 67.992 1.00 56.03 593 LEU A N 1
ATOM 4476 C CA . LEU A 1 593 ? -26.009 -8.755 67.553 1.00 56.03 593 LEU A CA 1
ATOM 4477 C C . LEU A 1 593 ? -26.594 -10.179 67.515 1.00 56.03 593 LEU A C 1
ATOM 4479 O O . LEU A 1 593 ? -26.058 -11.041 66.818 1.00 56.03 593 LEU A O 1
ATOM 4483 N N . PRO A 1 594 ? -27.683 -10.448 68.261 1.00 49.56 594 PRO A N 1
ATOM 4484 C CA . PRO A 1 594 ? -28.276 -11.774 68.351 1.00 49.56 594 PRO A CA 1
ATOM 4485 C C . PRO A 1 594 ? -28.873 -12.216 67.008 1.00 49.56 594 PRO A C 1
ATOM 4487 O O . PRO A 1 594 ? -29.450 -11.416 66.272 1.00 49.56 594 PRO A O 1
ATOM 4490 N N . ASN A 1 595 ? -28.737 -13.516 66.730 1.00 50.78 595 ASN A N 1
ATOM 4491 C CA . ASN A 1 595 ? -29.194 -14.263 65.552 1.00 50.78 595 ASN A CA 1
ATOM 4492 C C . ASN A 1 595 ? -30.706 -14.114 65.253 1.00 50.78 595 ASN A C 1
ATOM 4494 O O . ASN A 1 595 ? -31.484 -15.051 65.424 1.00 50.78 595 ASN A O 1
ATOM 4498 N N . GLY A 1 596 ? -31.144 -12.953 64.771 1.00 48.44 596 GLY A N 1
ATOM 4499 C CA . GLY A 1 596 ? -32.447 -12.787 64.132 1.00 48.44 596 GLY A CA 1
ATOM 4500 C C . GLY A 1 596 ? -32.349 -13.186 62.661 1.00 48.44 596 GLY A C 1
ATOM 4501 O O . GLY A 1 596 ? -31.558 -12.598 61.931 1.00 48.44 596 GLY A O 1
ATOM 4502 N N . GLY A 1 597 ? -33.140 -14.173 62.222 1.00 51.59 597 GLY A N 1
ATOM 4503 C CA . GLY A 1 597 ? -33.176 -14.747 60.864 1.00 51.59 597 GLY A CA 1
ATOM 4504 C C . GLY A 1 597 ? -33.630 -13.805 59.735 1.00 51.59 597 GLY A C 1
ATOM 4505 O O . GLY A 1 597 ? -34.457 -14.178 58.906 1.00 51.59 597 GLY A O 1
ATOM 4506 N N . GLY A 1 598 ? -33.106 -12.582 59.694 1.00 49.31 598 GLY A N 1
ATOM 4507 C CA . GLY A 1 598 ? -33.278 -11.634 58.603 1.00 49.31 598 GLY A CA 1
ATOM 4508 C C . GLY A 1 598 ? -32.355 -11.976 57.438 1.00 49.31 598 GLY A C 1
ATOM 4509 O O . GLY A 1 598 ? -31.180 -12.278 57.632 1.00 49.31 598 GLY A O 1
ATOM 4510 N N . ALA A 1 599 ? -32.915 -11.949 56.228 1.00 47.00 599 ALA A N 1
ATOM 4511 C CA . ALA A 1 599 ? -32.248 -12.209 54.957 1.00 47.00 599 ALA A CA 1
ATOM 4512 C C . ALA A 1 599 ? -30.787 -11.728 54.935 1.00 47.00 599 ALA A C 1
ATOM 4514 O O . ALA A 1 599 ? -30.524 -10.541 55.143 1.00 47.00 599 ALA A O 1
ATOM 4515 N N . LYS A 1 600 ? -29.852 -12.652 54.654 1.00 48.56 600 LYS A N 1
ATOM 4516 C CA . LYS A 1 600 ? -28.436 -12.333 54.426 1.00 48.56 600 LYS A CA 1
ATOM 4517 C C . LYS A 1 600 ? -28.370 -11.126 53.482 1.00 48.56 600 LYS A C 1
ATOM 4519 O O . LYS A 1 600 ? -28.915 -11.228 52.380 1.00 48.56 600 LYS A O 1
ATOM 4524 N N . PRO A 1 601 ? -27.757 -9.996 53.875 1.00 47.03 601 PRO A N 1
ATOM 4525 C CA . PRO A 1 601 ? -27.582 -8.878 52.965 1.00 47.03 601 PRO A CA 1
ATOM 4526 C C . PRO A 1 601 ? -26.724 -9.373 51.798 1.00 47.03 601 PRO A C 1
ATOM 4528 O O . PRO A 1 601 ? -25.519 -9.547 51.931 1.00 47.03 601 PRO A O 1
ATOM 4531 N N . SER A 1 602 ? -27.354 -9.629 50.650 1.00 47.72 602 SER A N 1
ATOM 4532 C CA . SER A 1 602 ? -26.712 -10.154 49.436 1.00 47.72 602 SER A CA 1
ATOM 4533 C C . SER A 1 602 ? -25.821 -9.121 48.738 1.00 47.72 602 SER A C 1
ATOM 4535 O O . SER A 1 602 ? -25.462 -9.285 47.575 1.00 47.72 602 SER A O 1
ATOM 4537 N N . LYS A 1 603 ? -25.479 -8.023 49.417 1.00 52.31 603 LYS A N 1
ATOM 4538 C CA . LYS A 1 603 ? -24.519 -7.054 48.908 1.00 52.31 603 LYS A CA 1
ATOM 4539 C C . LYS A 1 603 ? -23.133 -7.637 49.126 1.00 52.31 603 LYS A C 1
ATOM 4541 O O . LYS A 1 603 ? -22.529 -7.405 50.169 1.00 52.31 603 LYS A O 1
ATOM 4546 N N . GLN A 1 604 ? -22.651 -8.412 48.153 1.00 55.44 604 GLN A N 1
ATOM 4547 C CA . GLN A 1 604 ? -21.218 -8.656 48.033 1.00 55.44 604 GLN A CA 1
ATOM 4548 C C . GLN A 1 604 ? -20.527 -7.282 48.037 1.00 55.44 604 GLN A C 1
ATOM 4550 O O . GLN A 1 604 ? -20.843 -6.462 47.170 1.00 55.44 604 GLN A O 1
ATOM 4555 N N . PRO A 1 605 ? -19.669 -6.977 49.025 1.00 55.81 605 PRO A N 1
ATOM 4556 C CA . PRO A 1 605 ? -18.914 -5.734 49.010 1.00 55.81 605 PRO A CA 1
ATOM 4557 C C . PRO A 1 605 ? -18.076 -5.678 47.727 1.00 55.81 605 PRO A C 1
ATOM 4559 O O . PRO A 1 605 ? -17.584 -6.707 47.263 1.00 55.81 605 PRO A O 1
ATOM 4562 N N . HIS A 1 606 ? -17.934 -4.486 47.140 1.00 65.06 606 HIS A N 1
ATOM 4563 C CA . HIS A 1 606 ? -16.995 -4.277 46.041 1.00 65.06 606 HIS A CA 1
ATOM 4564 C C . HIS A 1 606 ? -15.582 -4.577 46.548 1.00 65.06 606 HIS A C 1
ATOM 4566 O O . HIS A 1 606 ? -15.002 -3.794 47.296 1.00 65.06 606 HIS A O 1
ATOM 4572 N N . ASP A 1 607 ? -15.067 -5.747 46.178 1.00 75.94 607 ASP A N 1
ATOM 4573 C CA . ASP A 1 607 ? -13.736 -6.194 46.565 1.00 75.94 607 ASP A CA 1
ATOM 4574 C C . ASP A 1 607 ? -12.666 -5.298 45.917 1.00 75.94 607 ASP A C 1
ATOM 4576 O O . ASP A 1 607 ? -12.826 -4.812 44.796 1.00 75.94 607 ASP A O 1
ATOM 4580 N N . THR A 1 608 ? -11.545 -5.105 46.605 1.00 83.38 608 THR A N 1
ATOM 4581 C CA . THR A 1 608 ? -10.349 -4.411 46.096 1.00 83.38 608 THR A CA 1
ATOM 4582 C C . THR A 1 608 ? -9.911 -4.927 44.722 1.00 83.38 608 THR A C 1
ATOM 4584 O O . THR A 1 608 ? -9.521 -4.144 43.854 1.00 83.38 608 THR A O 1
ATOM 4587 N N . VAL A 1 609 ? -10.075 -6.231 44.477 1.00 87.38 609 VAL A N 1
ATOM 4588 C CA . VAL A 1 609 ? -9.818 -6.883 43.185 1.00 87.38 609 VAL A CA 1
ATOM 4589 C C . VAL A 1 609 ? -10.686 -6.297 42.066 1.00 87.38 609 VAL A C 1
ATOM 4591 O O . VAL A 1 609 ? -10.203 -6.078 40.955 1.00 87.38 609 VAL A O 1
ATOM 4594 N N . TYR A 1 610 ? -11.954 -5.984 42.346 1.00 88.50 610 TYR A N 1
ATOM 4595 C CA . TYR A 1 610 ? -12.872 -5.404 41.366 1.00 88.50 610 TYR A CA 1
ATOM 4596 C C . TYR A 1 610 ? -12.430 -4.004 40.925 1.00 88.50 610 TYR A C 1
ATOM 4598 O O . TYR A 1 610 ? -12.478 -3.679 39.738 1.00 88.50 610 TYR A O 1
ATOM 4606 N N . LEU A 1 611 ? -11.927 -3.199 41.864 1.00 90.56 611 LEU A N 1
ATOM 4607 C CA . LEU A 1 611 ? -11.402 -1.868 41.573 1.00 90.56 611 LEU A CA 1
ATOM 4608 C C . LEU A 1 611 ? -10.184 -1.937 40.642 1.00 90.56 611 LEU A C 1
ATOM 4610 O O . LEU A 1 611 ? -10.123 -1.199 39.658 1.00 90.56 611 LEU A O 1
ATOM 4614 N N . VAL A 1 612 ? -9.255 -2.865 40.900 1.00 92.69 612 VAL A N 1
ATOM 4615 C CA . VAL A 1 612 ? -8.088 -3.103 40.031 1.00 92.69 612 VAL A CA 1
ATOM 4616 C C . VAL A 1 612 ? -8.529 -3.518 38.626 1.00 92.69 612 VAL A C 1
ATOM 4618 O O . VAL A 1 612 ? -8.018 -2.987 37.639 1.00 92.69 612 VAL A O 1
ATOM 4621 N N . ILE A 1 613 ? -9.521 -4.408 38.522 1.00 93.81 613 ILE A N 1
ATOM 4622 C CA . ILE A 1 613 ? -10.082 -4.840 37.236 1.00 93.81 613 ILE A CA 1
ATOM 4623 C C . ILE A 1 613 ? -10.702 -3.661 36.469 1.00 93.81 613 ILE A C 1
ATOM 4625 O O . ILE A 1 613 ? -10.486 -3.538 35.263 1.00 93.81 613 ILE A O 1
ATOM 4629 N N . LEU A 1 614 ? -11.443 -2.775 37.140 1.00 93.19 614 LEU A N 1
ATOM 4630 C CA . LEU A 1 614 ? -12.046 -1.600 36.505 1.00 93.19 614 LEU A CA 1
ATOM 4631 C C . LEU A 1 614 ? -10.997 -0.609 35.991 1.00 93.19 614 LEU A C 1
ATOM 4633 O O . LEU A 1 614 ? -11.137 -0.110 34.873 1.00 93.19 614 LEU A O 1
ATOM 4637 N N . VAL A 1 615 ? -9.937 -0.359 36.765 1.00 95.25 615 VAL A N 1
ATOM 4638 C CA . VAL A 1 615 ? -8.813 0.490 36.338 1.00 95.25 615 VAL A CA 1
ATOM 4639 C C . VAL A 1 615 ? -8.102 -0.126 35.132 1.00 95.25 615 VAL A C 1
ATOM 4641 O O . VAL A 1 615 ? -7.900 0.559 34.129 1.00 95.25 615 VAL A O 1
ATOM 4644 N N . ALA A 1 616 ? -7.785 -1.423 35.186 1.00 95.75 616 ALA A N 1
ATOM 4645 C CA . ALA A 1 616 ? -7.154 -2.137 34.077 1.00 95.75 616 ALA A CA 1
ATOM 4646 C C . ALA A 1 616 ? -8.033 -2.124 32.815 1.00 95.75 616 ALA A C 1
ATOM 4648 O O . ALA A 1 616 ? -7.540 -1.897 31.713 1.00 95.75 616 ALA A O 1
ATOM 4649 N N . SER A 1 617 ? -9.348 -2.294 32.972 1.00 95.44 617 SER A N 1
ATOM 4650 C CA . SER A 1 617 ? -10.310 -2.223 31.872 1.00 95.44 617 SER A CA 1
ATOM 4651 C C . SER A 1 617 ? -10.399 -0.824 31.261 1.00 95.44 617 SER A C 1
ATOM 4653 O O . SER A 1 617 ? -10.415 -0.694 30.038 1.00 95.44 617 SER A O 1
ATOM 4655 N N . ALA A 1 618 ? -10.437 0.231 32.081 1.00 96.44 618 ALA A N 1
ATOM 4656 C CA . ALA A 1 618 ? -10.402 1.605 31.585 1.00 96.44 618 ALA A CA 1
ATOM 4657 C C . ALA A 1 618 ? -9.103 1.875 30.806 1.00 96.44 618 ALA A C 1
ATOM 4659 O O . ALA A 1 618 ? -9.151 2.425 29.708 1.00 96.44 618 ALA A O 1
ATOM 4660 N N . GLY A 1 619 ? -7.962 1.411 31.327 1.00 97.25 619 GLY A N 1
ATOM 4661 C CA . GLY A 1 619 ? -6.672 1.454 30.635 1.00 97.25 619 GLY A CA 1
ATOM 4662 C C . GLY A 1 619 ? -6.684 0.708 29.298 1.00 97.25 619 GLY A C 1
ATOM 4663 O O . GLY A 1 619 ? -6.196 1.233 28.299 1.00 97.25 619 GLY A O 1
ATOM 4664 N N . ALA A 1 620 ? -7.310 -0.471 29.244 1.00 97.25 620 ALA A N 1
ATOM 4665 C CA . ALA A 1 620 ? -7.466 -1.227 28.006 1.00 97.25 620 ALA A CA 1
ATOM 4666 C C . ALA A 1 620 ? -8.268 -0.437 26.959 1.00 97.25 620 ALA A C 1
ATOM 4668 O O . ALA A 1 620 ? -7.819 -0.337 25.823 1.00 97.25 620 ALA A O 1
ATOM 4669 N N . TRP A 1 621 ? -9.396 0.190 27.320 1.00 97.88 621 TRP A N 1
ATOM 4670 C CA . TRP A 1 621 ? -10.174 1.012 26.379 1.00 97.88 621 TRP A CA 1
ATOM 4671 C C . TRP A 1 621 ? -9.444 2.280 25.921 1.00 97.88 621 TRP A C 1
ATOM 4673 O O . TRP A 1 621 ? -9.537 2.639 24.745 1.00 97.88 621 TRP A O 1
ATOM 4683 N N . LEU A 1 622 ? -8.673 2.927 26.804 1.00 97.88 622 LEU A N 1
ATOM 4684 C CA . LEU A 1 622 ? -7.787 4.034 26.423 1.00 97.88 622 LEU A CA 1
ATOM 4685 C C . LEU A 1 622 ? -6.757 3.581 25.383 1.00 97.88 622 LEU A C 1
ATOM 4687 O O . LEU A 1 622 ? -6.561 4.255 24.371 1.00 97.88 622 LEU A O 1
ATOM 4691 N N . PHE A 1 623 ? -6.145 2.413 25.595 1.00 98.25 623 PHE A N 1
ATOM 4692 C CA . PHE A 1 623 ? -5.203 1.839 24.639 1.00 98.25 623 PHE A CA 1
ATOM 4693 C C . PHE A 1 623 ? -5.884 1.449 23.323 1.00 98.25 623 PHE A C 1
ATOM 4695 O O . PHE A 1 623 ? -5.327 1.691 22.256 1.00 98.25 623 PHE A O 1
ATOM 4702 N N . GLN A 1 624 ? -7.109 0.912 23.362 1.00 98.00 624 GLN A N 1
ATOM 4703 C CA . GLN A 1 624 ? -7.877 0.645 22.144 1.00 98.00 624 GLN A CA 1
ATOM 4704 C C . GLN A 1 624 ? -8.112 1.930 21.343 1.00 98.00 624 GLN A C 1
ATOM 4706 O O . GLN A 1 624 ? -7.879 1.945 20.135 1.00 98.00 624 GLN A O 1
ATOM 4711 N N . ALA A 1 625 ? -8.498 3.024 22.003 1.00 98.19 625 ALA A N 1
ATOM 4712 C CA . ALA A 1 625 ? -8.671 4.324 21.359 1.00 98.19 625 ALA A CA 1
ATOM 4713 C C . ALA A 1 625 ? -7.366 4.838 20.730 1.00 98.19 625 ALA A C 1
ATOM 4715 O O . ALA A 1 625 ? -7.371 5.271 19.579 1.00 98.19 625 ALA A O 1
ATOM 4716 N N . ALA A 1 626 ? -6.241 4.714 21.440 1.00 98.44 626 ALA A N 1
ATOM 4717 C CA . ALA A 1 626 ? -4.921 5.040 20.905 1.00 98.44 626 ALA A CA 1
ATOM 4718 C C . ALA A 1 626 ? -4.560 4.178 19.680 1.00 98.44 626 ALA A C 1
ATOM 4720 O O . ALA A 1 626 ? -4.126 4.695 18.652 1.00 98.44 626 ALA A O 1
ATOM 4721 N N . SER A 1 627 ? -4.807 2.866 19.749 1.00 98.38 627 SER A N 1
ATOM 4722 C CA . SER A 1 627 ? -4.540 1.934 18.647 1.00 98.38 627 SER A CA 1
ATOM 4723 C C . SER A 1 627 ? -5.342 2.271 17.388 1.00 98.38 627 SER A C 1
ATOM 4725 O O . SER A 1 627 ? -4.838 2.134 16.276 1.00 98.38 627 SER A O 1
ATOM 4727 N N . VAL A 1 628 ? -6.573 2.757 17.557 1.00 97.94 628 VAL A N 1
ATOM 4728 C CA . VAL A 1 628 ? -7.433 3.216 16.463 1.00 97.94 628 VAL A CA 1
ATOM 4729 C C . VAL A 1 628 ? -6.912 4.524 15.858 1.00 97.94 628 VAL A C 1
ATOM 4731 O O . VAL A 1 628 ? -6.940 4.675 14.638 1.00 97.94 628 VAL A O 1
ATOM 4734 N N . GLY A 1 629 ? -6.390 5.440 16.682 1.00 98.00 629 GLY A N 1
ATOM 4735 C CA . GLY A 1 629 ? -5.734 6.666 16.214 1.00 98.00 629 GLY A CA 1
ATOM 4736 C C . GLY A 1 629 ? -4.532 6.370 15.313 1.00 98.00 629 GLY A C 1
ATOM 4737 O O . GLY A 1 629 ? -4.450 6.900 14.207 1.00 98.00 629 GLY A O 1
ATOM 4738 N N . VAL A 1 630 ? -3.664 5.446 15.742 1.00 98.06 630 VAL A N 1
ATOM 4739 C CA . VAL A 1 630 ? -2.525 4.944 14.947 1.00 98.06 630 VAL A CA 1
ATOM 4740 C C . VAL A 1 630 ? -3.008 4.331 13.633 1.00 98.06 630 VAL A C 1
ATOM 4742 O O . VAL A 1 630 ? -2.507 4.672 12.568 1.00 98.06 630 VAL A O 1
ATOM 4745 N N . LEU A 1 631 ? -4.007 3.446 13.698 1.00 97.25 631 LEU A N 1
ATOM 4746 C CA . LEU A 1 631 ? -4.541 2.742 12.533 1.00 97.25 631 LEU A CA 1
ATOM 4747 C C . LEU A 1 631 ? -5.070 3.712 11.462 1.00 97.25 631 LEU A C 1
ATOM 4749 O O . LEU A 1 631 ? -4.789 3.537 10.278 1.00 97.25 631 LEU A O 1
ATOM 4753 N N . LEU A 1 632 ? -5.829 4.734 11.871 1.00 97.12 632 LEU A N 1
ATOM 4754 C CA . LEU A 1 632 ? -6.359 5.749 10.959 1.00 97.12 632 LEU A CA 1
ATOM 4755 C C . LEU A 1 632 ? -5.259 6.635 10.372 1.00 97.12 632 LEU A C 1
ATOM 4757 O O . LEU A 1 632 ? -5.313 6.951 9.182 1.00 97.12 632 LEU A O 1
ATOM 4761 N N . ALA A 1 633 ? -4.285 7.040 11.185 1.00 97.19 633 ALA A N 1
ATOM 4762 C CA . ALA A 1 633 ? -3.179 7.877 10.741 1.00 97.19 633 ALA A CA 1
ATOM 4763 C C . ALA A 1 633 ? -2.289 7.140 9.725 1.00 97.19 633 ALA A C 1
ATOM 4765 O O . ALA A 1 633 ? -2.155 7.593 8.587 1.00 97.19 633 ALA A O 1
ATOM 4766 N N . ASP A 1 634 ? -1.760 5.978 10.112 1.00 96.19 634 ASP A N 1
ATOM 4767 C CA . ASP A 1 634 ? -0.722 5.254 9.369 1.00 96.19 634 ASP A CA 1
ATOM 4768 C C . ASP A 1 634 ? -1.263 4.537 8.135 1.00 96.19 634 ASP A C 1
ATOM 4770 O O . ASP A 1 634 ? -0.637 4.553 7.075 1.00 96.19 634 ASP A O 1
ATOM 4774 N N . LEU A 1 635 ? -2.442 3.915 8.245 1.00 95.69 635 LEU A N 1
ATOM 4775 C CA . LEU A 1 635 ? -2.964 3.064 7.175 1.00 95.69 635 LEU A CA 1
ATOM 4776 C C . LEU A 1 635 ? -3.948 3.781 6.253 1.00 95.69 635 LEU A C 1
ATOM 4778 O O . LEU A 1 635 ? -4.275 3.234 5.200 1.00 95.69 635 LEU A O 1
ATOM 4782 N N . PHE A 1 636 ? -4.416 4.983 6.602 1.00 95.31 636 PHE A N 1
ATOM 4783 C CA . PHE A 1 636 ? -5.342 5.746 5.761 1.00 95.31 636 PHE A CA 1
ATOM 4784 C C . PHE A 1 636 ? -4.917 7.187 5.513 1.00 95.31 636 PHE A C 1
ATOM 4786 O O . PHE A 1 636 ? -4.690 7.529 4.356 1.00 95.31 636 PHE A O 1
ATOM 4793 N N . CYS A 1 637 ? -4.781 8.020 6.548 1.00 95.75 637 CYS A N 1
ATOM 4794 C CA . CYS A 1 637 ? -4.565 9.458 6.361 1.00 95.75 637 CYS A CA 1
ATOM 4795 C C . CYS A 1 637 ? -3.244 9.752 5.642 1.00 95.75 637 CYS A C 1
ATOM 4797 O O . CYS A 1 637 ? -3.245 10.500 4.668 1.00 95.75 637 CYS A O 1
ATOM 4799 N N . VAL A 1 638 ? -2.137 9.135 6.073 1.00 94.88 638 VAL A N 1
ATOM 4800 C CA . VAL A 1 638 ? -0.819 9.334 5.449 1.00 94.88 638 VAL A CA 1
ATOM 4801 C C . VAL A 1 638 ? -0.775 8.773 4.016 1.00 94.88 638 VAL A C 1
ATOM 4803 O O . VAL A 1 638 ? -0.447 9.537 3.107 1.00 94.88 638 VAL A O 1
ATOM 4806 N N . PRO A 1 639 ? -1.171 7.512 3.741 1.00 93.38 639 PRO A N 1
ATOM 4807 C CA . PRO A 1 639 ? -1.224 6.996 2.372 1.00 93.38 639 PRO A CA 1
ATOM 4808 C C . PRO A 1 639 ? -2.122 7.810 1.432 1.00 93.38 639 PRO A C 1
ATOM 4810 O O . PRO A 1 639 ? -1.771 8.025 0.271 1.00 93.38 639 PRO A O 1
ATOM 4813 N N . LEU A 1 640 ? -3.276 8.281 1.920 1.00 92.12 640 LEU A N 1
ATOM 4814 C CA . LEU A 1 640 ? -4.190 9.103 1.129 1.00 92.12 640 LEU A CA 1
ATOM 4815 C C . LEU A 1 640 ? -3.600 10.491 0.859 1.00 92.12 640 LEU A C 1
ATOM 4817 O O . LEU A 1 640 ? -3.655 10.952 -0.278 1.00 92.12 640 LEU A O 1
ATOM 4821 N N . ALA A 1 641 ? -2.986 11.128 1.860 1.00 92.50 641 ALA A N 1
ATOM 4822 C CA . ALA A 1 641 ? -2.285 12.396 1.677 1.00 92.50 641 ALA A CA 1
ATOM 4823 C C . ALA A 1 641 ? -1.169 12.268 0.642 1.00 92.50 641 ALA A C 1
ATOM 4825 O O . ALA A 1 641 ? -1.055 13.105 -0.249 1.00 92.50 641 ALA A O 1
ATOM 4826 N N . TYR A 1 642 ? -0.395 11.185 0.714 1.00 89.81 642 TYR A N 1
ATOM 4827 C CA . TYR A 1 642 ? 0.668 10.910 -0.240 1.00 89.81 642 TYR A CA 1
ATOM 4828 C C . TYR A 1 642 ? 0.122 10.758 -1.669 1.00 89.81 642 TYR A C 1
ATOM 4830 O O . TYR A 1 642 ? 0.668 11.345 -2.604 1.00 89.81 642 TYR A O 1
ATOM 4838 N N . SER A 1 643 ? -0.998 10.045 -1.837 1.00 87.94 643 SER A N 1
ATOM 4839 C CA . SER A 1 643 ? -1.702 9.907 -3.121 1.00 87.94 643 SER A CA 1
ATOM 4840 C C . SER A 1 643 ? -2.221 11.254 -3.653 1.00 87.94 643 SER A C 1
ATOM 4842 O O . SER A 1 643 ? -1.989 11.588 -4.812 1.00 87.94 643 SER A O 1
ATOM 4844 N N . MET A 1 644 ? -2.841 12.082 -2.804 1.00 87.56 644 MET A N 1
ATOM 4845 C CA . MET A 1 644 ? -3.321 13.421 -3.184 1.00 87.56 644 MET A CA 1
ATOM 4846 C C . MET A 1 644 ? -2.180 14.374 -3.553 1.00 87.56 644 MET A C 1
ATOM 4848 O O . MET A 1 644 ? -2.342 15.227 -4.425 1.00 87.56 644 MET A O 1
ATOM 4852 N N . HIS A 1 645 ? -1.013 14.205 -2.930 1.00 87.75 645 HIS A N 1
ATOM 4853 C CA . HIS A 1 645 ? 0.156 15.041 -3.178 1.00 87.75 645 HIS A CA 1
ATOM 4854 C C . HIS A 1 645 ? 0.839 14.778 -4.525 1.00 87.75 645 HIS A C 1
ATOM 4856 O O . HIS A 1 645 ? 1.828 15.410 -4.840 1.00 87.75 645 HIS A O 1
ATOM 4862 N N . ARG A 1 646 ? 0.330 13.856 -5.350 1.00 82.38 646 ARG A N 1
ATOM 4863 C CA . ARG A 1 646 ? 0.857 13.624 -6.707 1.00 82.38 646 ARG A CA 1
ATOM 4864 C C . ARG A 1 646 ? 0.604 14.791 -7.665 1.00 82.38 646 ARG A C 1
ATOM 4866 O O . ARG A 1 646 ? 1.262 14.888 -8.691 1.00 82.38 646 ARG A O 1
ATOM 4873 N N . ALA A 1 647 ? -0.375 15.638 -7.352 1.00 81.19 647 ALA A N 1
ATOM 4874 C CA . ALA A 1 647 ? -0.750 16.797 -8.161 1.00 81.19 647 ALA A CA 1
ATOM 4875 C C . ALA A 1 647 ? -0.436 18.135 -7.474 1.00 81.19 647 ALA A C 1
ATOM 4877 O O . ALA A 1 647 ? -0.824 19.188 -7.982 1.00 81.19 647 ALA A O 1
ATOM 4878 N N . THR A 1 648 ? 0.201 18.121 -6.299 1.00 86.88 648 THR A N 1
ATOM 4879 C CA . THR A 1 648 ? 0.435 19.331 -5.506 1.00 86.88 648 THR A CA 1
ATOM 4880 C C . THR A 1 648 ? 1.887 19.423 -5.061 1.00 86.88 648 THR A C 1
ATOM 4882 O O . THR A 1 648 ? 2.554 18.425 -4.840 1.00 86.88 648 THR A O 1
ATOM 4885 N N . THR A 1 649 ? 2.390 20.650 -4.968 1.00 88.94 649 THR A N 1
ATOM 4886 C CA . THR A 1 649 ? 3.735 20.946 -4.463 1.00 88.94 649 THR A CA 1
ATOM 4887 C C . THR A 1 649 ? 3.754 20.996 -2.942 1.00 88.94 649 THR A C 1
ATOM 4889 O O . THR A 1 649 ? 2.768 21.427 -2.336 1.00 88.94 649 THR A O 1
ATOM 4892 N N . GLY A 1 650 ? 4.908 20.718 -2.337 1.00 87.69 650 GLY A N 1
ATOM 4893 C CA . GLY A 1 650 ? 5.176 21.002 -0.924 1.00 87.69 650 GLY A CA 1
ATOM 4894 C C . GLY A 1 650 ? 5.260 19.766 -0.031 1.00 87.69 650 GLY A C 1
ATOM 4895 O O . GLY A 1 650 ? 5.751 18.721 -0.439 1.00 87.69 650 GLY A O 1
ATOM 4896 N N . ASP A 1 651 ? 4.842 19.915 1.226 1.00 88.19 651 ASP A N 1
ATOM 4897 C CA . ASP A 1 651 ? 4.856 18.833 2.213 1.00 88.19 651 ASP A CA 1
ATOM 4898 C C . ASP A 1 651 ? 3.500 18.102 2.242 1.00 88.19 651 ASP A C 1
ATOM 4900 O O . ASP A 1 651 ? 2.429 18.696 2.088 1.00 88.19 651 ASP A O 1
ATOM 4904 N N . THR A 1 652 ? 3.544 16.792 2.473 1.00 90.31 652 THR A N 1
ATOM 4905 C CA . THR A 1 652 ? 2.367 15.932 2.652 1.00 90.31 652 THR A CA 1
ATOM 4906 C C . THR A 1 652 ? 1.709 16.114 4.023 1.00 90.31 652 THR A C 1
ATOM 4908 O O . THR A 1 652 ? 0.506 15.863 4.159 1.00 90.31 652 THR A O 1
ATOM 4911 N N . LEU A 1 653 ? 2.459 16.595 5.023 1.00 93.00 653 LEU A N 1
ATOM 4912 C CA . LEU A 1 653 ? 2.014 16.703 6.414 1.00 93.00 653 LEU A CA 1
ATOM 4913 C C . LEU A 1 653 ? 0.716 17.517 6.599 1.00 93.00 653 LEU A C 1
ATOM 4915 O O . LEU A 1 653 ? -0.204 17.000 7.240 1.00 93.00 653 LEU A O 1
ATOM 4919 N N . PRO A 1 654 ? 0.553 18.734 6.033 1.00 94.81 654 PRO A N 1
ATOM 4920 C CA . PRO A 1 654 ? -0.681 19.504 6.206 1.00 94.81 654 PRO A CA 1
ATOM 4921 C C . PRO A 1 654 ? -1.910 18.782 5.644 1.00 94.81 654 PRO A C 1
ATOM 4923 O O . PRO A 1 654 ? -2.991 18.839 6.230 1.00 94.81 654 PRO A O 1
ATOM 4926 N N . THR A 1 655 ? -1.738 18.058 4.534 1.00 94.12 655 THR A N 1
ATOM 4927 C CA . THR A 1 655 ? -2.814 17.276 3.910 1.00 94.12 655 THR A CA 1
ATOM 4928 C C . THR A 1 655 ? -3.179 16.073 4.778 1.00 94.12 655 THR A C 1
ATOM 4930 O O . THR A 1 655 ? -4.360 15.830 5.020 1.00 94.12 655 THR A O 1
ATOM 4933 N N . ALA A 1 656 ? -2.187 15.352 5.310 1.00 95.38 656 ALA A N 1
ATOM 4934 C CA . ALA A 1 656 ? -2.415 14.233 6.225 1.00 95.38 656 ALA A CA 1
ATOM 4935 C C . ALA A 1 656 ? -3.122 14.680 7.514 1.00 95.38 656 ALA A C 1
ATOM 4937 O O . ALA A 1 656 ? -4.070 14.027 7.955 1.00 95.38 656 ALA A O 1
ATOM 4938 N N . LEU A 1 657 ? -2.723 15.828 8.072 1.00 96.75 657 LEU A N 1
ATOM 4939 C CA . LEU A 1 657 ? -3.373 16.438 9.231 1.00 96.75 657 LEU A CA 1
ATOM 4940 C C . LEU A 1 657 ? -4.826 16.807 8.915 1.00 96.75 657 LEU A C 1
ATOM 4942 O O . LEU A 1 657 ? -5.727 16.442 9.668 1.00 96.75 657 LEU A O 1
ATOM 4946 N N . ALA A 1 658 ? -5.070 17.480 7.788 1.00 96.94 658 ALA A N 1
ATOM 4947 C CA . ALA A 1 658 ? -6.416 17.846 7.364 1.00 96.94 658 ALA A CA 1
ATOM 4948 C C . ALA A 1 658 ? -7.313 16.609 7.199 1.00 96.94 658 ALA A C 1
ATOM 4950 O O . ALA A 1 658 ? -8.432 16.594 7.710 1.00 96.94 658 ALA A O 1
ATOM 4951 N N . LEU A 1 659 ? -6.814 15.544 6.565 1.00 96.31 659 LEU A N 1
ATOM 4952 C CA . LEU A 1 659 ? -7.545 14.284 6.406 1.00 96.31 659 LEU A CA 1
ATOM 4953 C C . LEU A 1 659 ? -7.856 13.618 7.751 1.00 96.31 659 LEU A C 1
ATOM 4955 O O . LEU A 1 659 ? -8.982 13.156 7.952 1.00 96.31 659 LEU A O 1
ATOM 4959 N N . PHE A 1 660 ? -6.907 13.605 8.690 1.00 97.69 660 PHE A N 1
ATOM 4960 C CA . PHE A 1 660 ? -7.127 13.058 10.031 1.00 97.69 660 PHE A CA 1
ATOM 4961 C C . PHE A 1 660 ? -8.177 13.856 10.816 1.00 97.69 660 PHE A C 1
ATOM 4963 O O . PHE A 1 660 ? -9.071 13.269 11.437 1.00 97.69 660 PHE A O 1
ATOM 4970 N N . LEU A 1 661 ? -8.113 15.190 10.749 1.00 97.62 661 LEU A N 1
ATOM 4971 C CA . LEU A 1 661 ? -9.090 16.079 11.376 1.00 97.62 661 LEU A CA 1
ATOM 4972 C C . LEU A 1 661 ? -10.481 15.883 10.775 1.00 97.62 661 LEU A C 1
ATOM 4974 O O . LEU A 1 661 ? -11.422 15.638 11.523 1.00 97.62 661 LEU A O 1
ATOM 4978 N N . VAL A 1 662 ? -10.605 15.902 9.445 1.00 97.19 662 VAL A N 1
ATOM 4979 C CA . VAL A 1 662 ? -11.879 15.678 8.744 1.00 97.19 662 VAL A CA 1
ATOM 4980 C C . VAL A 1 662 ? -12.464 14.321 9.119 1.00 97.19 662 VAL A C 1
ATOM 4982 O O . VAL A 1 662 ? -13.617 14.252 9.537 1.00 97.19 662 VAL A O 1
ATOM 4985 N N . THR A 1 663 ? -11.667 13.253 9.051 1.00 95.94 663 THR A N 1
ATOM 4986 C CA . THR A 1 663 ? -12.114 11.892 9.388 1.00 95.94 663 THR A CA 1
ATOM 4987 C C . THR A 1 663 ? -12.597 11.810 10.834 1.00 95.94 663 THR A C 1
ATOM 4989 O O . THR A 1 663 ? -13.663 11.261 11.101 1.00 95.94 663 THR A O 1
ATOM 4992 N N . THR A 1 664 ? -11.873 12.432 11.768 1.00 95.62 664 THR A N 1
ATOM 4993 C CA . THR A 1 664 ? -12.288 12.528 13.174 1.00 95.62 664 THR A CA 1
ATOM 4994 C C . THR A 1 664 ? -13.588 13.322 13.332 1.00 95.62 664 THR A C 1
ATOM 4996 O O . THR A 1 664 ? -14.483 12.912 14.074 1.00 95.62 664 THR A O 1
ATOM 4999 N N . SER A 1 665 ? -13.733 14.437 12.611 1.00 96.44 665 SER A N 1
ATOM 5000 C CA . SER A 1 665 ? -14.925 15.285 12.652 1.00 96.44 665 SER A CA 1
ATOM 5001 C C . SER A 1 665 ? -16.183 14.573 12.158 1.00 96.44 665 SER A C 1
ATOM 5003 O O . SER A 1 665 ? -17.259 14.836 12.694 1.00 96.44 665 SER A O 1
ATOM 5005 N N . VAL A 1 666 ? -16.070 13.626 11.218 1.00 96.00 666 VAL A N 1
ATOM 5006 C CA . VAL A 1 666 ? -17.212 12.811 10.756 1.00 96.00 666 VAL A CA 1
ATOM 5007 C C . VAL A 1 666 ? -17.848 12.010 11.905 1.00 96.00 666 VAL A C 1
ATOM 5009 O O . VAL A 1 666 ? -19.059 11.796 11.907 1.00 96.00 666 VAL A O 1
ATOM 5012 N N . GLY A 1 667 ? -17.072 11.609 12.918 1.00 93.75 667 GLY A N 1
ATOM 5013 C CA . GLY A 1 667 ? -17.582 10.896 14.094 1.00 93.75 667 GLY A CA 1
ATOM 5014 C C . GLY A 1 667 ? -18.305 11.779 15.122 1.00 93.75 667 GLY A C 1
ATOM 5015 O O . GLY A 1 667 ? -19.131 11.282 15.895 1.00 93.75 667 GLY A O 1
ATOM 5016 N N . LEU A 1 668 ? -18.044 13.092 15.138 1.00 94.25 668 LEU A N 1
ATOM 5017 C CA . LEU A 1 668 ? -18.548 14.005 16.175 1.00 94.25 668 LEU A CA 1
ATOM 5018 C C . LEU A 1 668 ? -20.082 14.082 16.253 1.00 94.25 668 LEU A C 1
ATOM 5020 O O . LEU A 1 668 ? -20.601 14.011 17.371 1.00 94.25 668 LEU A O 1
ATOM 5024 N N . PRO A 1 669 ? -20.845 14.164 15.142 1.00 94.88 669 PRO A N 1
ATOM 5025 C CA . PRO A 1 669 ? -22.305 14.182 15.210 1.00 94.88 669 PRO A CA 1
ATOM 5026 C C . PRO A 1 669 ? -22.886 12.956 15.923 1.00 94.88 669 PRO A C 1
ATOM 5028 O O . PRO A 1 669 ? -23.835 13.086 16.696 1.00 94.88 669 PRO A O 1
ATOM 5031 N N . ALA A 1 670 ? -22.304 11.768 15.719 1.00 90.06 670 ALA A N 1
ATOM 5032 C CA . ALA A 1 670 ? -22.736 10.552 16.404 1.00 90.06 670 ALA A CA 1
ATOM 5033 C C . ALA A 1 670 ? -22.477 10.642 17.917 1.00 90.06 670 ALA A C 1
ATOM 5035 O O . ALA A 1 670 ? -23.369 10.344 18.714 1.00 90.06 670 ALA A O 1
ATOM 5036 N N . ILE A 1 671 ? -21.294 11.121 18.316 1.00 92.94 671 ILE A N 1
ATOM 5037 C CA . ILE A 1 671 ? -20.920 11.320 19.726 1.00 92.94 671 ILE A CA 1
ATOM 5038 C C . ILE A 1 671 ? -21.885 12.297 20.405 1.00 92.94 671 ILE A C 1
ATOM 5040 O O . ILE A 1 671 ? -22.451 11.974 21.451 1.00 92.94 671 ILE A O 1
ATOM 5044 N N . VAL A 1 672 ? -22.127 13.457 19.786 1.00 93.81 672 VAL A N 1
ATOM 5045 C CA . VAL A 1 672 ? -23.036 14.488 20.310 1.00 93.81 672 VAL A CA 1
ATOM 5046 C C . VAL A 1 672 ? -24.459 13.950 20.419 1.00 93.81 672 VAL A C 1
ATOM 5048 O O . VAL A 1 672 ? -25.090 14.101 21.462 1.00 93.81 672 VAL A O 1
ATOM 5051 N N . ASN A 1 673 ? -24.958 13.255 19.395 1.00 92.12 673 ASN A N 1
ATOM 5052 C CA . ASN A 1 673 ? -26.295 12.661 19.426 1.00 92.12 673 ASN A CA 1
ATOM 5053 C C . ASN A 1 673 ? -26.456 11.652 20.571 1.00 92.12 673 ASN A C 1
ATOM 5055 O O . ASN A 1 673 ? -27.487 11.646 21.246 1.00 92.12 673 ASN A O 1
ATOM 5059 N N . HIS A 1 674 ? -25.447 10.816 20.824 1.00 90.31 674 HIS A N 1
ATOM 5060 C CA . HIS A 1 674 ? -25.473 9.894 21.957 1.00 90.31 674 HIS A CA 1
ATOM 5061 C C . HIS A 1 674 ? -25.401 10.625 23.301 1.00 90.31 674 HIS A C 1
ATOM 5063 O O . HIS A 1 674 ? -26.172 10.288 24.198 1.00 90.31 674 HIS A O 1
ATOM 5069 N N . ALA A 1 675 ? -24.554 11.648 23.431 1.00 89.31 675 ALA A N 1
ATOM 5070 C CA . ALA A 1 675 ? -24.454 12.455 24.645 1.00 89.31 675 ALA A CA 1
ATOM 5071 C C . ALA A 1 675 ? -25.772 13.185 24.962 1.00 89.31 675 ALA A C 1
ATOM 5073 O O . ALA A 1 675 ? -26.248 13.143 26.093 1.00 89.31 675 ALA A O 1
ATOM 5074 N N . VAL A 1 676 ? -26.420 13.777 23.952 1.00 90.88 676 VAL A N 1
ATOM 5075 C CA . VAL A 1 676 ? -27.729 14.436 24.094 1.00 90.88 676 VAL A CA 1
ATOM 5076 C C . VAL A 1 676 ? -28.810 13.439 24.509 1.00 90.88 676 VAL A C 1
ATOM 5078 O O . VAL A 1 676 ? -29.653 13.772 25.339 1.00 90.88 676 VAL A O 1
ATOM 5081 N N . ARG A 1 677 ? -28.805 12.215 23.964 1.00 89.19 677 ARG A N 1
ATOM 5082 C CA . ARG A 1 677 ? -29.750 11.166 24.386 1.00 89.19 677 ARG A CA 1
ATOM 5083 C C . ARG A 1 677 ? -29.563 10.794 25.852 1.00 89.19 677 ARG A C 1
ATOM 5085 O O . ARG A 1 677 ? -30.557 10.732 26.563 1.00 89.19 677 ARG A O 1
ATOM 5092 N N . VAL A 1 678 ? -28.318 10.616 26.299 1.00 87.62 678 VAL A N 1
ATOM 5093 C CA . VAL A 1 678 ? -28.007 10.356 27.715 1.00 87.62 678 VAL A CA 1
ATOM 5094 C C . VAL A 1 678 ? -28.486 11.511 28.599 1.00 87.62 678 VAL A C 1
ATOM 5096 O O . VAL A 1 678 ? -29.119 11.272 29.618 1.00 87.62 678 VAL A O 1
ATOM 5099 N N . ALA A 1 679 ? -28.252 12.761 28.190 1.00 86.25 679 ALA A N 1
ATOM 5100 C CA . ALA A 1 679 ? -28.663 13.940 28.955 1.00 86.25 679 ALA A CA 1
ATOM 5101 C C . ALA A 1 679 ? -30.191 14.122 29.048 1.00 86.25 679 ALA A C 1
ATOM 5103 O O . ALA A 1 679 ? -30.681 14.710 30.007 1.00 86.25 679 ALA A O 1
ATOM 5104 N N . LYS A 1 680 ? -30.944 13.643 28.049 1.00 87.38 680 LYS A N 1
ATOM 5105 C CA . LYS A 1 680 ? -32.414 13.723 28.008 1.00 87.38 680 LYS A CA 1
ATOM 5106 C C . LYS A 1 680 ? -33.114 12.579 28.738 1.00 87.38 680 LYS A C 1
ATOM 5108 O O . LYS A 1 680 ? -34.327 12.656 28.926 1.00 87.38 680 LYS A O 1
ATOM 5113 N N . GLU A 1 681 ? -32.408 11.505 29.082 1.00 81.50 681 GLU A N 1
ATOM 5114 C CA . GLU A 1 681 ? -33.046 10.341 29.688 1.00 81.50 681 GLU A CA 1
ATOM 5115 C C . GLU A 1 681 ? -33.509 10.697 31.112 1.00 81.50 681 GLU A C 1
ATOM 5117 O O . GLU A 1 681 ? -32.698 11.165 31.917 1.00 81.50 681 GLU A O 1
ATOM 5122 N N . PRO A 1 682 ? -34.809 10.549 31.433 1.00 71.00 682 PRO A N 1
ATOM 5123 C CA . PRO A 1 682 ? -35.341 11.005 32.705 1.00 71.00 682 PRO A CA 1
ATOM 5124 C C . PRO A 1 682 ? -34.660 10.250 33.842 1.00 71.00 682 PRO A C 1
ATOM 5126 O O . PRO A 1 682 ? -34.627 9.015 33.863 1.00 71.00 682 PRO A O 1
ATOM 5129 N N . VAL A 1 683 ? -34.131 10.999 34.808 1.00 64.62 683 VAL A N 1
ATOM 5130 C CA . VAL A 1 683 ? -33.686 10.427 36.074 1.00 64.62 683 VAL A CA 1
ATOM 5131 C C . VAL A 1 683 ? -34.944 9.906 36.750 1.00 64.62 683 VAL A C 1
ATOM 5133 O O . VAL A 1 683 ? -35.738 10.684 37.268 1.00 64.62 683 VAL A O 1
ATOM 5136 N N . VAL A 1 684 ? -35.171 8.594 36.680 1.00 60.81 684 VAL A N 1
ATOM 5137 C CA . VAL A 1 684 ? -36.240 7.955 37.446 1.00 60.81 684 VAL A CA 1
ATOM 5138 C C . VAL A 1 684 ? -35.897 8.191 38.909 1.00 60.81 684 VAL A C 1
ATOM 5140 O O . VAL A 1 684 ? -35.005 7.541 39.460 1.00 60.81 684 VAL A O 1
ATOM 5143 N N . GLU A 1 685 ? -36.554 9.178 39.513 1.00 53.38 685 GLU A N 1
ATOM 5144 C CA . GLU A 1 685 ? -36.495 9.394 40.946 1.00 53.38 685 GLU A CA 1
ATOM 5145 C C . GLU A 1 685 ? -37.023 8.117 41.587 1.00 53.38 685 GLU A C 1
ATOM 5147 O O . GLU A 1 685 ? -38.181 7.735 41.410 1.00 53.38 685 GLU A O 1
ATOM 5152 N N . VAL A 1 686 ? -36.134 7.391 42.265 1.00 54.25 686 VAL A N 1
ATOM 5153 C CA . VAL A 1 686 ? -36.558 6.286 43.116 1.00 54.25 686 VAL A CA 1
ATOM 5154 C C . VAL A 1 686 ? -37.436 6.946 44.173 1.00 54.25 686 VAL A C 1
ATOM 5156 O O . VAL A 1 686 ? -36.902 7.778 44.907 1.00 54.25 686 VAL A O 1
ATOM 5159 N N . PRO A 1 687 ? -38.751 6.654 44.233 1.00 50.78 687 PRO A N 1
ATOM 5160 C CA . PRO A 1 687 ? -39.614 7.288 45.211 1.00 50.78 687 PRO A CA 1
ATOM 5161 C C . PRO A 1 687 ? -39.000 7.029 46.578 1.00 50.78 687 PRO A C 1
ATOM 5163 O O . PRO A 1 687 ? -38.795 5.870 46.962 1.00 50.78 687 PRO A O 1
ATOM 5166 N N . ASP A 1 688 ? -38.635 8.115 47.260 1.00 45.16 688 ASP A N 1
ATOM 5167 C CA . ASP A 1 688 ? -38.106 8.058 48.610 1.00 45.16 688 ASP A CA 1
ATOM 5168 C C . ASP A 1 688 ? -39.093 7.213 49.412 1.00 45.16 688 ASP A C 1
ATOM 5170 O O . ASP A 1 688 ? -40.269 7.561 49.539 1.00 45.16 688 ASP A O 1
ATOM 5174 N N . LYS A 1 689 ? -38.636 6.063 49.920 1.00 43.75 689 LYS A N 1
ATOM 5175 C CA . LYS A 1 689 ? -39.398 5.260 50.880 1.00 43.75 689 LYS A CA 1
ATOM 5176 C C . LYS A 1 689 ? -39.452 6.023 52.204 1.00 43.75 689 LYS A C 1
ATOM 5178 O O . LYS A 1 689 ? -38.846 5.629 53.193 1.00 43.75 689 LYS A O 1
ATOM 5183 N N . LYS A 1 690 ? -40.157 7.147 52.211 1.00 44.84 690 LYS A N 1
ATOM 5184 C CA . LYS A 1 690 ? -40.739 7.754 53.396 1.00 44.84 690 LYS A CA 1
ATOM 5185 C C . LYS A 1 690 ? -42.197 7.328 53.408 1.00 44.84 690 LYS A C 1
ATOM 5187 O O . LYS A 1 690 ? -43.026 7.970 52.775 1.00 44.84 690 LYS A O 1
ATOM 5192 N N . ASN A 1 691 ? -42.436 6.179 54.035 1.00 38.03 691 ASN A N 1
ATOM 5193 C CA . ASN A 1 691 ? -43.619 5.842 54.828 1.00 38.03 691 ASN A CA 1
ATOM 5194 C C . ASN A 1 691 ? -43.382 4.500 55.510 1.00 38.03 691 ASN A C 1
ATOM 5196 O O . ASN A 1 691 ? -43.184 3.499 54.782 1.00 38.03 691 ASN A O 1
#

Foldseek 3Di:
DDDDDDDDDDDDDDDDDDDDDDDDDDDDDDDDDDDDDDPVVPVVVVVLVVLLVCLLVVLLVLLVCLLQVLLLVPLVVFQFFDQDAPPHGPAQQKKKFWWDFFLFFIWTFKFWAVLTDTFTATAQAFFEDQDAQWEFAAPVNVVHPAWDDDPQKIWTWMWIQRRGRRRFTDTDIGIYGYDHLVVPVQFLCVVVPGGTYGYHYFQWKWWFDNTIIIIDGLVVDDDDPDPFQFWAADPRTTKHQLVSQCVNDDLLCPALQNVQLVVVQPDSGGAIATEAPSCSSVVCQALLNPDPCCCVVPVVLSVLSSSDQQNALSRSCVVRVPSSVVSVVSCVDPNHHRGHGHYRGCSSQSQWIKMWNRHHPPDPDTIGMDTDGALLRCQHPPNDPCVVVLVVLLVVLVVLLVVLLVLLCPDCCNFLLSLLVLLVCLLVLNCLPPPVLQPPDPVNLVVQLVSLVVLLVLQQVLLVVCQVNCVSLSNNVQSVLSNVLSVLLVVLSCCLPPVDPDSSHDSQSPLLHHCSNLSSLSSSLSSLLRPPLLSDDPPDVSLVSNVVSLLCCLARVSLSLSSSLSSLSSSLSSLVVQVVVPDPPPPVVVVPDDDDPDDDPPPPRSDPVNNVSSVSSSVSSSSSSSSSSSSCLRRHLQSVLSVVSSSPTDDSSVSSVVSSVVSNVSNVVNNVVSVVVNVPDDPPPPPPPPD

Secondary structure (DSSP, 8-state):
-PPPP----PPPPPP----------PPPP---------TTHHHHHHHHHHHHHHHHHHHHHHHHHHHHHHHHHHHHSPPPP--EETTEEPPTT-EEEEEEE-SS-EEEEEEETTTTEEEEEEEEEEEEESS-S-EE--GGGGG-TT-EEETTEEEEEEEEBBTBTTSPBEEEEEEEEE--GGG-TT-HHHHTT-SEEEEEETTEEEEE-SSEEEEEEGGG----SS--EE-EEETTEEEEEHHHHHHH-HHHHTSHHHHHHTTTSS-TTT-EEEES-GGGGGHHHHTT-S-TTHHHH-HHHHHHHHHHHHH-HHHHHHH-HHHHHHHHHHTTSTTS----S-EE-GGGGTTEEEEEEE--TT-SSPPEEEEEE-GGGTT-TTT-THHHHHHHHHHHHHHHHHHHHHHHHTSTT-SHHHHHHHHHHHHTTTTTTSTTTS---HHHHHHHHHHHHHHHHHHHHHHHHHHHHHHHTT-THHHHHHHHHHHHHHHHHHIIIII---TTS-TTTGGGS--HHHHHHHHHHHHT-PSPGGG--TT-HHHHHHHHHHHHIIIIIHHHHHHHHHHHHHHHHHHHHHHHH-----TTTGGGS--------------HHHHHHHHHHHHHHHHHHHHHHHHHIIIIIHHHHHHHGGGS-B-SHHHHHHHHHHHHHHHHHHHHHHHHHHHHS----------

pLDDT: mean 84.07, std 17.31, range [26.03, 98.44]